Protein AF-B1CBQ9-F1 (afdb_monomer_lite)

Structure (mmCIF, N/CA/C/O backbone):
data_AF-B1CBQ9-F1
#
_entry.id   AF-B1CBQ9-F1
#
loop_
_atom_site.group_PDB
_atom_site.id
_atom_site.type_symbol
_atom_site.label_atom_id
_atom_site.label_alt_id
_atom_site.label_comp_id
_atom_site.label_asym_id
_atom_site.label_entity_id
_atom_site.label_seq_id
_atom_site.pdbx_PDB_ins_code
_atom_site.Cartn_x
_atom_site.Cartn_y
_atom_site.Cartn_z
_atom_site.occupancy
_atom_site.B_iso_or_equiv
_atom_site.auth_seq_id
_atom_site.auth_comp_id
_atom_site.auth_asym_id
_atom_site.auth_atom_id
_atom_site.pdbx_PDB_model_num
ATOM 1 N N . MET A 1 1 ? -55.023 -17.771 -47.260 1.00 45.84 1 MET A N 1
ATOM 2 C CA . MET A 1 1 ? -53.738 -17.033 -47.327 1.00 45.84 1 MET A CA 1
ATOM 3 C C . MET A 1 1 ? -53.271 -16.479 -45.969 1.00 45.84 1 MET A C 1
ATOM 5 O O . MET A 1 1 ? -52.066 -16.400 -45.765 1.00 45.84 1 MET A O 1
ATOM 9 N N . ASN A 1 2 ? -54.165 -16.210 -45.004 1.00 47.03 2 ASN A N 1
ATOM 10 C CA . ASN A 1 2 ? -53.816 -15.586 -43.709 1.00 47.03 2 ASN A CA 1
ATOM 11 C C . ASN A 1 2 ? -52.949 -16.421 -42.742 1.00 47.03 2 ASN A C 1
ATOM 13 O O . ASN A 1 2 ? -52.132 -15.851 -42.025 1.00 47.03 2 ASN A O 1
ATOM 17 N N . ASN A 1 3 ? -53.030 -17.757 -42.754 1.00 48.88 3 ASN A N 1
ATOM 18 C CA . ASN A 1 3 ? -52.255 -18.581 -41.805 1.00 48.88 3 ASN A CA 1
ATOM 19 C C . ASN A 1 3 ? -50.756 -18.710 -42.131 1.00 48.88 3 ASN A C 1
ATOM 21 O O . ASN A 1 3 ? -49.981 -19.111 -41.265 1.00 48.88 3 ASN A O 1
ATOM 25 N N . LYS A 1 4 ? -50.326 -18.380 -43.358 1.00 48.34 4 LYS A N 1
ATOM 26 C CA . LYS A 1 4 ? -48.898 -18.396 -43.726 1.00 48.34 4 LYS A CA 1
ATOM 27 C C . LYS A 1 4 ? -48.199 -17.096 -43.324 1.00 48.34 4 LYS A C 1
ATOM 29 O O . LYS A 1 4 ? -47.102 -17.152 -42.787 1.00 48.34 4 LYS A O 1
ATOM 34 N N . ILE A 1 5 ? -48.871 -15.956 -43.496 1.00 51.69 5 ILE A N 1
ATOM 35 C CA . ILE A 1 5 ? -48.326 -14.629 -43.167 1.00 51.69 5 ILE A CA 1
ATOM 36 C C . ILE A 1 5 ? -48.178 -14.462 -41.644 1.00 51.69 5 ILE A C 1
ATOM 38 O O . ILE A 1 5 ? -47.150 -13.975 -41.187 1.00 51.69 5 ILE A O 1
ATOM 42 N N . SER A 1 6 ? -49.132 -14.971 -40.852 1.00 54.38 6 SER A N 1
ATOM 43 C CA . SER A 1 6 ? -49.057 -14.969 -39.379 1.00 54.38 6 SER A CA 1
ATOM 44 C C . SER A 1 6 ? -47.854 -15.759 -38.839 1.00 54.38 6 SER A C 1
ATOM 46 O O . SER A 1 6 ? -47.143 -15.270 -37.963 1.00 54.38 6 SER A O 1
ATOM 48 N N . LYS A 1 7 ? -47.571 -16.949 -39.389 1.00 54.38 7 LYS A N 1
ATOM 49 C CA . LYS A 1 7 ? -46.437 -17.768 -38.934 1.00 54.38 7 LYS A CA 1
ATOM 50 C C . LYS A 1 7 ? -45.094 -17.148 -39.307 1.00 54.38 7 LYS A C 1
ATOM 52 O O . LYS A 1 7 ? -44.187 -17.150 -38.483 1.00 54.38 7 LYS A O 1
ATOM 57 N N . THR A 1 8 ? -44.971 -16.578 -40.505 1.00 57.34 8 THR A N 1
ATOM 58 C CA . THR A 1 8 ? -43.732 -15.908 -40.923 1.00 57.34 8 THR A CA 1
ATOM 59 C C . THR A 1 8 ? -43.479 -14.637 -40.107 1.00 57.34 8 THR A C 1
ATOM 61 O O . THR A 1 8 ? -42.350 -14.414 -39.682 1.00 57.34 8 THR A O 1
ATOM 64 N N . LEU A 1 9 ? -44.518 -13.852 -39.799 1.00 54.97 9 LEU A N 1
ATOM 65 C CA . LEU A 1 9 ? -44.387 -12.642 -38.982 1.00 54.97 9 LEU A CA 1
ATOM 66 C C . LEU A 1 9 ? -44.048 -12.963 -37.514 1.00 54.97 9 LEU A C 1
ATOM 68 O O . LEU A 1 9 ? -43.181 -12.314 -36.936 1.00 54.97 9 LEU A O 1
ATOM 72 N N . CYS A 1 10 ? -44.654 -14.005 -36.930 1.00 58.06 10 CYS A N 1
ATOM 73 C CA . CYS A 1 10 ? -44.295 -14.473 -35.586 1.00 58.06 10 CYS A CA 1
ATOM 74 C C . CYS A 1 10 ? -42.847 -14.972 -35.510 1.00 58.06 10 CYS A C 1
ATOM 76 O O . CYS A 1 10 ? -42.165 -14.677 -34.536 1.00 58.06 10 CYS A O 1
ATOM 78 N N . VAL A 1 11 ? -42.354 -15.683 -36.529 1.00 67.38 11 VAL A N 1
ATOM 79 C CA . VAL A 1 11 ? -40.957 -16.148 -36.558 1.00 67.38 11 VAL A CA 1
ATOM 80 C C . VAL A 1 11 ? -39.984 -14.966 -36.632 1.00 67.38 11 VAL A C 1
ATOM 82 O O . VAL A 1 11 ? -38.998 -14.961 -35.903 1.00 67.38 11 VAL A O 1
ATOM 85 N N . PHE A 1 12 ? -40.281 -13.929 -37.422 1.00 61.03 12 PHE A N 1
ATOM 86 C CA . PHE A 1 12 ? -39.444 -12.723 -37.469 1.00 61.03 12 PHE A CA 1
ATOM 87 C C . PHE A 1 12 ? -39.455 -11.940 -36.152 1.00 61.03 12 PHE A C 1
ATOM 89 O O . PHE A 1 12 ? -38.396 -11.540 -35.682 1.00 61.03 12 PHE A O 1
ATOM 96 N N . ILE A 1 13 ? -40.617 -11.780 -35.512 1.00 62.97 13 ILE A N 1
ATOM 97 C CA . ILE A 1 13 ? -40.721 -11.078 -34.223 1.00 62.97 13 ILE A CA 1
ATOM 98 C C . ILE A 1 13 ? -39.990 -11.851 -33.117 1.00 62.97 13 ILE A C 1
ATOM 100 O O . ILE A 1 13 ? -39.285 -11.243 -32.317 1.00 62.97 13 ILE A O 1
ATOM 104 N N . VAL A 1 14 ? -40.084 -13.184 -33.096 1.00 62.53 14 VAL A N 1
ATOM 105 C CA . VAL A 1 14 ? -39.359 -14.016 -32.123 1.00 62.53 14 VAL A CA 1
ATOM 106 C C . VAL A 1 14 ? -37.846 -13.960 -32.362 1.00 62.53 14 VAL A C 1
ATOM 108 O O . VAL A 1 14 ? -37.101 -13.822 -31.400 1.00 62.53 14 VAL A O 1
ATOM 111 N N . ILE A 1 15 ? -37.374 -13.974 -33.615 1.00 59.91 15 ILE A N 1
ATOM 112 C CA . ILE A 1 15 ? -35.941 -13.830 -33.935 1.00 59.91 15 ILE A CA 1
ATOM 113 C C . ILE A 1 15 ? -35.416 -12.434 -33.561 1.00 59.91 15 ILE A C 1
ATOM 115 O O . ILE A 1 15 ? -34.331 -12.327 -32.994 1.00 59.91 15 ILE A O 1
ATOM 119 N N . SER A 1 16 ? -36.180 -11.367 -33.817 1.00 56.91 16 SER A N 1
ATOM 120 C CA . SER A 1 16 ? -35.796 -9.999 -33.441 1.00 56.91 16 SER A CA 1
ATOM 121 C C . SER A 1 16 ? -35.788 -9.789 -31.928 1.00 56.91 16 SER A C 1
ATOM 123 O O . SER A 1 16 ? -34.878 -9.150 -31.412 1.00 56.91 16 SER A O 1
ATOM 125 N N . ILE A 1 17 ? -36.747 -10.371 -31.202 1.00 60.31 17 ILE A N 1
ATOM 126 C CA . ILE A 1 17 ? -36.755 -10.347 -29.736 1.00 60.31 17 ILE A CA 1
ATOM 127 C C . ILE A 1 17 ? -35.563 -11.147 -29.195 1.00 60.31 17 ILE A C 1
ATOM 129 O O . ILE A 1 17 ? -34.852 -10.638 -28.340 1.00 60.31 17 ILE A O 1
ATOM 133 N N . ILE A 1 18 ? -35.251 -12.326 -29.744 1.00 56.47 18 ILE A N 1
ATOM 134 C CA . ILE A 1 18 ? -34.056 -13.094 -29.351 1.00 56.47 18 ILE A CA 1
ATOM 135 C C . ILE A 1 18 ? -32.767 -12.284 -29.589 1.00 56.47 18 ILE A C 1
ATOM 137 O O . ILE A 1 18 ? -31.905 -12.280 -28.718 1.00 56.47 18 ILE A O 1
ATOM 141 N N . PHE A 1 19 ? -32.656 -11.521 -30.684 1.00 53.50 19 PHE A N 1
ATOM 142 C CA . PHE A 1 19 ? -31.511 -10.626 -30.929 1.00 53.50 19 PHE A CA 1
ATOM 143 C C . PHE A 1 19 ? -31.461 -9.387 -30.016 1.00 53.50 19 PHE A C 1
ATOM 145 O O . PHE A 1 19 ? -30.377 -8.855 -29.795 1.00 53.50 19 PHE A O 1
ATOM 152 N N . CYS A 1 20 ? -32.591 -8.937 -29.462 1.00 50.22 20 CYS A N 1
ATOM 153 C CA . CYS A 1 20 ? -32.648 -7.811 -28.523 1.00 50.22 20 CYS A CA 1
ATOM 154 C C . CYS A 1 20 ? -32.454 -8.210 -27.047 1.00 50.22 20 CYS A C 1
ATOM 156 O O . CYS A 1 20 ? -32.205 -7.326 -26.230 1.00 50.22 20 CYS A O 1
ATOM 158 N N . ILE A 1 21 ? -32.575 -9.499 -26.691 1.00 48.56 21 ILE A N 1
ATOM 159 C CA . ILE A 1 21 ? -32.359 -9.990 -25.312 1.00 48.56 21 ILE A CA 1
ATOM 160 C C . ILE A 1 21 ? -30.945 -10.553 -25.113 1.00 48.56 21 ILE A C 1
ATOM 162 O O . ILE A 1 21 ? -30.537 -10.769 -23.974 1.00 48.56 21 ILE A O 1
ATOM 166 N N . TYR A 1 22 ? -30.152 -10.754 -26.171 1.00 43.19 22 TYR A N 1
ATOM 167 C CA . TYR A 1 22 ? -28.710 -10.836 -25.961 1.00 43.19 22 TYR A CA 1
ATOM 168 C C . TYR A 1 22 ? -28.258 -9.444 -25.525 1.00 43.19 22 TYR A C 1
ATOM 170 O O . TYR A 1 22 ? -28.321 -8.524 -26.345 1.00 43.19 22 TYR A O 1
ATOM 178 N N . PRO A 1 23 ? -27.782 -9.238 -24.279 1.00 45.66 23 PRO A N 1
ATOM 179 C CA . PRO A 1 23 ? -26.886 -8.123 -24.086 1.00 45.66 23 PRO A CA 1
ATOM 180 C C . PRO A 1 23 ? -25.797 -8.347 -25.130 1.00 45.66 23 PRO A C 1
ATOM 182 O O . PRO A 1 23 ? -25.127 -9.381 -25.130 1.00 45.66 23 PRO A O 1
ATOM 185 N N . THR A 1 24 ? -25.626 -7.406 -26.053 1.00 41.38 24 THR A N 1
ATOM 186 C CA . THR A 1 24 ? -24.307 -7.201 -26.627 1.00 41.38 24 THR A CA 1
ATOM 187 C C . THR A 1 24 ? -23.446 -6.783 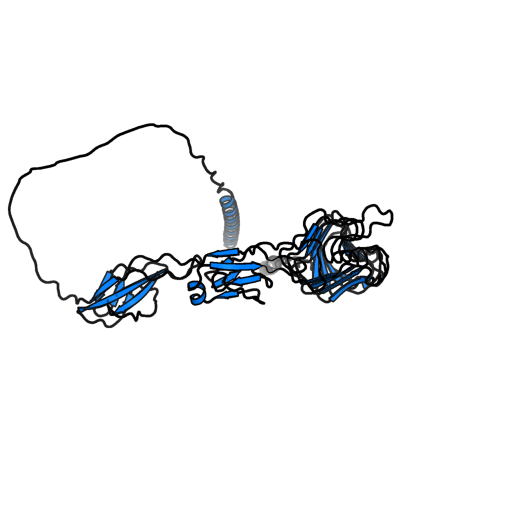-25.446 1.00 41.38 24 THR A C 1
ATOM 189 O O . THR A 1 24 ? -23.187 -5.602 -25.225 1.00 41.38 24 THR A O 1
ATOM 192 N N . THR A 1 25 ? -23.034 -7.755 -24.634 1.00 44.44 25 THR A N 1
ATOM 193 C CA . THR A 1 25 ? -21.738 -7.698 -24.009 1.00 44.44 25 THR A CA 1
ATOM 194 C C . THR A 1 25 ? -20.815 -7.581 -25.207 1.00 44.44 25 THR A C 1
ATOM 196 O O . THR A 1 25 ? -20.473 -8.555 -25.873 1.00 44.44 25 THR A O 1
ATOM 199 N N . ALA A 1 26 ? -20.491 -6.342 -25.579 1.00 40.84 26 ALA A N 1
ATOM 200 C CA . ALA A 1 26 ? -19.214 -6.100 -26.201 1.00 40.84 26 ALA A CA 1
ATOM 201 C C . ALA A 1 26 ? -18.246 -6.817 -25.266 1.00 40.84 26 ALA A C 1
ATOM 203 O O . ALA A 1 26 ? -18.103 -6.406 -24.113 1.00 40.84 26 ALA A O 1
ATOM 204 N N . LEU A 1 27 ? -17.756 -7.983 -25.696 1.00 40.19 27 LEU A N 1
ATOM 205 C CA . LEU A 1 27 ? -16.754 -8.740 -24.974 1.00 40.19 27 LEU A CA 1
ATOM 206 C C . LEU A 1 27 ? -15.676 -7.704 -24.694 1.00 40.19 27 LEU A C 1
ATOM 208 O O . LEU A 1 27 ? -15.107 -7.168 -25.649 1.00 40.19 27 LEU A O 1
ATOM 212 N N . ALA A 1 28 ? -15.535 -7.284 -23.433 1.00 46.88 28 ALA A N 1
ATOM 213 C CA . ALA A 1 28 ? -14.571 -6.258 -23.087 1.00 46.88 28 ALA A CA 1
ATOM 214 C C . ALA A 1 28 ? -13.244 -6.804 -23.594 1.00 46.88 28 ALA A C 1
ATOM 216 O O . ALA A 1 28 ? -12.820 -7.862 -23.136 1.00 46.88 28 ALA A O 1
ATOM 217 N N . LYS A 1 29 ? -12.695 -6.183 -24.647 1.00 56.84 29 LYS A N 1
ATOM 218 C CA . LYS A 1 29 ? -11.547 -6.728 -25.371 1.00 56.84 29 LYS A CA 1
ATOM 219 C C . LYS A 1 29 ? -10.459 -6.940 -24.330 1.00 56.84 29 LYS A C 1
ATOM 221 O O . LYS A 1 29 ? -9.992 -5.953 -23.778 1.00 56.84 29 LYS A O 1
ATOM 226 N N . GLU A 1 30 ? -10.132 -8.184 -23.998 1.00 86.50 30 GLU A N 1
ATOM 227 C CA . GLU A 1 30 ? -9.116 -8.470 -22.985 1.00 86.50 30 GLU A CA 1
ATOM 228 C C . GLU A 1 30 ? -7.797 -7.767 -23.352 1.00 86.50 30 GLU A C 1
ATOM 230 O O . GLU A 1 30 ? -7.638 -7.231 -24.459 1.00 86.50 30 GLU A O 1
ATOM 235 N N . GLN A 1 31 ? -6.849 -7.718 -22.416 1.00 94.19 31 GLN A N 1
ATOM 236 C CA . GLN A 1 31 ? -5.526 -7.172 -22.713 1.00 94.19 31 GLN A CA 1
ATOM 237 C C . GLN A 1 31 ? -4.968 -7.783 -24.002 1.00 94.19 31 GLN A C 1
ATOM 239 O O . GLN A 1 31 ? -5.024 -8.997 -24.204 1.00 94.19 31 GLN A O 1
ATOM 244 N N . THR A 1 32 ? -4.410 -6.946 -24.876 1.00 96.56 32 THR A N 1
ATOM 245 C CA . THR A 1 32 ? -3.765 -7.451 -26.091 1.00 96.56 32 THR A CA 1
ATOM 246 C C . THR A 1 32 ? -2.497 -8.200 -25.693 1.00 96.56 32 THR A C 1
ATOM 248 O O . THR A 1 32 ? -1.650 -7.663 -24.978 1.00 96.56 32 THR A O 1
ATOM 251 N N . LEU A 1 33 ? -2.374 -9.449 -26.143 1.00 97.00 33 LEU A N 1
ATOM 252 C CA . LEU A 1 33 ? -1.228 -10.302 -25.838 1.00 97.00 33 LEU A CA 1
ATOM 253 C C . LEU A 1 33 ? -0.070 -9.994 -26.790 1.00 97.00 33 LEU A C 1
ATOM 255 O O . LEU A 1 33 ? -0.217 -10.124 -28.005 1.00 97.00 33 LEU A O 1
ATOM 259 N N . LEU A 1 34 ? 1.084 -9.634 -26.234 1.00 98.19 34 LEU A N 1
ATOM 260 C CA . LEU A 1 34 ? 2.322 -9.375 -26.966 1.00 98.19 34 LEU A CA 1
ATOM 261 C C . LEU A 1 34 ? 3.454 -10.240 -26.396 1.00 98.19 34 LEU A C 1
ATOM 263 O O . LEU A 1 34 ? 3.507 -10.517 -25.199 1.00 98.19 34 LEU A O 1
ATOM 267 N N . ASP A 1 35 ? 4.369 -10.673 -27.258 1.00 97.94 35 ASP A N 1
ATOM 268 C CA . ASP A 1 35 ? 5.448 -11.602 -26.899 1.00 97.94 35 ASP A CA 1
ATOM 269 C C . ASP A 1 35 ? 6.797 -11.034 -27.332 1.00 97.94 35 ASP A C 1
ATOM 271 O O . ASP A 1 35 ? 7.094 -11.005 -28.526 1.00 97.94 35 ASP A O 1
ATOM 275 N N . ILE A 1 36 ? 7.618 -10.589 -26.379 1.00 97.00 36 ILE A N 1
ATOM 276 C CA . ILE A 1 36 ? 8.881 -9.889 -26.647 1.00 97.00 36 ILE A CA 1
ATOM 277 C C . ILE A 1 36 ? 9.876 -10.736 -27.454 1.00 97.00 36 ILE A C 1
ATOM 279 O O . ILE A 1 36 ? 10.784 -10.183 -28.075 1.00 97.00 36 ILE A O 1
ATOM 283 N N . SER A 1 37 ? 9.718 -12.065 -27.499 1.00 96.06 37 SER A N 1
ATOM 284 C CA . SER A 1 37 ? 10.571 -12.941 -28.315 1.00 96.06 37 SER A CA 1
ATOM 285 C C . SER A 1 37 ? 10.384 -12.718 -29.821 1.00 96.06 37 SER A C 1
ATOM 287 O O . SER A 1 37 ? 11.293 -12.992 -30.602 1.00 96.06 37 SER A O 1
ATOM 289 N N . LYS A 1 38 ? 9.239 -12.157 -30.233 1.00 96.75 38 LYS A N 1
ATOM 290 C CA . LYS A 1 38 ? 8.896 -11.898 -31.641 1.00 96.75 38 LYS A CA 1
ATOM 291 C C . LYS A 1 38 ? 9.427 -10.572 -32.182 1.00 96.75 38 LYS A C 1
ATOM 293 O O . LYS A 1 38 ? 9.237 -10.300 -33.357 1.00 96.75 38 LYS A O 1
ATOM 298 N N . GLY A 1 39 ? 10.061 -9.754 -31.344 1.00 95.19 39 GLY A N 1
ATOM 299 C CA . GLY A 1 39 ? 10.655 -8.475 -31.735 1.00 95.19 39 GLY A CA 1
ATOM 300 C C . GLY A 1 39 ? 10.337 -7.352 -30.757 1.00 95.19 39 GLY A C 1
ATOM 301 O O . GLY A 1 39 ? 9.479 -7.499 -29.882 1.00 95.19 39 GLY A O 1
ATOM 302 N N . SER A 1 40 ? 11.039 -6.226 -30.912 1.00 96.00 40 SER A N 1
ATOM 303 C CA . SER A 1 40 ? 10.826 -5.023 -30.098 1.00 96.00 40 SER A CA 1
ATOM 304 C C . SER A 1 40 ? 9.390 -4.530 -30.197 1.00 96.00 40 SER A C 1
ATOM 306 O O . SER A 1 40 ? 8.802 -4.534 -31.279 1.00 96.00 40 SER A O 1
ATOM 308 N N . ILE A 1 41 ? 8.848 -4.094 -29.065 1.00 98.06 41 ILE A N 1
ATOM 309 C CA . ILE A 1 41 ? 7.474 -3.627 -28.924 1.00 98.06 41 ILE A CA 1
ATOM 310 C C . ILE A 1 41 ? 7.499 -2.115 -28.706 1.00 98.06 41 ILE A C 1
ATOM 312 O O . ILE A 1 41 ? 8.121 -1.645 -27.755 1.00 98.06 41 ILE A O 1
ATOM 316 N N . ASN A 1 42 ? 6.781 -1.364 -29.543 1.00 97.50 42 ASN A N 1
ATOM 317 C CA . ASN A 1 42 ? 6.552 0.065 -29.324 1.00 97.50 42 ASN A CA 1
ATOM 318 C C . ASN A 1 42 ? 5.060 0.328 -29.142 1.00 97.50 42 ASN A C 1
ATOM 320 O O . ASN A 1 42 ? 4.260 -0.068 -29.990 1.00 97.50 42 ASN A O 1
ATOM 324 N N . ILE A 1 43 ? 4.699 1.014 -28.060 1.00 98.06 43 ILE A N 1
ATOM 325 C CA . ILE A 1 43 ? 3.325 1.396 -27.732 1.00 98.06 43 ILE A CA 1
ATOM 326 C C . ILE A 1 43 ? 3.234 2.919 -27.762 1.00 98.06 43 ILE A C 1
ATOM 328 O O . ILE A 1 43 ? 3.861 3.597 -26.950 1.00 98.06 43 ILE A O 1
ATOM 332 N N . THR A 1 44 ? 2.434 3.448 -28.686 1.00 96.94 44 THR A N 1
ATOM 333 C CA . THR A 1 44 ? 2.177 4.887 -28.832 1.00 96.94 44 THR A CA 1
ATOM 334 C C . THR A 1 44 ? 0.677 5.172 -28.864 1.00 96.94 44 THR A C 1
ATOM 336 O O . THR A 1 44 ? -0.138 4.253 -28.967 1.00 96.94 44 THR A O 1
ATOM 339 N N . ASP A 1 45 ? 0.291 6.448 -28.810 1.00 94.19 45 ASP A N 1
ATOM 340 C CA . ASP A 1 45 ? -1.121 6.850 -28.889 1.00 94.19 45 ASP A CA 1
ATOM 341 C C . ASP A 1 45 ? -1.806 6.415 -30.197 1.00 94.19 45 ASP A C 1
ATOM 343 O O . ASP A 1 45 ? -3.023 6.204 -30.218 1.00 94.19 45 ASP A O 1
ATOM 347 N N . THR A 1 46 ? -1.037 6.302 -31.283 1.00 93.56 46 THR A N 1
ATOM 348 C CA . THR A 1 46 ? -1.550 6.078 -32.639 1.00 93.56 46 THR A CA 1
ATOM 349 C C . THR A 1 46 ? -1.268 4.686 -33.171 1.00 93.56 46 THR A C 1
ATOM 351 O O . THR A 1 46 ? -1.997 4.235 -34.042 1.00 93.56 46 THR A O 1
ATOM 354 N N . GLN A 1 47 ? -0.220 4.004 -32.708 1.00 95.38 47 GLN A N 1
ATOM 355 C CA . GLN A 1 47 ? 0.140 2.677 -33.205 1.00 95.38 47 GLN A CA 1
ATOM 356 C C . GLN A 1 47 ? 0.841 1.835 -32.145 1.00 95.38 47 GLN A C 1
ATOM 358 O O . GLN A 1 47 ? 1.613 2.333 -31.319 1.00 95.38 47 GLN A O 1
ATOM 363 N N . ILE A 1 48 ? 0.605 0.531 -32.233 1.00 97.56 48 ILE A N 1
ATOM 364 C CA . ILE A 1 48 ? 1.308 -0.496 -31.480 1.00 97.56 48 ILE A CA 1
ATOM 365 C C . ILE A 1 48 ? 2.014 -1.371 -32.486 1.00 97.56 48 ILE A C 1
ATOM 367 O O . ILE A 1 48 ? 1.377 -1.938 -33.373 1.00 97.56 48 ILE A O 1
ATOM 371 N N . THR A 1 49 ? 3.330 -1.463 -32.352 1.00 97.75 49 THR A N 1
ATOM 372 C CA . THR A 1 49 ? 4.167 -2.229 -33.269 1.00 97.75 49 THR A CA 1
ATOM 373 C C . THR A 1 49 ? 4.918 -3.321 -32.537 1.00 97.75 49 THR A C 1
ATOM 375 O O . THR A 1 49 ? 5.297 -3.154 -31.379 1.00 97.75 49 THR A O 1
ATOM 378 N N . GLN A 1 50 ? 5.144 -4.427 -33.236 1.00 97.31 50 GLN A N 1
ATOM 379 C CA . GLN A 1 50 ? 6.042 -5.495 -32.834 1.00 97.31 50 GLN A CA 1
ATOM 380 C C . GLN A 1 50 ? 6.923 -5.850 -34.030 1.00 97.31 50 GLN A C 1
ATOM 382 O O . GLN A 1 50 ? 6.404 -6.142 -35.101 1.00 97.31 50 GLN A O 1
ATOM 387 N N . ASP A 1 51 ? 8.242 -5.768 -33.861 1.00 94.75 51 ASP A N 1
ATOM 388 C CA . ASP A 1 51 ? 9.209 -5.916 -34.962 1.00 94.75 51 ASP A CA 1
ATOM 389 C C . ASP A 1 51 ? 8.911 -4.991 -36.159 1.00 94.75 51 ASP A C 1
ATOM 391 O O . ASP A 1 51 ? 8.974 -5.377 -37.323 1.00 94.75 51 ASP A O 1
ATOM 395 N N . ASN A 1 52 ? 8.513 -3.747 -35.871 1.00 93.50 52 ASN A N 1
ATOM 396 C CA . ASN A 1 52 ? 8.060 -2.753 -36.858 1.00 93.50 52 ASN A CA 1
ATOM 397 C C . ASN A 1 52 ? 6.772 -3.121 -37.624 1.00 93.50 52 ASN A C 1
ATOM 399 O O . ASN A 1 52 ? 6.367 -2.387 -38.526 1.00 93.50 52 ASN A O 1
ATOM 403 N N . ILE A 1 53 ? 6.090 -4.208 -37.258 1.00 96.25 53 ILE A N 1
ATOM 404 C CA . ILE A 1 53 ? 4.784 -4.581 -37.805 1.00 96.25 53 ILE A CA 1
ATOM 405 C C . ILE A 1 53 ? 3.696 -3.980 -36.921 1.00 96.25 53 ILE A C 1
ATOM 407 O O . ILE A 1 53 ? 3.692 -4.190 -35.710 1.00 96.25 53 ILE A O 1
ATOM 411 N N . VAL A 1 54 ? 2.759 -3.243 -37.520 1.00 97.50 54 VAL A N 1
ATOM 412 C CA . VAL A 1 54 ? 1.601 -2.686 -36.808 1.00 97.50 54 VAL A CA 1
ATOM 413 C C . VAL A 1 54 ? 0.677 -3.822 -36.368 1.00 97.50 54 VAL A C 1
ATOM 415 O O . VAL A 1 54 ? 0.132 -4.546 -37.199 1.00 97.50 54 VAL A O 1
ATOM 418 N N . ILE A 1 55 ? 0.500 -3.958 -35.056 1.00 96.69 55 ILE A N 1
ATOM 419 C CA . ILE A 1 55 ? -0.421 -4.900 -34.416 1.00 96.69 55 ILE A CA 1
ATOM 420 C C . ILE A 1 55 ? -1.779 -4.235 -34.183 1.00 96.69 55 ILE A C 1
ATOM 422 O O . ILE A 1 55 ? -2.813 -4.849 -34.433 1.00 96.69 55 ILE A O 1
ATOM 426 N N . GLU A 1 56 ? -1.783 -2.971 -33.745 1.00 95.88 56 GLU A N 1
ATOM 427 C CA . GLU A 1 56 ? -2.994 -2.162 -33.555 1.00 95.88 56 GLU A CA 1
ATOM 428 C C . GLU A 1 56 ? -2.749 -0.701 -33.966 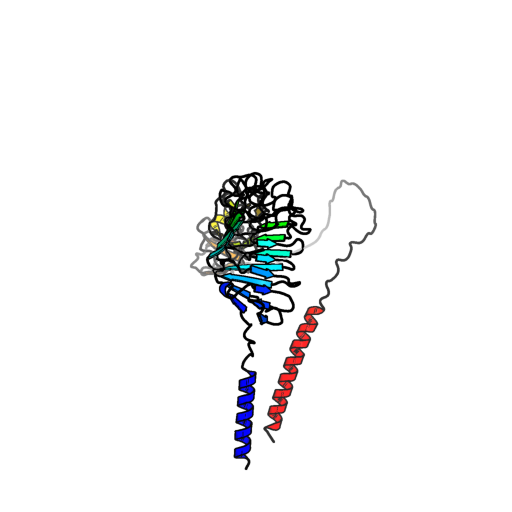1.00 95.88 56 GLU A C 1
ATOM 430 O O . GLU A 1 56 ? -1.638 -0.187 -33.849 1.00 95.88 56 GLU A O 1
ATOM 435 N N . ASP A 1 57 ? -3.799 -0.026 -34.436 1.00 94.69 57 ASP A N 1
ATOM 436 C CA . ASP A 1 57 ? -3.805 1.360 -34.937 1.00 94.69 57 ASP A CA 1
ATOM 437 C C . ASP A 1 57 ? -4.335 2.381 -33.910 1.00 94.69 57 ASP A C 1
ATOM 439 O O . ASP A 1 57 ? -4.665 3.521 -34.245 1.00 94.69 57 ASP A O 1
ATOM 443 N N . LYS A 1 58 ? -4.472 1.948 -32.653 1.00 93.19 58 LYS A N 1
ATOM 444 C CA . LYS A 1 58 ? -4.840 2.758 -31.488 1.00 93.19 58 LYS A CA 1
ATOM 445 C C . LYS A 1 58 ? -4.609 1.966 -30.209 1.00 93.19 58 LYS A C 1
ATOM 447 O O . LYS A 1 58 ? -4.598 0.738 -30.231 1.00 93.19 58 LYS A O 1
ATOM 452 N N . LEU A 1 59 ? -4.523 2.666 -29.080 1.00 94.56 59 LEU A N 1
ATOM 453 C CA . LEU A 1 59 ? -4.402 2.029 -27.770 1.00 94.56 59 LEU A CA 1
ATOM 454 C C . LEU A 1 59 ? -5.593 1.111 -27.441 1.00 94.56 59 LEU A C 1
ATOM 456 O O . LEU A 1 59 ? -6.753 1.526 -27.534 1.00 94.56 59 LEU A O 1
ATOM 460 N N . ASN A 1 60 ? -5.303 -0.102 -26.963 1.00 93.88 60 ASN A N 1
ATOM 461 C CA . ASN A 1 60 ? -6.284 -0.946 -26.294 1.00 93.88 60 ASN A CA 1
ATOM 462 C C . ASN A 1 60 ? -6.640 -0.320 -24.927 1.00 93.88 60 ASN A C 1
ATOM 464 O O . ASN A 1 60 ? -5.757 -0.207 -24.073 1.00 93.88 60 ASN A O 1
ATOM 468 N N . PRO A 1 61 ? -7.910 0.059 -24.677 1.00 92.38 61 PRO A N 1
ATOM 469 C CA . PRO A 1 61 ? -8.321 0.653 -23.402 1.00 92.38 61 PRO A CA 1
ATOM 470 C C . PRO A 1 61 ? -8.114 -0.278 -22.198 1.00 92.38 61 PRO A C 1
ATOM 472 O O . PRO A 1 61 ? -7.948 0.201 -21.080 1.00 92.38 61 PRO A O 1
ATOM 475 N N . ASN A 1 62 ? -8.088 -1.596 -22.416 1.00 93.00 62 ASN A N 1
ATOM 476 C CA . ASN A 1 62 ? -7.828 -2.581 -21.367 1.00 93.00 62 ASN A CA 1
ATOM 477 C C . ASN A 1 62 ? -6.329 -2.874 -21.185 1.00 93.00 62 ASN A C 1
ATOM 479 O O . ASN A 1 62 ? -5.943 -3.512 -20.206 1.00 93.00 62 ASN A O 1
ATOM 483 N N . GLY A 1 63 ? -5.476 -2.356 -22.073 1.00 96.12 63 GLY A N 1
ATOM 484 C CA . GLY A 1 63 ? -4.026 -2.466 -21.981 1.00 96.12 63 GLY A CA 1
ATOM 485 C C . GLY A 1 63 ? -3.437 -3.698 -22.666 1.00 96.12 63 GLY A C 1
ATOM 486 O O . GLY A 1 63 ? -4.042 -4.285 -23.566 1.00 96.12 63 GLY A O 1
ATOM 487 N N . TYR A 1 64 ? -2.238 -4.083 -22.228 1.00 98.19 64 TYR A N 1
ATOM 488 C CA . TYR A 1 64 ? -1.419 -5.114 -22.872 1.00 98.19 64 TYR A CA 1
ATOM 489 C C . TYR A 1 64 ? -0.865 -6.099 -21.852 1.00 98.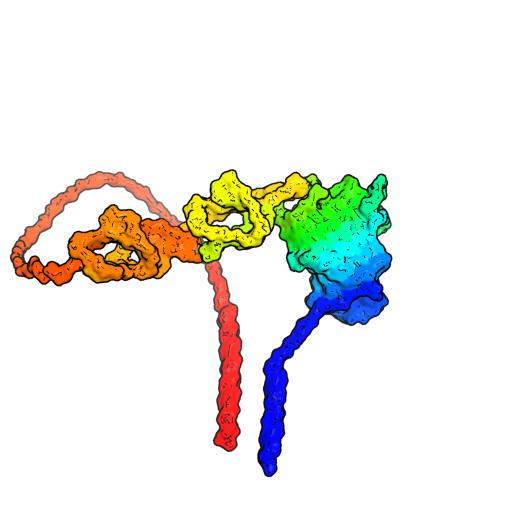19 64 TYR A C 1
ATOM 491 O O . TYR A 1 64 ? -0.444 -5.699 -20.772 1.00 98.19 64 TYR A O 1
ATOM 499 N N . GLN A 1 65 ? -0.801 -7.376 -22.208 1.00 98.19 65 GLN A N 1
ATOM 500 C CA . GLN A 1 65 ? -0.051 -8.370 -21.448 1.00 98.19 65 GLN A CA 1
ATOM 501 C C . GLN A 1 65 ? 1.183 -8.747 -22.256 1.00 98.19 65 GLN A C 1
ATOM 503 O O . GLN A 1 65 ? 1.062 -9.191 -23.397 1.00 98.19 65 GLN A O 1
ATOM 508 N N . ILE A 1 66 ? 2.358 -8.572 -21.663 1.00 98.62 66 ILE A N 1
ATOM 509 C CA . ILE A 1 66 ? 3.644 -8.763 -22.325 1.00 98.62 66 ILE A CA 1
ATOM 510 C C . ILE A 1 66 ? 4.372 -9.924 -21.653 1.00 98.62 66 ILE A C 1
ATOM 512 O O . ILE A 1 66 ? 4.536 -9.946 -20.432 1.00 98.62 66 ILE A O 1
ATOM 516 N N . THR A 1 67 ? 4.785 -10.891 -22.466 1.00 98.38 67 THR A N 1
ATOM 517 C CA . THR A 1 67 ? 5.466 -12.118 -22.036 1.00 98.38 67 THR A CA 1
ATOM 518 C C . THR A 1 67 ? 6.683 -12.411 -22.913 1.00 98.38 67 THR A C 1
ATOM 520 O O . THR A 1 67 ? 6.995 -11.635 -23.819 1.00 98.38 67 THR A O 1
ATOM 523 N N . GLY A 1 68 ? 7.346 -13.535 -22.658 1.00 97.56 68 GLY A N 1
ATOM 524 C CA . GLY A 1 68 ? 8.447 -14.053 -23.457 1.00 97.56 68 GLY A CA 1
ATOM 525 C C . GLY A 1 68 ? 9.819 -13.593 -22.976 1.00 97.56 68 GLY A C 1
ATOM 526 O O . GLY A 1 68 ? 9.957 -12.784 -22.058 1.00 97.56 68 GLY A O 1
ATOM 527 N N . GLU A 1 69 ? 10.848 -14.117 -23.634 1.00 96.06 69 GLU A N 1
ATOM 528 C CA . GLU A 1 69 ? 12.249 -13.850 -23.323 1.00 96.06 69 GLU A CA 1
ATOM 529 C C . GLU A 1 69 ? 12.978 -13.297 -24.551 1.00 96.06 69 GLU A C 1
ATOM 531 O O . GLU A 1 69 ? 12.830 -13.813 -25.661 1.00 96.06 69 GLU A O 1
ATOM 536 N N . SER A 1 70 ? 13.777 -12.245 -24.361 1.00 92.88 70 SER A N 1
ATOM 537 C CA . SER A 1 70 ? 14.645 -11.706 -25.406 1.00 92.88 70 SER A CA 1
ATOM 538 C C . SER A 1 70 ? 15.974 -11.168 -24.872 1.00 92.88 70 SER A C 1
ATOM 540 O O . SER A 1 70 ? 16.079 -10.612 -23.777 1.00 92.88 70 SER A O 1
ATOM 542 N N . ASN A 1 71 ? 16.996 -11.294 -25.722 1.00 89.12 71 ASN A N 1
ATOM 543 C CA . ASN A 1 71 ? 18.353 -10.781 -25.526 1.00 89.12 71 ASN A CA 1
ATOM 544 C C . ASN A 1 71 ? 18.695 -9.625 -26.483 1.00 89.12 71 ASN A C 1
ATOM 546 O O . ASN A 1 71 ? 19.863 -9.314 -26.702 1.00 89.12 71 ASN A O 1
ATOM 550 N N . SER A 1 72 ? 17.707 -9.020 -27.131 1.00 87.88 72 SER A N 1
ATOM 551 C CA . SER A 1 72 ? 17.974 -7.912 -28.062 1.00 87.88 72 SER A CA 1
ATOM 552 C C . SER A 1 72 ? 16.805 -6.958 -28.251 1.00 87.88 72 SER A C 1
ATOM 554 O O . SER A 1 72 ? 17.022 -5.826 -28.675 1.00 87.88 72 SER A O 1
ATOM 556 N N . ASN A 1 73 ? 15.593 -7.398 -27.920 1.00 93.00 73 ASN A N 1
ATOM 557 C CA . ASN A 1 73 ? 14.384 -6.618 -28.113 1.00 93.00 73 ASN A CA 1
ATOM 558 C C . ASN A 1 73 ? 14.103 -5.726 -26.906 1.00 93.00 73 ASN A C 1
ATOM 560 O O . ASN A 1 73 ? 14.411 -6.088 -25.770 1.00 93.00 73 ASN A O 1
ATOM 564 N N . SER A 1 74 ? 13.450 -4.599 -27.169 1.00 93.25 74 SER A N 1
ATOM 565 C CA . SER A 1 74 ? 13.080 -3.610 -26.157 1.00 93.25 74 SER A CA 1
ATOM 566 C C . SER A 1 74 ? 11.574 -3.373 -26.130 1.00 93.25 74 SER A C 1
ATOM 568 O O . SER A 1 74 ? 10.874 -3.616 -27.115 1.00 93.25 74 SER A O 1
ATOM 570 N N . LEU A 1 75 ? 11.087 -2.871 -25.000 1.00 96.38 75 LEU A N 1
ATOM 571 C CA . LEU A 1 75 ? 9.735 -2.357 -24.824 1.00 96.38 75 LEU A CA 1
ATOM 572 C C . LEU A 1 75 ? 9.794 -0.839 -24.641 1.00 96.38 75 LEU A C 1
ATOM 574 O O . LEU A 1 75 ? 10.316 -0.349 -23.642 1.00 96.38 75 LEU A O 1
ATOM 578 N N . ILE A 1 76 ? 9.226 -0.098 -25.586 1.00 95.44 76 ILE A N 1
ATOM 579 C CA . ILE A 1 76 ? 9.185 1.364 -25.553 1.00 95.44 76 ILE A CA 1
ATOM 580 C C . ILE A 1 76 ? 7.732 1.814 -25.469 1.00 95.44 76 ILE A C 1
ATOM 582 O O . ILE A 1 76 ? 6.888 1.394 -26.262 1.00 95.44 76 ILE A O 1
ATOM 586 N N . ILE A 1 77 ? 7.436 2.669 -24.495 1.00 97.12 77 ILE A N 1
ATOM 587 C CA . ILE A 1 77 ? 6.102 3.211 -24.252 1.00 97.12 77 ILE A CA 1
ATOM 588 C C . ILE A 1 77 ? 6.187 4.731 -24.312 1.00 97.12 77 ILE A C 1
ATOM 590 O O . ILE A 1 77 ? 6.895 5.364 -23.528 1.00 97.12 77 ILE A O 1
ATOM 594 N N . GLU A 1 78 ? 5.459 5.312 -25.257 1.00 95.62 78 GLU A N 1
ATOM 595 C CA . GLU A 1 78 ? 5.419 6.748 -25.508 1.00 95.62 78 GLU A CA 1
ATOM 596 C C . GLU A 1 78 ? 3.971 7.170 -25.770 1.00 95.62 78 GLU A C 1
ATOM 598 O O . GLU A 1 78 ? 3.515 7.286 -26.910 1.00 95.62 78 GLU A O 1
ATOM 603 N N . THR A 1 79 ? 3.219 7.343 -24.685 1.00 94.06 79 THR A N 1
ATOM 604 C CA . THR A 1 79 ? 1.790 7.661 -24.722 1.00 94.06 79 THR A CA 1
ATOM 605 C C . THR A 1 79 ? 1.511 8.944 -23.951 1.00 94.06 79 THR A C 1
ATOM 607 O O . THR A 1 79 ? 2.125 9.226 -22.926 1.00 94.06 79 THR A O 1
ATOM 610 N N . SER A 1 80 ? 0.546 9.740 -24.409 1.00 92.88 80 SER A N 1
ATOM 611 C CA . SER A 1 80 ? 0.017 10.857 -23.609 1.00 92.88 80 SER A CA 1
ATOM 612 C C . SER A 1 80 ? -1.053 10.403 -22.611 1.00 92.88 80 SER A C 1
ATOM 614 O O . SER A 1 80 ? -1.424 11.157 -21.712 1.00 92.88 80 SER A O 1
ATOM 616 N N . LYS A 1 81 ? -1.550 9.171 -22.770 1.00 93.06 81 LYS A N 1
ATOM 617 C CA . LYS A 1 81 ? -2.602 8.559 -21.954 1.00 93.06 81 LYS A CA 1
ATOM 618 C C . LYS A 1 81 ? -2.045 7.501 -21.014 1.00 93.06 81 LYS A C 1
ATOM 620 O O . LYS A 1 81 ? -1.009 6.897 -21.293 1.00 93.06 81 LYS A O 1
ATOM 625 N N . ASP A 1 82 ? -2.798 7.235 -19.956 1.00 95.00 82 ASP A N 1
ATOM 626 C CA . ASP A 1 82 ? -2.538 6.126 -19.048 1.00 95.00 82 ASP A CA 1
ATOM 627 C C . ASP A 1 82 ? -2.668 4.787 -19.787 1.00 95.00 82 ASP A C 1
ATOM 629 O O . ASP A 1 82 ? -3.645 4.553 -20.506 1.00 95.00 82 ASP A O 1
ATOM 633 N N . VAL A 1 83 ? -1.698 3.896 -19.592 1.00 96.94 83 VAL A N 1
ATOM 634 C CA . VAL A 1 83 ? -1.708 2.550 -20.173 1.00 96.94 83 VAL A CA 1
ATOM 635 C C . VAL A 1 83 ? -1.487 1.493 -19.097 1.00 96.94 83 VAL A C 1
ATOM 637 O O . VAL A 1 83 ? -0.589 1.603 -18.262 1.00 96.94 83 VAL A O 1
ATOM 640 N N . ASN A 1 84 ? -2.321 0.452 -19.123 1.00 97.75 84 ASN A N 1
ATOM 641 C CA . ASN A 1 84 ? -2.177 -0.712 -18.256 1.00 97.75 84 ASN A CA 1
ATOM 642 C C . ASN A 1 84 ? -1.326 -1.770 -18.957 1.00 97.75 84 ASN A C 1
ATOM 644 O O . ASN A 1 84 ? -1.610 -2.147 -20.096 1.00 97.75 84 ASN A O 1
ATOM 648 N N . ILE A 1 85 ? -0.306 -2.273 -18.273 1.00 98.44 85 ILE A N 1
ATOM 649 C CA . ILE A 1 85 ? 0.560 -3.333 -18.776 1.00 98.44 85 ILE A CA 1
ATOM 650 C C . ILE A 1 85 ? 0.672 -4.431 -17.726 1.00 98.44 85 ILE A C 1
ATOM 652 O O . ILE A 1 85 ? 0.939 -4.169 -16.560 1.00 98.44 85 ILE A O 1
ATOM 656 N N . THR A 1 86 ? 0.496 -5.676 -18.140 1.00 98.50 86 THR A N 1
ATOM 657 C CA . THR A 1 86 ? 0.819 -6.839 -17.319 1.00 98.50 86 THR A CA 1
ATOM 658 C C . THR A 1 86 ? 2.143 -7.413 -17.793 1.00 98.50 86 THR A C 1
ATOM 660 O O . THR A 1 86 ? 2.250 -7.826 -18.947 1.00 98.50 86 THR A O 1
ATOM 663 N N . PHE A 1 87 ? 3.144 -7.468 -16.919 1.00 98.62 87 PHE A N 1
ATOM 664 C CA . PHE A 1 87 ? 4.329 -8.290 -17.158 1.00 98.62 87 PHE A CA 1
ATOM 665 C C . PHE A 1 87 ? 4.034 -9.702 -16.672 1.00 98.62 87 PHE A C 1
ATOM 667 O O . PHE A 1 87 ? 3.675 -9.887 -15.508 1.00 98.62 87 PHE A O 1
ATOM 674 N N . LYS A 1 88 ? 4.138 -10.678 -17.576 1.00 98.25 88 LYS A N 1
ATOM 675 C CA . LYS A 1 88 ? 3.880 -12.084 -17.277 1.00 98.25 88 LYS A CA 1
ATOM 676 C C . LYS A 1 88 ? 5.042 -12.937 -17.753 1.00 98.25 88 LYS A C 1
ATOM 678 O O . LYS A 1 88 ? 5.168 -13.173 -18.954 1.00 98.25 88 LYS A O 1
ATOM 683 N N . ASP A 1 89 ? 5.864 -13.390 -16.813 1.00 98.06 89 ASP A N 1
ATOM 684 C CA . ASP A 1 89 ? 7.077 -14.169 -17.094 1.00 98.06 89 ASP A CA 1
ATOM 685 C C . ASP A 1 89 ? 7.981 -13.483 -18.142 1.00 98.06 89 ASP A C 1
ATOM 687 O O . ASP A 1 89 ? 8.560 -14.121 -19.022 1.00 98.06 89 ASP A O 1
ATOM 691 N N . LEU A 1 90 ? 8.037 -12.147 -18.090 1.00 98.00 90 LEU A N 1
ATOM 692 C CA . LEU A 1 90 ? 8.747 -11.312 -19.051 1.00 98.00 90 LEU A CA 1
ATOM 693 C C . LEU A 1 90 ? 10.238 -11.263 -18.725 1.00 98.00 90 LEU A C 1
ATOM 695 O O . LEU A 1 90 ? 10.621 -10.874 -17.620 1.00 98.00 90 LEU A O 1
ATOM 699 N N . LYS A 1 91 ? 11.085 -11.558 -19.715 1.00 96.25 91 LYS A N 1
ATOM 700 C CA . LYS A 1 91 ? 12.542 -11.493 -19.574 1.00 96.25 91 LYS A CA 1
ATOM 701 C C . LYS A 1 91 ? 13.209 -10.679 -20.677 1.00 96.25 91 LYS A C 1
ATOM 703 O O . LYS A 1 91 ? 13.108 -11.013 -21.855 1.00 96.25 91 LYS A O 1
ATOM 708 N N . ILE A 1 92 ? 13.933 -9.626 -20.298 1.00 93.31 92 ILE A N 1
ATOM 709 C CA . ILE A 1 92 ? 14.698 -8.774 -21.225 1.00 93.31 92 ILE A CA 1
ATOM 710 C C . ILE A 1 92 ? 16.126 -8.594 -20.701 1.00 93.31 92 ILE A C 1
ATOM 712 O O . ILE A 1 92 ? 16.444 -7.680 -19.926 1.00 93.31 92 ILE A O 1
ATOM 716 N N . LEU A 1 93 ? 17.026 -9.481 -21.129 1.00 86.12 93 LEU A N 1
ATOM 717 C CA . LEU A 1 93 ? 18.359 -9.602 -20.527 1.00 86.12 93 LEU A CA 1
ATOM 718 C C . LEU A 1 93 ? 19.441 -8.779 -21.250 1.00 86.12 93 LEU A C 1
ATOM 720 O O . LEU A 1 93 ? 20.476 -8.437 -20.676 1.00 86.12 93 LEU A O 1
ATOM 724 N N . HIS A 1 94 ? 19.172 -8.287 -22.462 1.00 75.19 94 HIS A N 1
ATOM 725 C CA . HIS A 1 94 ? 20.112 -7.466 -23.247 1.00 75.19 94 HIS A CA 1
ATOM 726 C C . HIS A 1 94 ? 19.356 -6.505 -24.197 1.00 75.19 94 HIS A C 1
ATOM 728 O O . HIS A 1 94 ? 18.212 -6.785 -24.533 1.00 75.19 94 HIS A O 1
ATOM 734 N N . GLY A 1 95 ? 19.960 -5.362 -24.570 1.00 59.69 95 GLY A N 1
ATOM 735 C CA . GLY A 1 95 ? 19.361 -4.333 -25.449 1.00 59.69 95 GLY A CA 1
ATOM 736 C C . GLY A 1 95 ? 19.712 -2.884 -25.053 1.00 59.69 95 GLY A C 1
ATOM 737 O O . GLY A 1 95 ? 20.078 -2.632 -23.903 1.00 59.69 95 GLY A O 1
ATOM 738 N N . SER A 1 96 ? 19.623 -1.936 -25.996 1.00 59.75 96 SER A N 1
ATOM 739 C CA . SER A 1 96 ? 19.565 -0.489 -25.702 1.00 59.75 96 SER A CA 1
ATOM 740 C C . SER A 1 96 ? 18.179 -0.152 -25.143 1.00 59.75 96 SER A C 1
ATOM 742 O O . SER A 1 96 ? 17.206 -0.599 -25.735 1.00 59.75 96 SER A O 1
ATOM 744 N N . ASP A 1 97 ? 18.094 0.582 -24.026 1.00 63.94 97 ASP A N 1
ATOM 745 C CA . ASP A 1 97 ? 16.859 0.889 -23.270 1.00 63.94 97 ASP A CA 1
ATOM 746 C C . ASP A 1 97 ? 15.856 -0.286 -23.223 1.00 63.94 97 ASP A C 1
ATOM 748 O O . ASP A 1 97 ? 14.959 -0.389 -24.054 1.00 63.94 97 ASP A O 1
ATOM 752 N N . LYS A 1 98 ? 16.014 -1.212 -22.265 1.00 85.56 98 LYS A N 1
ATOM 753 C CA . LYS A 1 98 ? 15.250 -2.482 -22.243 1.00 85.56 98 LYS A CA 1
ATOM 754 C C . LYS A 1 98 ? 13.751 -2.256 -22.093 1.00 85.56 98 LYS A C 1
ATOM 756 O O . LYS A 1 98 ? 12.960 -2.800 -22.856 1.00 85.56 98 LYS A O 1
ATOM 761 N N . VAL A 1 99 ? 13.386 -1.466 -21.089 1.00 94.19 99 VAL A N 1
ATOM 762 C CA . VAL A 1 99 ? 12.043 -0.929 -20.913 1.00 94.19 99 VAL A CA 1
ATOM 763 C C . VAL A 1 99 ? 12.178 0.572 -20.737 1.00 94.19 99 VAL A C 1
ATOM 765 O O . VAL A 1 99 ? 12.885 1.020 -19.835 1.00 94.19 99 VAL A O 1
ATOM 768 N N . ALA A 1 100 ? 11.511 1.346 -21.585 1.00 94.12 100 ALA A N 1
ATOM 769 C CA . ALA A 1 100 ? 11.517 2.800 -21.517 1.00 94.12 100 ALA A CA 1
ATOM 770 C C . ALA A 1 100 ? 10.091 3.342 -21.465 1.00 94.12 100 ALA A C 1
ATOM 772 O O . ALA A 1 100 ? 9.284 3.067 -22.352 1.00 94.12 100 ALA A O 1
ATOM 773 N N . ILE A 1 101 ? 9.802 4.132 -20.431 1.00 96.25 101 ILE A N 1
ATOM 774 C CA . ILE A 1 101 ? 8.577 4.924 -20.320 1.00 96.25 101 ILE A CA 1
ATOM 775 C C . ILE A 1 101 ? 8.943 6.369 -20.657 1.00 96.25 101 ILE A C 1
ATOM 777 O O . ILE A 1 101 ? 9.449 7.106 -19.808 1.00 96.25 101 ILE A O 1
ATOM 781 N N . ASN A 1 102 ? 8.736 6.764 -21.911 1.00 94.31 102 ASN A N 1
ATOM 782 C CA . ASN A 1 102 ? 9.170 8.061 -22.435 1.00 94.31 102 ASN A CA 1
ATOM 783 C C . ASN A 1 102 ? 8.185 9.194 -22.121 1.00 94.31 102 ASN A C 1
ATOM 785 O O . ASN A 1 102 ? 8.578 10.357 -22.015 1.00 94.31 102 ASN A O 1
ATOM 789 N N . SER A 1 103 ? 6.906 8.871 -21.948 1.00 93.94 103 SER A N 1
ATOM 790 C CA . SER A 1 103 ? 5.854 9.838 -21.641 1.00 93.94 103 SER A CA 1
ATOM 791 C C . SER A 1 103 ? 4.645 9.156 -20.999 1.00 93.94 103 SER A C 1
ATOM 793 O O . SER A 1 103 ? 4.539 7.929 -20.988 1.00 93.94 103 SER A O 1
ATOM 795 N N . GLY A 1 104 ? 3.760 9.970 -20.418 1.00 94.88 104 GLY A N 1
ATOM 796 C CA . GLY A 1 104 ? 2.509 9.502 -19.829 1.00 94.88 104 GLY A CA 1
ATOM 797 C C . GLY A 1 104 ? 2.700 8.670 -18.567 1.00 94.88 104 GLY A C 1
ATOM 798 O O . GLY A 1 104 ? 3.754 8.685 -17.924 1.00 94.88 104 GLY A O 1
ATOM 799 N N . LYS A 1 105 ? 1.639 7.960 -18.188 1.00 97.81 105 LYS A N 1
ATOM 800 C CA . LYS A 1 105 ? 1.620 7.079 -17.025 1.00 97.81 105 LYS A CA 1
ATOM 801 C C . LYS A 1 105 ? 1.461 5.632 -17.473 1.00 97.81 105 LYS A C 1
ATOM 803 O O . LYS A 1 105 ? 0.514 5.289 -18.172 1.00 97.81 105 LYS A O 1
ATOM 808 N N . THR A 1 106 ? 2.359 4.768 -17.021 1.00 98.44 106 THR A N 1
ATOM 809 C CA . THR A 1 106 ? 2.262 3.320 -17.234 1.00 98.44 106 THR A CA 1
ATOM 810 C C . THR A 1 106 ? 2.002 2.626 -15.908 1.00 98.44 106 THR A C 1
ATOM 812 O O . THR A 1 106 ? 2.798 2.751 -14.978 1.00 98.44 106 THR A O 1
ATOM 815 N N . ILE A 1 107 ? 0.899 1.883 -15.829 1.00 98.56 107 ILE A N 1
ATOM 816 C CA . ILE A 1 107 ? 0.523 1.077 -14.665 1.00 98.56 107 ILE A CA 1
ATOM 817 C C . ILE A 1 107 ? 0.892 -0.377 -14.959 1.00 98.56 107 ILE A C 1
ATOM 819 O O . ILE A 1 107 ? 0.325 -0.993 -15.859 1.00 98.56 107 ILE A O 1
ATOM 823 N N . ILE A 1 108 ? 1.838 -0.926 -14.204 1.00 98.69 108 ILE A N 1
ATOM 824 C CA . ILE A 1 108 ? 2.374 -2.273 -14.374 1.00 98.69 108 ILE A CA 1
ATOM 825 C C . ILE A 1 108 ? 1.791 -3.206 -13.316 1.00 98.69 108 ILE A C 1
ATOM 827 O O . ILE A 1 108 ? 1.936 -2.967 -12.120 1.00 98.69 108 ILE A O 1
ATOM 831 N N . SER A 1 109 ? 1.173 -4.299 -13.751 1.00 98.12 109 SER A N 1
ATOM 832 C CA . SER A 1 109 ? 0.830 -5.438 -12.894 1.00 98.12 109 SER A CA 1
ATOM 833 C C . SER A 1 109 ? 1.834 -6.565 -13.119 1.00 98.12 109 SER A C 1
ATOM 835 O O . SER A 1 109 ? 2.048 -6.984 -14.255 1.00 98.12 109 SER A O 1
ATOM 837 N N . LEU A 1 110 ? 2.456 -7.060 -12.050 1.00 98.31 110 LEU A N 1
ATOM 838 C CA . LEU A 1 110 ? 3.408 -8.170 -12.131 1.00 98.31 110 LEU A CA 1
ATOM 839 C C . LEU A 1 110 ? 2.695 -9.506 -11.928 1.00 98.31 110 LEU A C 1
ATOM 841 O O . LEU A 1 110 ? 1.978 -9.690 -10.942 1.00 98.31 110 LEU A O 1
ATOM 845 N N . GLN A 1 111 ? 2.933 -10.447 -12.835 1.00 97.62 111 GLN A N 1
ATOM 846 C CA . GLN A 1 111 ? 2.525 -11.845 -12.738 1.00 97.62 111 GLN A CA 1
ATOM 847 C C . GLN A 1 111 ? 3.718 -12.749 -13.055 1.00 97.62 111 GLN A C 1
ATOM 849 O O . GLN A 1 111 ? 4.525 -12.433 -13.931 1.00 97.62 111 GLN A O 1
ATOM 854 N N . GLY A 1 112 ? 3.822 -13.873 -12.346 1.00 96.62 112 GLY A N 1
ATOM 855 C CA . GLY A 1 112 ? 4.934 -14.808 -12.525 1.00 96.62 112 GLY A CA 1
ATOM 856 C C . GLY A 1 112 ? 6.298 -14.190 -12.198 1.00 96.62 112 GLY A C 1
ATOM 857 O O . GLY A 1 112 ? 6.385 -13.270 -11.379 1.00 96.62 112 GLY A O 1
ATOM 858 N N . ASP A 1 113 ? 7.349 -14.690 -12.846 1.00 97.00 113 ASP A N 1
ATOM 859 C CA . ASP A 1 113 ? 8.737 -14.294 -12.583 1.00 97.00 113 ASP A CA 1
ATOM 860 C C . ASP A 1 113 ? 9.305 -13.447 -13.722 1.00 97.00 113 ASP A C 1
ATOM 862 O O . ASP A 1 113 ? 9.641 -13.948 -14.796 1.00 97.00 113 ASP A O 1
ATOM 866 N N . ASN A 1 114 ? 9.450 -12.146 -13.474 1.00 98.06 114 ASN A N 1
ATOM 867 C CA . ASN A 1 114 ? 9.919 -11.190 -14.471 1.00 98.06 114 ASN A CA 1
ATOM 868 C C . ASN A 1 114 ? 11.377 -10.794 -14.204 1.00 98.06 114 ASN A C 1
ATOM 870 O O . ASN A 1 114 ? 11.770 -10.567 -13.057 1.00 98.06 114 ASN A O 1
ATOM 874 N N . GLU A 1 115 ? 12.184 -10.666 -15.258 1.00 95.69 115 GLU A N 1
ATOM 875 C CA . GLU A 1 115 ? 13.592 -10.266 -15.163 1.00 95.69 115 GLU A CA 1
ATOM 876 C C . GLU A 1 115 ? 13.963 -9.252 -16.252 1.00 95.69 115 GLU A C 1
ATOM 878 O O . GLU A 1 115 ? 13.956 -9.546 -17.443 1.00 95.69 115 GLU A O 1
ATOM 883 N N . ILE A 1 116 ? 14.334 -8.036 -15.857 1.00 94.12 116 ILE A N 1
ATOM 884 C CA . ILE A 1 116 ? 14.735 -6.971 -16.781 1.00 94.12 116 ILE A CA 1
ATOM 885 C C . ILE A 1 116 ? 16.106 -6.478 -16.359 1.00 94.12 116 ILE A C 1
ATOM 887 O O . ILE A 1 116 ? 16.257 -5.779 -15.364 1.00 94.12 116 ILE A O 1
ATOM 891 N N . GLY A 1 117 ? 17.151 -6.790 -17.106 1.00 86.44 117 GLY A N 1
ATOM 892 C CA . GLY A 1 117 ? 18.455 -6.316 -16.667 1.00 86.44 117 GLY A CA 1
ATOM 893 C C . GLY A 1 117 ? 19.617 -6.821 -17.466 1.00 86.44 117 GLY A C 1
ATOM 894 O O . GLY A 1 117 ? 19.485 -7.768 -18.218 1.00 86.44 117 GLY A O 1
ATOM 895 N N . TYR A 1 118 ? 20.746 -6.138 -17.355 1.00 73.75 118 TYR A N 1
ATOM 896 C CA . TYR A 1 118 ? 22.008 -6.547 -17.956 1.00 73.75 118 TYR A CA 1
ATOM 897 C C . TYR A 1 118 ? 23.054 -6.631 -16.849 1.00 73.75 118 TYR A C 1
ATOM 899 O O . TYR A 1 118 ? 23.270 -5.676 -16.100 1.00 73.75 118 TYR A O 1
ATOM 907 N N . ARG A 1 119 ? 23.718 -7.784 -16.750 1.00 66.75 119 ARG A N 1
ATOM 908 C CA . ARG A 1 119 ? 24.712 -8.079 -15.704 1.00 66.75 119 ARG A CA 1
ATOM 909 C C . ARG A 1 119 ? 26.130 -7.608 -16.075 1.00 66.75 119 ARG A C 1
ATOM 911 O O . ARG A 1 119 ? 27.113 -8.186 -15.623 1.00 66.75 119 ARG A O 1
ATOM 918 N N . GLY A 1 120 ? 26.241 -6.558 -16.889 1.00 64.19 120 GLY A N 1
ATOM 919 C CA . GLY A 1 120 ? 27.500 -5.887 -17.233 1.00 64.19 120 GLY A CA 1
ATOM 920 C C . GLY A 1 120 ? 27.381 -4.365 -17.138 1.00 64.19 120 GLY A C 1
ATOM 921 O O . GLY A 1 120 ? 26.294 -3.845 -16.887 1.00 64.19 120 GLY A O 1
ATOM 922 N N . ASP A 1 121 ? 28.492 -3.651 -17.323 1.00 65.19 121 ASP A N 1
ATOM 923 C CA . ASP A 1 121 ? 28.532 -2.190 -17.187 1.00 65.19 121 ASP A CA 1
ATOM 924 C C . ASP A 1 121 ? 27.563 -1.521 -18.178 1.00 65.19 121 ASP A C 1
ATOM 926 O O . ASP A 1 121 ? 27.715 -1.625 -19.395 1.00 65.19 121 ASP A O 1
ATOM 930 N N . SER A 1 122 ? 26.547 -0.842 -17.641 1.00 71.50 122 SER A N 1
ATOM 931 C CA . SER A 1 122 ? 25.526 -0.124 -18.401 1.00 71.50 122 SER A CA 1
ATOM 932 C C . SER A 1 122 ? 25.373 1.289 -17.862 1.00 71.50 122 SER A C 1
ATOM 934 O O . SER A 1 122 ? 25.230 1.517 -16.661 1.00 71.50 122 SER A O 1
ATOM 936 N N . GLN A 1 123 ? 25.350 2.244 -18.783 1.00 79.06 123 GLN A N 1
ATOM 937 C CA . GLN A 1 123 ? 25.044 3.651 -18.515 1.00 79.06 123 GLN A CA 1
ATOM 938 C C . GLN A 1 123 ? 23.560 3.966 -18.747 1.00 79.06 123 GLN A C 1
ATOM 940 O O . GLN A 1 123 ? 23.142 5.125 -18.720 1.00 79.06 123 GLN A O 1
ATOM 945 N N . ILE A 1 124 ? 22.772 2.926 -19.006 1.00 82.56 124 ILE A N 1
ATOM 946 C CA . ILE A 1 124 ? 21.354 2.976 -19.317 1.00 82.56 124 ILE A CA 1
ATOM 947 C C . ILE A 1 124 ? 20.583 2.223 -18.233 1.00 82.56 124 ILE A C 1
ATOM 949 O O . ILE A 1 124 ? 20.971 1.107 -17.874 1.00 82.56 124 ILE A O 1
ATOM 953 N N . ALA A 1 125 ? 19.509 2.832 -17.720 1.00 89.00 125 ALA A N 1
ATOM 954 C CA . ALA A 1 125 ? 18.636 2.177 -16.767 1.00 89.00 125 ALA A CA 1
ATOM 955 C C . ALA A 1 125 ? 17.950 0.979 -17.418 1.00 89.00 125 ALA A C 1
ATOM 957 O O . ALA A 1 125 ? 17.604 1.011 -18.598 1.00 89.00 125 ALA A O 1
ATOM 958 N N . SER A 1 126 ? 17.763 -0.091 -16.650 1.00 91.00 126 SER A N 1
ATOM 959 C CA . SER A 1 126 ? 17.081 -1.273 -17.183 1.00 91.00 126 SER A CA 1
ATOM 960 C C . SER A 1 126 ? 15.584 -1.038 -17.328 1.00 91.00 126 SER A C 1
ATOM 962 O O . SER A 1 126 ? 14.981 -1.510 -18.285 1.00 91.00 126 SER A O 1
ATOM 964 N N . ILE A 1 127 ? 15.016 -0.233 -16.435 1.00 94.62 127 ILE A N 1
ATOM 965 C CA . ILE A 1 127 ? 13.719 0.399 -16.632 1.00 94.62 127 ILE A CA 1
ATOM 966 C C . ILE A 1 127 ? 13.935 1.908 -16.548 1.00 94.62 127 ILE A C 1
ATOM 968 O O . ILE A 1 127 ? 14.165 2.442 -15.461 1.00 94.62 127 ILE A O 1
ATOM 972 N N . TYR A 1 128 ? 13.897 2.583 -17.693 1.00 93.69 128 TYR A N 1
ATOM 973 C CA . TYR A 1 128 ? 13.997 4.034 -17.769 1.00 93.69 128 TYR A CA 1
ATOM 974 C C . TYR A 1 128 ? 12.625 4.691 -17.623 1.00 93.69 128 TYR A C 1
ATOM 976 O O . TYR A 1 128 ? 11.643 4.248 -18.219 1.00 93.69 128 TYR A O 1
ATOM 984 N N . VAL A 1 129 ? 12.572 5.774 -16.850 1.00 95.06 129 VAL A N 1
ATOM 985 C CA . VAL A 1 129 ? 11.367 6.588 -16.657 1.00 95.06 129 VAL A CA 1
ATOM 986 C C . VAL A 1 129 ? 11.716 8.023 -16.998 1.00 95.06 129 VAL A C 1
ATOM 988 O O . VAL A 1 129 ? 12.384 8.671 -16.205 1.00 95.06 129 VAL A O 1
ATOM 991 N N . ALA A 1 130 ? 11.280 8.542 -18.141 1.00 93.38 130 ALA A N 1
ATOM 992 C CA . ALA A 1 130 ? 11.614 9.899 -18.569 1.00 93.38 130 ALA A CA 1
ATOM 993 C C . ALA A 1 130 ? 11.097 10.987 -17.600 1.00 93.38 130 ALA A C 1
ATOM 995 O O . ALA A 1 130 ? 10.143 10.739 -16.861 1.00 93.38 130 ALA A O 1
ATOM 996 N N . PRO A 1 131 ? 11.658 12.219 -17.602 1.00 91.25 131 PRO A N 1
ATOM 997 C CA . PRO A 1 131 ? 11.334 13.269 -16.620 1.00 91.25 131 PRO A CA 1
ATOM 998 C C . PRO A 1 131 ? 9.842 13.619 -16.498 1.00 91.25 131 PRO A C 1
ATOM 1000 O O . PRO A 1 131 ? 9.369 13.999 -15.426 1.00 91.25 131 PRO A O 1
ATOM 1003 N N . ASN A 1 132 ? 9.095 13.470 -17.595 1.00 90.38 132 ASN A N 1
ATOM 1004 C CA . ASN A 1 132 ? 7.660 13.752 -17.668 1.00 90.38 132 ASN A CA 1
ATOM 1005 C C . ASN A 1 132 ? 6.789 12.487 -17.635 1.00 90.38 132 ASN A C 1
ATOM 1007 O O . ASN A 1 132 ? 5.578 12.579 -17.820 1.00 90.38 132 ASN A O 1
ATOM 1011 N N . ALA A 1 133 ? 7.393 11.323 -17.411 1.00 95.88 133 ALA A N 1
ATOM 1012 C CA . ALA A 1 133 ? 6.705 10.049 -17.329 1.00 95.88 133 ALA A CA 1
ATOM 1013 C C . ALA A 1 133 ? 6.466 9.622 -15.875 1.00 95.88 133 ALA A C 1
ATOM 1015 O O . ALA A 1 133 ? 7.122 10.082 -14.934 1.00 95.88 133 ALA A O 1
ATOM 1016 N N . THR A 1 134 ? 5.510 8.716 -15.696 1.00 97.94 134 THR A N 1
ATOM 1017 C CA . THR A 1 134 ? 5.251 8.026 -14.434 1.00 97.94 134 THR A CA 1
ATOM 1018 C C . THR A 1 134 ? 5.185 6.527 -14.672 1.00 97.94 134 THR A C 1
ATOM 1020 O O . THR A 1 134 ? 4.442 6.065 -15.536 1.00 97.94 134 THR A O 1
ATOM 1023 N N . ILE A 1 135 ? 5.923 5.767 -13.872 1.00 98.38 135 ILE A N 1
ATOM 1024 C CA . ILE A 1 135 ? 5.731 4.323 -13.741 1.00 98.38 135 ILE A CA 1
ATOM 1025 C C . ILE A 1 135 ? 5.035 4.040 -12.412 1.00 98.38 135 ILE A C 1
ATOM 1027 O O . ILE A 1 135 ? 5.417 4.590 -11.378 1.00 98.38 135 ILE A O 1
ATOM 1031 N N . GLU A 1 136 ? 4.011 3.196 -12.436 1.00 98.50 136 GLU A N 1
ATOM 1032 C CA . GLU A 1 136 ? 3.293 2.746 -11.248 1.00 98.50 136 GLU A CA 1
ATOM 1033 C C . GLU A 1 136 ? 3.228 1.220 -11.220 1.00 98.50 136 GLU A C 1
ATOM 1035 O O . GLU A 1 136 ? 2.606 0.620 -12.087 1.00 98.50 136 GLU A O 1
ATOM 1040 N N . PHE A 1 137 ? 3.820 0.582 -10.213 1.00 98.31 137 PHE A N 1
ATOM 1041 C CA . PHE A 1 137 ? 3.613 -0.844 -9.959 1.00 98.31 137 PHE A CA 1
ATOM 1042 C C . PHE A 1 137 ? 2.352 -1.030 -9.121 1.00 98.31 137 PHE A C 1
ATOM 1044 O O . PHE A 1 137 ? 2.264 -0.530 -8.002 1.00 98.31 137 PHE A O 1
ATOM 1051 N N . SER A 1 138 ? 1.363 -1.724 -9.677 1.00 96.25 138 SER A N 1
ATOM 1052 C CA . SER A 1 138 ? 0.030 -1.870 -9.098 1.00 96.25 138 SER A CA 1
ATOM 1053 C C . SER A 1 138 ? 0.039 -2.720 -7.827 1.00 96.25 138 SER A C 1
ATOM 1055 O O . SER A 1 138 ? 0.763 -3.712 -7.743 1.00 96.25 138 SER A O 1
ATOM 1057 N N . GLU A 1 139 ? -0.857 -2.403 -6.889 1.00 91.31 139 GLU A N 1
ATOM 1058 C CA . GLU A 1 139 ? -1.203 -3.249 -5.734 1.00 91.31 139 GLU A CA 1
ATOM 1059 C C . GLU A 1 139 ? -1.697 -4.649 -6.141 1.00 91.31 139 GLU A C 1
ATOM 1061 O O . GLU A 1 139 ? -1.559 -5.603 -5.384 1.00 91.31 139 GLU A O 1
ATOM 1066 N N . LYS A 1 140 ? -2.210 -4.797 -7.372 1.00 89.88 140 LYS A N 1
ATOM 1067 C CA . LYS A 1 140 ? -2.661 -6.078 -7.942 1.00 89.88 140 LYS A CA 1
ATOM 1068 C C . LYS A 1 140 ? -1.507 -6.995 -8.361 1.00 89.88 140 LYS A C 1
ATOM 1070 O O . LYS A 1 140 ? -1.747 -8.100 -8.846 1.00 89.88 140 LYS A O 1
ATOM 1075 N N . SER A 1 141 ? -0.266 -6.529 -8.242 1.00 94.06 141 SER A N 1
ATOM 1076 C CA . SER A 1 141 ? 0.924 -7.307 -8.575 1.00 94.06 141 SER A CA 1
ATOM 1077 C C . SER A 1 141 ? 1.070 -8.493 -7.625 1.00 94.06 141 SER A C 1
ATOM 1079 O O . SER A 1 141 ? 1.228 -8.321 -6.420 1.00 94.06 141 SER A O 1
ATOM 1081 N N . THR A 1 142 ? 1.056 -9.695 -8.192 1.00 90.12 142 THR A N 1
ATOM 1082 C CA . THR A 1 142 ? 1.201 -10.970 -7.468 1.00 90.12 142 THR A CA 1
ATOM 1083 C C . THR A 1 142 ? 2.529 -11.665 -7.767 1.00 90.12 142 THR A C 1
ATOM 1085 O O . THR A 1 142 ? 2.897 -12.607 -7.073 1.00 90.12 142 THR A O 1
ATOM 1088 N N . GLY A 1 143 ? 3.238 -11.213 -8.805 1.00 90.44 143 GLY A N 1
ATOM 1089 C CA . GLY A 1 143 ? 4.513 -11.761 -9.252 1.00 90.44 143 GLY A CA 1
ATOM 1090 C C . GLY A 1 143 ? 5.746 -11.003 -8.758 1.00 90.44 143 GLY A C 1
ATOM 1091 O O . GLY A 1 143 ? 5.666 -9.976 -8.074 1.00 90.44 143 GLY A O 1
ATOM 1092 N N . ASN A 1 144 ? 6.899 -11.518 -9.178 1.00 95.12 144 ASN A N 1
ATOM 1093 C CA . ASN A 1 144 ? 8.218 -10.978 -8.887 1.00 95.12 144 ASN A CA 1
ATOM 1094 C C . ASN A 1 144 ? 8.743 -10.162 -10.077 1.00 95.12 144 ASN A C 1
ATOM 1096 O O . ASN A 1 144 ? 8.487 -10.488 -11.241 1.00 95.12 144 ASN A O 1
ATOM 1100 N N . LEU A 1 145 ? 9.522 -9.124 -9.786 1.00 98.00 145 LEU A N 1
ATOM 1101 C CA . LEU A 1 145 ? 10.297 -8.370 -10.760 1.00 98.00 145 LEU A CA 1
ATOM 1102 C C . LEU A 1 145 ? 11.734 -8.214 -10.271 1.00 98.00 145 LEU A C 1
ATOM 1104 O O . LEU A 1 145 ? 12.003 -7.547 -9.275 1.00 98.00 145 LEU A O 1
ATOM 1108 N N . ASN A 1 146 ? 12.661 -8.780 -11.032 1.00 94.50 146 ASN A N 1
ATOM 1109 C CA . ASN A 1 146 ? 14.090 -8.652 -10.818 1.00 94.50 146 ASN A CA 1
ATOM 1110 C C . ASN A 1 146 ? 14.685 -7.685 -11.842 1.00 94.50 146 ASN A C 1
ATOM 1112 O O . ASN A 1 146 ? 14.671 -7.955 -13.042 1.00 94.50 146 ASN A O 1
ATOM 1116 N N . VAL A 1 147 ? 15.224 -6.560 -11.375 1.00 93.88 147 VAL A N 1
ATOM 1117 C CA . VAL A 1 147 ? 15.821 -5.524 -12.218 1.00 93.88 147 VAL A CA 1
ATOM 1118 C C . VAL A 1 147 ? 17.300 -5.359 -11.908 1.00 93.88 147 VAL A C 1
ATOM 1120 O O . VAL A 1 147 ? 17.680 -5.115 -10.762 1.00 93.88 147 VAL A O 1
ATOM 1123 N N . TYR A 1 148 ? 18.145 -5.455 -12.934 1.00 87.44 148 TYR A N 1
ATOM 1124 C CA . TYR A 1 148 ? 19.601 -5.405 -12.768 1.00 87.44 148 TYR A CA 1
ATOM 1125 C C . TYR A 1 148 ? 20.255 -4.430 -13.738 1.00 87.44 148 TYR A C 1
ATOM 1127 O O . TYR A 1 148 ? 20.215 -4.626 -14.949 1.00 87.44 148 TYR A O 1
ATOM 1135 N N . CYS A 1 149 ? 20.955 -3.436 -13.207 1.00 81.44 149 CYS A N 1
ATOM 1136 C CA . CYS A 1 149 ? 21.829 -2.562 -13.974 1.00 81.44 149 CYS A CA 1
ATOM 1137 C C . CYS A 1 149 ? 23.255 -2.670 -13.424 1.00 81.44 149 CYS A C 1
ATOM 1139 O O . CYS A 1 149 ? 23.524 -2.195 -12.327 1.00 81.44 149 CYS A O 1
ATOM 1141 N N . ALA A 1 150 ? 24.176 -3.288 -14.170 1.00 67.50 150 ALA A N 1
ATOM 1142 C CA . ALA A 1 150 ? 25.613 -3.277 -13.866 1.00 67.50 150 ALA A CA 1
ATOM 1143 C C . ALA A 1 150 ? 26.010 -3.789 -12.465 1.00 67.50 150 ALA A C 1
ATOM 1145 O O . ALA A 1 150 ? 26.682 -3.108 -11.696 1.00 67.50 150 ALA A O 1
ATOM 1146 N N . THR A 1 151 ? 25.655 -5.031 -12.133 1.00 56.25 151 THR A N 1
ATOM 1147 C CA . THR A 1 151 ? 25.950 -5.633 -10.815 1.00 56.25 151 THR A CA 1
ATOM 1148 C C . THR A 1 151 ? 27.424 -5.989 -10.577 1.00 56.25 151 THR A C 1
ATOM 1150 O O . THR A 1 151 ? 27.782 -6.350 -9.460 1.00 56.25 151 THR A O 1
ATOM 1153 N N . ASN A 1 152 ? 28.281 -5.921 -11.605 1.00 51.50 152 ASN A N 1
ATOM 1154 C CA . ASN A 1 152 ? 29.639 -6.484 -11.572 1.00 51.50 152 ASN A CA 1
ATOM 1155 C C . ASN A 1 152 ? 30.765 -5.445 -11.467 1.00 51.50 152 ASN A C 1
ATOM 1157 O O . ASN A 1 152 ? 31.940 -5.814 -11.528 1.00 51.50 152 ASN A O 1
ATOM 1161 N N . SER A 1 153 ? 30.464 -4.159 -11.286 1.00 49.34 153 SER A N 1
ATOM 1162 C CA . SER A 1 153 ? 31.513 -3.139 -11.226 1.00 49.34 153 SER A CA 1
ATOM 1163 C C . SER A 1 153 ? 32.201 -3.140 -9.851 1.00 49.34 153 SER A C 1
ATOM 1165 O O . SER A 1 153 ? 31.928 -2.317 -8.978 1.00 49.34 153 SER A O 1
ATOM 1167 N N . VAL A 1 154 ? 33.194 -4.018 -9.687 1.00 41.06 154 VAL A N 1
ATOM 1168 C CA . VAL A 1 154 ? 34.259 -3.943 -8.662 1.00 41.06 154 VAL A CA 1
ATOM 1169 C C . VAL A 1 154 ? 35.216 -2.756 -8.952 1.00 41.06 154 VAL A C 1
ATOM 1171 O O . VAL A 1 154 ? 36.373 -2.738 -8.545 1.00 41.06 154 VAL A O 1
ATOM 1174 N N . GLY A 1 155 ? 34.759 -1.724 -9.669 1.00 48.47 155 GLY A N 1
ATOM 1175 C CA . GLY A 1 155 ? 35.581 -0.638 -10.199 1.00 48.47 155 GLY A CA 1
ATOM 1176 C C . GLY A 1 155 ? 34.810 0.671 -10.371 1.00 48.47 155 GLY A C 1
ATOM 1177 O O . GLY A 1 155 ? 33.588 0.708 -10.280 1.00 48.47 155 GLY A O 1
ATOM 1178 N N . ASN A 1 156 ? 35.551 1.756 -10.619 1.00 51.88 156 ASN A N 1
ATOM 1179 C CA . ASN A 1 156 ? 35.084 3.145 -10.784 1.00 51.88 156 ASN A CA 1
ATOM 1180 C C . ASN A 1 156 ? 34.185 3.396 -12.028 1.00 51.88 156 ASN A C 1
ATOM 1182 O O . ASN A 1 156 ? 34.131 4.524 -12.515 1.00 51.88 156 ASN A O 1
ATOM 1186 N N . GLY A 1 157 ? 33.527 2.376 -12.587 1.00 56.62 157 GLY A N 1
ATOM 1187 C CA . GLY A 1 157 ? 32.626 2.530 -13.732 1.00 56.62 157 GLY A CA 1
ATOM 1188 C C . GLY A 1 157 ? 31.315 3.181 -13.299 1.00 56.62 157 GLY A C 1
ATOM 1189 O O . GLY A 1 157 ? 30.691 2.729 -12.350 1.00 56.62 157 GLY A O 1
ATOM 1190 N N . ASN A 1 158 ? 30.891 4.259 -13.952 1.00 64.88 158 ASN A N 1
ATOM 1191 C CA . ASN A 1 158 ? 29.634 4.911 -13.597 1.00 64.88 158 ASN A CA 1
ATOM 1192 C C . ASN A 1 158 ? 28.438 4.154 -14.207 1.00 64.88 158 ASN A C 1
ATOM 1194 O O . ASN A 1 158 ? 28.346 4.047 -15.432 1.00 64.88 158 ASN A O 1
ATOM 1198 N N . ALA A 1 159 ? 27.522 3.668 -13.366 1.00 74.81 159 ALA A N 1
ATOM 1199 C CA . ALA A 1 159 ? 26.321 2.946 -13.796 1.00 74.81 159 ALA A CA 1
ATOM 1200 C C . ALA A 1 159 ? 25.087 3.863 -13.905 1.00 74.81 159 ALA A C 1
ATOM 1202 O O . ALA A 1 159 ? 25.113 5.004 -13.447 1.00 74.81 159 ALA A O 1
ATOM 1203 N N . ALA A 1 160 ? 23.983 3.365 -14.460 1.00 87.00 160 ALA A N 1
ATOM 1204 C CA . ALA A 1 160 ? 22.640 3.944 -14.308 1.00 87.00 160 ALA A CA 1
ATOM 1205 C C . ALA A 1 160 ? 21.845 3.255 -13.185 1.00 87.00 160 ALA A C 1
ATOM 1207 O O . ALA A 1 160 ? 22.296 2.242 -12.647 1.00 87.00 160 ALA A O 1
ATOM 1208 N N . ALA A 1 161 ? 20.667 3.782 -12.836 1.00 90.44 161 ALA A N 1
ATOM 1209 C CA . ALA A 1 161 ? 19.775 3.106 -11.895 1.00 90.44 161 ALA A CA 1
ATOM 1210 C C . ALA A 1 161 ? 19.237 1.783 -12.465 1.00 90.44 161 ALA A C 1
ATOM 1212 O O . ALA A 1 161 ? 19.206 1.594 -13.682 1.00 90.44 161 ALA A O 1
ATOM 1213 N N . ALA A 1 162 ? 18.791 0.853 -11.615 1.00 92.12 162 ALA A N 1
ATOM 1214 C CA . ALA A 1 162 ? 18.085 -0.329 -12.119 1.00 92.12 162 ALA A CA 1
ATOM 1215 C C . ALA A 1 162 ? 16.705 0.085 -12.649 1.00 92.12 162 ALA A C 1
ATOM 1217 O O . ALA A 1 162 ? 16.378 -0.189 -13.806 1.00 92.12 162 ALA A O 1
ATOM 1218 N N . ILE A 1 163 ? 15.965 0.830 -11.824 1.00 94.88 163 ILE A N 1
ATOM 1219 C CA . ILE A 1 163 ? 14.701 1.486 -12.162 1.00 94.88 163 ILE A CA 1
ATOM 1220 C C . ILE A 1 163 ? 14.871 2.989 -11.946 1.00 94.88 163 ILE A C 1
ATOM 1222 O O . ILE A 1 163 ? 15.189 3.412 -10.837 1.00 94.88 163 ILE A O 1
ATOM 1226 N N . GLY A 1 164 ? 14.631 3.798 -12.973 1.00 93.81 164 GLY A N 1
ATOM 1227 C CA . GLY A 1 164 ? 14.666 5.254 -12.875 1.00 93.81 164 GLY A CA 1
ATOM 1228 C C . GLY A 1 164 ? 15.579 5.883 -13.912 1.00 93.81 164 GLY A C 1
ATOM 1229 O O . GLY A 1 164 ? 15.339 5.737 -15.105 1.00 93.81 164 GLY A O 1
ATOM 1230 N N . ALA A 1 165 ? 16.575 6.645 -13.468 1.00 90.56 165 ALA A N 1
ATOM 1231 C CA . ALA A 1 165 ? 17.339 7.535 -14.332 1.00 90.56 165 ALA A CA 1
ATOM 1232 C C . ALA A 1 165 ? 18.573 6.859 -14.945 1.00 90.56 165 ALA A C 1
ATOM 1234 O O . ALA A 1 165 ? 19.190 5.958 -14.362 1.00 90.56 165 ALA A O 1
ATOM 1235 N N . HIS A 1 166 ? 18.966 7.340 -16.122 1.00 87.62 166 HIS A N 1
ATOM 1236 C CA . HIS A 1 166 ? 20.219 6.951 -16.760 1.00 87.62 166 HIS A CA 1
ATOM 1237 C C . HIS A 1 166 ? 21.432 7.527 -16.005 1.00 87.62 166 HIS A C 1
ATOM 1239 O O . HIS A 1 166 ? 21.325 8.133 -14.944 1.00 87.62 166 HIS A O 1
ATOM 1245 N N . HIS A 1 167 ? 22.624 7.343 -16.561 1.00 81.62 167 HIS A N 1
ATOM 1246 C CA . HIS A 1 167 ? 23.855 7.964 -16.087 1.00 81.62 167 HIS A CA 1
ATOM 1247 C C . HIS A 1 167 ? 24.185 9.253 -16.857 1.00 81.62 167 HIS A C 1
ATOM 1249 O O . HIS A 1 167 ? 24.167 9.226 -18.084 1.00 81.62 167 HIS A O 1
ATOM 1255 N N . LYS A 1 168 ? 24.594 10.336 -16.170 1.00 73.81 168 LYS A N 1
ATOM 1256 C CA . LYS A 1 168 ? 24.869 11.661 -16.768 1.00 73.81 168 LYS A CA 1
ATOM 1257 C C . LYS A 1 168 ? 26.059 11.739 -17.736 1.00 73.81 168 LYS A C 1
ATOM 1259 O O . LYS A 1 168 ? 26.011 12.551 -18.664 1.00 73.81 168 LYS A O 1
ATOM 1264 N N . TYR A 1 169 ? 27.144 10.975 -17.561 1.00 65.56 169 TYR A N 1
ATOM 1265 C CA . TYR A 1 169 ? 28.313 11.159 -18.438 1.00 65.56 169 TYR A CA 1
ATOM 1266 C C . TYR A 1 169 ? 28.113 10.468 -19.789 1.00 65.56 169 TYR A C 1
ATOM 1268 O O . TYR A 1 169 ? 28.550 9.336 -19.939 1.00 65.56 169 TYR A O 1
ATOM 1276 N N . LEU A 1 170 ? 27.500 11.153 -20.762 1.00 53.03 170 LEU A N 1
ATOM 1277 C CA . LEU A 1 170 ? 27.603 10.838 -22.202 1.00 53.03 170 LEU A CA 1
ATOM 1278 C C . LEU A 1 170 ? 27.143 11.978 -23.142 1.00 53.03 170 LEU A C 1
ATOM 1280 O O . LEU A 1 170 ? 26.797 11.721 -24.289 1.00 53.03 170 LEU A O 1
ATOM 1284 N N . GLY A 1 171 ? 27.087 13.242 -22.702 1.00 52.72 171 GLY A N 1
ATOM 1285 C CA . GLY A 1 171 ? 26.675 14.343 -23.597 1.00 52.72 171 GLY A CA 1
ATOM 1286 C C . GLY A 1 171 ? 25.254 14.199 -24.176 1.00 52.72 171 GLY A C 1
ATOM 1287 O O . GLY A 1 171 ? 24.938 14.819 -25.187 1.00 52.72 171 GLY A O 1
ATOM 1288 N N . ARG A 1 172 ? 24.402 13.371 -23.551 1.00 55.28 172 ARG A N 1
ATOM 1289 C CA . ARG A 1 172 ? 22.979 13.219 -23.883 1.00 55.28 172 ARG A CA 1
ATOM 1290 C C . ARG A 1 172 ? 22.154 14.135 -22.976 1.00 55.28 172 ARG A C 1
ATOM 1292 O O . ARG A 1 172 ? 22.410 14.212 -21.779 1.00 55.28 172 ARG A O 1
ATOM 1299 N N . ASN A 1 173 ? 21.183 14.838 -23.556 1.00 52.94 173 ASN A N 1
ATOM 1300 C CA . ASN A 1 173 ? 20.528 15.992 -22.926 1.00 52.94 173 ASN A CA 1
ATOM 1301 C C . ASN A 1 173 ? 19.349 15.659 -21.989 1.00 52.94 173 ASN A C 1
ATOM 1303 O O . ASN A 1 173 ? 18.830 16.570 -21.355 1.00 52.94 173 ASN A O 1
ATOM 1307 N N . LEU A 1 174 ? 18.917 14.398 -21.872 1.00 59.28 174 LEU A N 1
ATOM 1308 C CA . LEU A 1 174 ? 17.755 14.006 -21.059 1.00 59.28 174 LEU A CA 1
ATOM 1309 C C . LEU A 1 174 ? 18.019 12.663 -20.375 1.00 59.28 174 LEU A C 1
ATOM 1311 O O . LEU A 1 174 ? 17.792 11.606 -20.950 1.00 59.28 174 LEU A O 1
ATOM 1315 N N . LEU A 1 175 ? 18.583 12.712 -19.169 1.00 73.62 175 LEU A N 1
ATOM 1316 C CA . LEU A 1 175 ? 19.007 11.519 -18.423 1.00 73.62 175 LEU A CA 1
ATOM 1317 C C . LEU A 1 175 ? 18.430 11.479 -17.003 1.00 73.62 175 LEU A C 1
ATOM 1319 O O . LEU A 1 175 ? 18.693 10.526 -16.278 1.00 73.62 175 LEU A O 1
ATOM 1323 N N . ASP A 1 176 ? 17.639 12.488 -16.636 1.00 89.12 176 ASP A N 1
ATOM 1324 C CA . ASP A 1 176 ? 16.859 12.533 -15.401 1.00 89.12 176 ASP A CA 1
ATOM 1325 C C . ASP A 1 176 ? 15.647 11.597 -15.499 1.00 89.12 176 ASP A C 1
ATOM 1327 O O . ASP A 1 176 ? 15.266 11.169 -16.597 1.00 89.12 176 ASP A O 1
ATOM 1331 N N . ALA A 1 177 ? 15.040 11.300 -14.350 1.00 92.31 177 ALA A N 1
ATOM 1332 C CA . ALA A 1 177 ? 13.852 10.477 -14.255 1.00 92.31 177 ALA A CA 1
ATOM 1333 C C . ALA A 1 177 ? 12.624 11.191 -13.704 1.00 92.31 177 ALA A C 1
ATOM 1335 O O . ALA A 1 177 ? 12.712 12.114 -12.893 1.00 92.31 177 ALA A O 1
ATOM 1336 N N . GLY A 1 178 ? 11.466 10.716 -14.154 1.00 94.94 178 GLY A N 1
ATOM 1337 C CA . GLY A 1 178 ? 10.157 11.176 -13.717 1.00 94.94 178 GLY A CA 1
ATOM 1338 C C . GLY A 1 178 ? 9.745 10.590 -12.372 1.00 94.94 178 GLY A C 1
ATOM 1339 O O . GLY A 1 178 ? 10.518 10.553 -11.412 1.00 94.94 178 GLY A O 1
ATOM 1340 N N . THR A 1 179 ? 8.481 10.188 -12.275 1.00 96.62 179 THR A N 1
ATOM 1341 C CA . THR A 1 179 ? 7.890 9.687 -11.030 1.00 96.62 179 THR A CA 1
ATOM 1342 C C . THR A 1 179 ? 7.850 8.162 -11.003 1.00 96.62 179 THR A C 1
ATOM 1344 O O . THR A 1 179 ? 7.406 7.524 -11.955 1.00 96.62 179 THR A O 1
ATOM 1347 N N . ILE A 1 180 ? 8.298 7.582 -9.890 1.00 97.94 180 ILE A N 1
ATOM 1348 C CA . ILE A 1 180 ? 8.260 6.140 -9.633 1.00 97.94 180 ILE A CA 1
ATOM 1349 C C . ILE A 1 180 ? 7.291 5.893 -8.479 1.00 97.94 180 ILE A C 1
ATOM 1351 O O . ILE A 1 180 ? 7.472 6.456 -7.401 1.00 97.94 180 ILE A O 1
ATOM 1355 N N . ILE A 1 181 ? 6.268 5.070 -8.703 1.00 97.19 181 ILE A N 1
ATOM 1356 C CA . ILE A 1 181 ? 5.258 4.702 -7.705 1.00 97.19 181 ILE A CA 1
ATOM 1357 C C . ILE A 1 181 ? 5.244 3.183 -7.554 1.00 97.19 181 ILE A C 1
ATOM 1359 O O . ILE A 1 181 ? 5.183 2.458 -8.546 1.00 97.19 181 ILE A O 1
ATOM 1363 N N . ILE A 1 182 ? 5.284 2.691 -6.320 1.00 96.62 182 ILE A N 1
ATOM 1364 C CA . ILE A 1 182 ? 5.198 1.264 -6.012 1.00 96.62 182 ILE A CA 1
ATOM 1365 C C . ILE A 1 182 ? 4.066 1.048 -5.015 1.00 96.62 182 ILE A C 1
ATOM 1367 O O . ILE A 1 182 ? 4.195 1.394 -3.847 1.00 96.62 182 ILE A O 1
ATOM 1371 N N . ASN A 1 183 ? 2.955 0.486 -5.483 1.00 93.56 183 ASN A N 1
ATOM 1372 C CA . ASN A 1 183 ? 1.799 0.139 -4.657 1.00 93.56 183 ASN A CA 1
ATOM 1373 C C . ASN A 1 183 ? 1.788 -1.355 -4.279 1.00 93.56 183 ASN A C 1
ATOM 1375 O O . ASN A 1 183 ? 1.146 -1.727 -3.304 1.00 93.56 183 ASN A O 1
ATOM 1379 N N . GLY A 1 184 ? 2.505 -2.217 -5.010 1.00 90.06 184 GLY A N 1
ATOM 1380 C CA . GLY A 1 184 ? 2.577 -3.653 -4.721 1.00 90.06 184 GLY A CA 1
ATOM 1381 C C . GLY A 1 184 ? 3.616 -4.416 -5.544 1.00 90.06 184 GLY A C 1
ATOM 1382 O O . GLY A 1 184 ? 4.369 -3.833 -6.324 1.00 90.06 184 GLY A O 1
ATOM 1383 N N . GLY A 1 185 ? 3.625 -5.742 -5.370 1.00 91.25 185 GLY A N 1
ATOM 1384 C CA . GLY A 1 185 ? 4.560 -6.671 -6.013 1.00 91.25 185 GLY A CA 1
ATOM 1385 C C . GLY A 1 185 ? 5.832 -6.934 -5.205 1.00 91.25 185 GLY A C 1
ATOM 1386 O O . GLY A 1 185 ? 6.079 -6.301 -4.179 1.00 91.25 185 GLY A O 1
ATOM 1387 N N . HIS A 1 186 ? 6.639 -7.886 -5.673 1.00 91.75 186 HIS A N 1
ATOM 1388 C CA . HIS A 1 186 ? 7.965 -8.168 -5.124 1.00 91.75 186 HIS A CA 1
ATOM 1389 C C . HIS A 1 186 ? 9.031 -7.656 -6.095 1.00 91.75 186 HIS A C 1
ATOM 1391 O O . HIS A 1 186 ? 9.240 -8.232 -7.160 1.00 91.75 186 HIS A O 1
ATOM 1397 N N . ILE A 1 187 ? 9.691 -6.554 -5.745 1.00 96.38 187 ILE A N 1
ATOM 1398 C CA . ILE A 1 187 ? 10.619 -5.840 -6.621 1.00 96.38 187 ILE A CA 1
ATOM 1399 C C . ILE A 1 187 ? 12.029 -5.918 -6.048 1.00 96.38 187 ILE A C 1
ATOM 1401 O O . ILE A 1 187 ? 12.329 -5.325 -5.016 1.00 96.38 187 ILE A O 1
ATOM 1405 N N . THR A 1 188 ? 12.917 -6.595 -6.767 1.00 93.38 188 THR A N 1
ATOM 1406 C CA . THR A 1 188 ? 14.361 -6.551 -6.532 1.00 93.38 188 THR A CA 1
ATOM 1407 C C . THR A 1 188 ? 14.997 -5.627 -7.561 1.00 93.38 188 THR A C 1
ATOM 1409 O O . THR A 1 188 ? 14.838 -5.841 -8.757 1.00 93.38 188 THR A O 1
ATOM 1412 N N . ALA A 1 189 ? 15.740 -4.613 -7.129 1.00 93.19 189 ALA A N 1
ATOM 1413 C CA . ALA A 1 189 ? 16.344 -3.614 -8.004 1.00 93.19 189 ALA A CA 1
ATOM 1414 C C . ALA A 1 189 ? 17.809 -3.382 -7.620 1.00 93.19 189 ALA A C 1
ATOM 1416 O O . ALA A 1 189 ? 18.100 -2.812 -6.572 1.00 93.19 189 ALA A O 1
ATOM 1417 N N . ARG A 1 190 ? 18.753 -3.816 -8.459 1.00 89.25 190 ARG A N 1
ATOM 1418 C CA . ARG A 1 190 ? 20.192 -3.736 -8.158 1.00 89.25 190 ARG A CA 1
ATOM 1419 C C . ARG A 1 190 ? 20.932 -2.902 -9.184 1.00 89.25 190 ARG A C 1
ATOM 1421 O O . ARG A 1 190 ? 20.877 -3.202 -10.376 1.00 89.25 190 ARG A O 1
ATOM 1428 N N . ALA A 1 191 ? 21.646 -1.891 -8.709 1.00 87.38 191 ALA A N 1
ATOM 1429 C CA . ALA A 1 191 ? 22.427 -0.989 -9.540 1.00 87.38 191 ALA A CA 1
ATOM 1430 C C . ALA A 1 191 ? 23.934 -1.081 -9.262 1.00 87.38 191 ALA A C 1
ATOM 1432 O O . ALA A 1 191 ? 24.375 -1.520 -8.198 1.00 87.38 191 ALA A O 1
ATOM 1433 N N . GLY A 1 192 ? 24.723 -0.651 -10.245 1.00 81.69 192 GLY A N 1
ATOM 1434 C CA . GLY A 1 192 ? 26.177 -0.564 -10.175 1.00 81.69 192 GLY A CA 1
ATOM 1435 C C . GLY A 1 192 ? 26.687 0.711 -9.506 1.00 81.69 192 GLY A C 1
ATOM 1436 O O . GLY A 1 192 ? 25.926 1.537 -8.999 1.00 81.69 192 GLY A O 1
ATOM 1437 N N . TYR A 1 193 ? 28.012 0.874 -9.499 1.00 83.88 193 TYR A N 1
ATOM 1438 C CA . TYR A 1 193 ? 28.717 1.950 -8.794 1.00 83.88 193 TYR A CA 1
ATOM 1439 C C . TYR A 1 193 ? 28.131 3.348 -9.071 1.00 83.88 193 TYR A C 1
ATOM 1441 O O . TYR A 1 193 ? 27.983 3.782 -10.217 1.00 83.88 193 TYR A O 1
ATOM 1449 N N . GLY A 1 194 ? 27.853 4.074 -7.983 1.00 83.19 194 GLY A N 1
ATOM 1450 C CA . GLY A 1 194 ? 27.346 5.440 -8.004 1.00 83.19 194 GLY A CA 1
ATOM 1451 C C . GLY A 1 194 ? 25.882 5.595 -8.416 1.00 83.19 194 GLY A C 1
ATOM 1452 O O . GLY A 1 194 ? 25.487 6.724 -8.690 1.00 83.19 194 GLY A O 1
ATOM 1453 N N . SER A 1 195 ? 25.076 4.534 -8.445 1.00 87.50 195 SER A N 1
ATOM 1454 C CA . SER A 1 195 ? 23.673 4.601 -8.869 1.00 87.50 195 SER A CA 1
ATOM 1455 C C . SER A 1 195 ? 22.721 3.880 -7.932 1.00 87.50 195 SER A C 1
ATOM 1457 O O . SER A 1 195 ? 23.075 2.869 -7.326 1.00 87.50 195 SER A O 1
ATOM 1459 N N . ALA A 1 196 ? 21.507 4.419 -7.813 1.00 90.62 196 ALA A N 1
ATOM 1460 C CA . ALA A 1 196 ? 20.482 3.838 -6.963 1.00 90.62 196 ALA A CA 1
ATOM 1461 C C . ALA A 1 196 ? 19.856 2.590 -7.589 1.00 90.62 196 ALA A C 1
ATOM 1463 O O . ALA A 1 196 ? 19.692 2.522 -8.805 1.00 90.62 196 ALA A O 1
ATOM 1464 N N . GLY A 1 197 ? 19.463 1.617 -6.764 1.00 92.00 197 GLY A N 1
ATOM 1465 C CA . GLY A 1 197 ? 18.641 0.500 -7.235 1.00 92.00 197 GLY A CA 1
ATOM 1466 C C . GLY A 1 197 ? 17.339 1.033 -7.835 1.00 92.00 197 GLY A C 1
ATOM 1467 O O . GLY A 1 197 ? 17.033 0.778 -9.000 1.00 92.00 197 GLY A O 1
ATOM 1468 N N . ILE A 1 198 ? 16.639 1.871 -7.064 1.00 94.44 198 ILE A N 1
ATOM 1469 C CA . ILE A 1 198 ? 15.443 2.604 -7.488 1.00 94.44 198 ILE A CA 1
ATOM 1470 C C . ILE A 1 198 ? 15.704 4.102 -7.343 1.00 94.44 198 ILE A C 1
ATOM 1472 O O . ILE A 1 198 ? 15.878 4.609 -6.236 1.00 94.44 198 ILE A O 1
ATOM 1476 N N . GLY A 1 199 ? 15.702 4.820 -8.460 1.00 93.12 199 GLY A N 1
ATOM 1477 C CA . GLY A 1 199 ? 15.832 6.267 -8.494 1.00 93.12 199 GLY A CA 1
ATOM 1478 C C . GLY A 1 199 ? 16.928 6.748 -9.438 1.00 93.12 199 GLY A C 1
ATOM 1479 O O . GLY A 1 199 ? 16.862 6.513 -10.640 1.00 93.12 199 GLY A O 1
ATOM 1480 N N . GLY A 1 200 ? 17.873 7.531 -8.924 1.00 89.81 200 GLY A N 1
ATOM 1481 C CA . GLY A 1 200 ? 18.808 8.303 -9.739 1.00 89.81 200 GLY A CA 1
ATOM 1482 C C . GLY A 1 200 ? 20.053 7.514 -10.125 1.00 89.81 200 GLY A C 1
ATOM 1483 O O . GLY A 1 200 ? 20.680 6.871 -9.280 1.00 89.81 200 GLY A O 1
ATOM 1484 N N . GLY A 1 201 ? 20.462 7.621 -11.387 1.00 87.94 201 GLY A N 1
ATOM 1485 C CA . GLY A 1 201 ? 21.813 7.266 -11.802 1.00 87.94 201 GLY A CA 1
ATOM 1486 C C . GLY A 1 201 ? 22.815 8.375 -11.461 1.00 87.94 201 GLY A C 1
ATOM 1487 O O . GLY A 1 201 ? 22.435 9.493 -11.097 1.00 87.94 201 GLY A O 1
ATOM 1488 N N . ASN A 1 202 ? 24.112 8.093 -11.581 1.00 85.75 202 ASN A N 1
ATOM 1489 C CA . ASN A 1 202 ? 25.160 9.057 -11.230 1.00 85.75 202 ASN A CA 1
ATOM 1490 C C . ASN A 1 202 ? 24.992 10.399 -11.986 1.00 85.75 202 ASN A C 1
ATOM 1492 O O . ASN A 1 202 ? 24.907 10.435 -13.219 1.00 85.75 202 ASN A O 1
ATOM 1496 N N . GLY A 1 203 ? 24.934 11.498 -11.226 1.00 84.38 203 GLY A N 1
ATOM 1497 C CA . GLY A 1 203 ? 24.832 12.868 -11.728 1.00 84.38 203 GLY A CA 1
ATOM 1498 C C . GLY A 1 203 ? 23.428 13.336 -12.125 1.00 84.38 203 GLY A C 1
ATOM 1499 O O . GLY A 1 203 ? 23.297 14.460 -12.612 1.00 84.38 203 GLY A O 1
ATOM 1500 N N . THR A 1 204 ? 22.402 12.495 -11.985 1.00 87.19 204 THR A N 1
ATOM 1501 C CA . THR A 1 204 ? 21.047 12.754 -12.515 1.00 87.19 204 THR A CA 1
ATOM 1502 C C . THR A 1 204 ? 20.051 13.160 -11.439 1.00 87.19 204 THR A C 1
ATOM 1504 O O . THR A 1 204 ? 20.368 13.167 -10.249 1.00 87.19 204 THR A O 1
ATOM 1507 N N . LYS A 1 205 ? 18.834 13.504 -11.842 1.00 88.50 205 LYS A N 1
ATOM 1508 C CA . LYS A 1 205 ? 17.734 13.835 -10.940 1.00 88.50 205 LYS A CA 1
ATOM 1509 C C . LYS A 1 205 ? 16.607 12.831 -11.068 1.00 88.50 205 LYS A C 1
ATOM 1511 O O . LYS A 1 205 ? 16.412 12.241 -12.125 1.00 88.50 205 LYS A O 1
ATOM 1516 N N . VAL A 1 206 ? 15.837 12.682 -10.000 1.00 91.50 206 VAL A N 1
ATOM 1517 C CA . VAL A 1 206 ? 14.557 11.968 -10.025 1.00 91.50 206 VAL A CA 1
ATOM 1518 C C . VAL A 1 206 ? 13.497 12.905 -9.497 1.00 91.50 206 VAL A C 1
ATOM 1520 O O . VAL A 1 206 ? 13.682 13.492 -8.435 1.00 91.50 206 VAL A O 1
ATOM 1523 N N . LYS A 1 207 ? 12.378 13.035 -10.204 1.00 92.31 207 LYS A N 1
ATOM 1524 C CA . LYS A 1 207 ? 11.310 13.942 -9.792 1.00 92.31 207 LYS A CA 1
ATOM 1525 C C . LYS A 1 207 ? 10.716 13.536 -8.447 1.00 92.31 207 LYS A C 1
ATOM 1527 O O . LYS A 1 207 ? 10.625 14.365 -7.549 1.00 92.31 207 LYS A O 1
ATOM 1532 N N . LYS A 1 208 ? 10.283 12.276 -8.316 1.00 93.75 208 LYS A N 1
ATOM 1533 C CA . LYS A 1 208 ? 9.583 11.779 -7.122 1.00 93.75 208 LYS A CA 1
ATOM 1534 C C . LYS A 1 208 ? 9.625 10.256 -7.028 1.00 93.75 208 LYS A C 1
ATOM 1536 O O . LYS A 1 208 ? 9.509 9.577 -8.048 1.00 93.75 208 LYS A O 1
ATOM 1541 N N . ILE A 1 209 ? 9.715 9.733 -5.807 1.00 94.44 209 ILE A N 1
ATOM 1542 C CA . ILE A 1 209 ? 9.581 8.301 -5.510 1.00 94.44 209 ILE A CA 1
ATOM 1543 C C . ILE A 1 209 ? 8.501 8.132 -4.436 1.00 94.44 209 ILE A C 1
ATOM 1545 O O . ILE A 1 209 ? 8.551 8.801 -3.406 1.00 94.44 209 ILE A O 1
ATOM 1549 N N . ILE A 1 210 ? 7.521 7.263 -4.688 1.00 93.00 210 ILE A N 1
ATOM 1550 C CA . ILE A 1 210 ? 6.433 6.935 -3.761 1.00 93.00 210 ILE A CA 1
ATOM 1551 C C . ILE A 1 210 ? 6.377 5.418 -3.580 1.00 93.00 210 ILE A C 1
ATOM 1553 O O . ILE A 1 210 ? 6.281 4.687 -4.564 1.00 93.00 210 ILE A O 1
ATOM 1557 N N . ILE A 1 211 ? 6.399 4.943 -2.339 1.00 91.25 211 ILE A N 1
ATOM 1558 C CA . ILE A 1 211 ? 6.235 3.528 -1.995 1.00 91.25 211 ILE A CA 1
ATOM 1559 C C . ILE A 1 211 ? 5.067 3.413 -1.013 1.00 91.25 211 ILE A C 1
ATOM 1561 O O . ILE A 1 211 ? 5.137 3.892 0.119 1.00 91.25 211 ILE A O 1
ATOM 1565 N N . ASN A 1 212 ? 3.979 2.809 -1.484 1.00 88.12 212 ASN A N 1
ATOM 1566 C CA . ASN A 1 212 ? 2.742 2.572 -0.743 1.00 88.12 212 ASN A CA 1
ATOM 1567 C C . ASN A 1 212 ? 2.490 1.085 -0.455 1.00 88.12 212 ASN A C 1
ATOM 1569 O O . ASN A 1 212 ? 1.448 0.745 0.099 1.00 88.12 212 ASN A O 1
ATOM 1573 N N . GLY A 1 213 ? 3.407 0.194 -0.832 1.00 85.31 213 GLY A N 1
ATOM 1574 C CA . GLY A 1 213 ? 3.276 -1.238 -0.592 1.00 85.31 213 GLY A CA 1
ATOM 1575 C C . GLY A 1 213 ? 4.319 -2.064 -1.341 1.00 85.31 213 GLY A C 1
ATOM 1576 O O . GLY A 1 213 ? 5.251 -1.525 -1.938 1.00 85.31 213 GLY A O 1
ATOM 1577 N N . GLY A 1 214 ? 4.141 -3.385 -1.311 1.00 86.69 214 GLY A N 1
ATOM 1578 C CA . GLY A 1 214 ? 5.047 -4.354 -1.930 1.00 86.69 214 GLY A CA 1
ATOM 1579 C C . GLY A 1 214 ? 6.230 -4.766 -1.047 1.00 86.69 214 GLY A C 1
ATOM 1580 O O . GLY A 1 214 ? 6.469 -4.203 0.023 1.00 86.69 214 GLY A O 1
ATOM 1581 N N . TYR A 1 215 ? 6.966 -5.778 -1.507 1.00 84.69 215 TYR A N 1
ATOM 1582 C CA . TYR A 1 215 ? 8.265 -6.164 -0.960 1.00 84.69 215 TYR A CA 1
ATOM 1583 C C . TYR A 1 215 ? 9.367 -5.592 -1.849 1.00 84.69 215 TYR A C 1
ATOM 1585 O O . TYR A 1 215 ? 9.389 -5.864 -3.049 1.00 84.69 215 TYR A O 1
ATOM 1593 N N . ILE A 1 216 ? 10.296 -4.835 -1.272 1.00 90.88 216 ILE A N 1
ATOM 1594 C CA . ILE A 1 216 ? 11.331 -4.095 -1.992 1.00 90.88 216 ILE A CA 1
ATOM 1595 C C . ILE A 1 216 ? 12.719 -4.564 -1.543 1.00 90.88 216 ILE A C 1
ATOM 1597 O O . ILE A 1 216 ? 13.078 -4.450 -0.373 1.00 90.88 216 ILE A O 1
ATOM 1601 N N . ASP A 1 217 ? 13.533 -5.046 -2.481 1.00 89.25 217 ASP A N 1
ATOM 1602 C CA . ASP A 1 217 ? 14.972 -5.302 -2.328 1.00 89.25 217 ASP A CA 1
ATOM 1603 C C . ASP A 1 217 ? 15.758 -4.393 -3.281 1.00 89.25 217 ASP A C 1
ATOM 1605 O O . ASP A 1 217 ? 16.175 -4.803 -4.366 1.00 89.25 217 ASP A O 1
ATOM 1609 N N . ALA A 1 218 ? 15.927 -3.127 -2.906 1.00 90.50 218 ALA A N 1
ATOM 1610 C CA . ALA A 1 218 ? 16.645 -2.136 -3.689 1.00 90.50 218 ALA A CA 1
ATOM 1611 C C . ALA A 1 218 ? 18.069 -1.932 -3.155 1.00 90.50 218 ALA A C 1
ATOM 1613 O O . ALA A 1 218 ? 18.290 -1.457 -2.041 1.00 90.50 218 ALA A O 1
ATOM 1614 N N . GLN A 1 219 ? 19.057 -2.244 -3.988 1.00 88.31 219 GLN A N 1
ATOM 1615 C CA . GLN A 1 219 ? 20.474 -2.128 -3.658 1.00 88.31 219 GLN A CA 1
ATOM 1616 C C . GLN A 1 219 ? 21.157 -1.210 -4.665 1.00 88.31 219 GLN A C 1
ATOM 1618 O O . GLN A 1 219 ? 21.222 -1.501 -5.861 1.00 88.31 219 GLN A O 1
ATOM 1623 N N . GLY A 1 220 ? 21.663 -0.084 -4.172 1.00 85.75 220 GLY A N 1
ATOM 1624 C CA . GLY A 1 220 ? 22.517 0.798 -4.949 1.00 85.75 220 GLY A CA 1
ATOM 1625 C C . GLY A 1 220 ? 23.936 0.258 -5.006 1.00 85.75 220 GLY A C 1
ATOM 1626 O O . GLY A 1 220 ? 24.345 -0.570 -4.189 1.00 85.75 220 GLY A O 1
ATOM 1627 N N . GLY A 1 221 ? 24.724 0.776 -5.940 1.00 81.31 221 GLY A N 1
ATOM 1628 C CA . GLY A 1 221 ? 26.152 0.500 -5.945 1.00 81.31 221 GLY A CA 1
ATOM 1629 C C . GLY A 1 221 ? 26.900 1.241 -4.838 1.00 81.31 221 GLY A C 1
ATOM 1630 O O . GLY A 1 221 ? 26.353 2.012 -4.045 1.00 81.31 221 GLY A O 1
ATOM 1631 N N . LYS A 1 222 ? 28.222 1.067 -4.819 1.00 81.25 222 LYS A N 1
ATOM 1632 C CA . LYS A 1 222 ? 29.114 1.834 -3.939 1.00 81.25 222 LYS A CA 1
ATOM 1633 C C . LYS A 1 222 ? 28.906 3.346 -4.147 1.00 81.25 222 LYS A C 1
ATOM 1635 O O . LYS A 1 222 ? 28.928 3.805 -5.285 1.00 81.25 222 LYS A O 1
ATOM 1640 N N . ARG A 1 223 ? 28.805 4.114 -3.047 1.00 77.75 223 ARG A N 1
ATOM 1641 C CA . ARG A 1 223 ? 28.556 5.581 -3.008 1.00 77.75 223 ARG A CA 1
ATOM 1642 C C . ARG A 1 223 ? 27.157 6.027 -3.469 1.00 77.75 223 ARG A C 1
ATOM 1644 O O . ARG A 1 223 ? 26.999 7.163 -3.907 1.00 77.75 223 ARG A O 1
ATOM 1651 N N . SER A 1 224 ? 26.158 5.163 -3.356 1.00 82.75 224 SER A N 1
ATOM 1652 C CA . SER A 1 224 ? 24.763 5.465 -3.699 1.00 82.75 224 SER A CA 1
ATOM 1653 C C . SER A 1 224 ? 23.799 4.761 -2.750 1.00 82.75 224 SER A C 1
ATOM 1655 O O . SER A 1 224 ? 24.204 3.878 -1.998 1.00 82.75 224 SER A O 1
ATOM 1657 N N . GLN A 1 225 ? 22.537 5.180 -2.776 1.00 84.75 225 GLN A N 1
ATOM 1658 C CA . GLN A 1 225 ? 21.468 4.624 -1.944 1.00 84.75 225 GLN A CA 1
ATOM 1659 C C . GLN A 1 225 ? 20.793 3.438 -2.635 1.00 84.75 225 GLN A C 1
ATOM 1661 O O . GLN A 1 225 ? 20.802 3.351 -3.856 1.00 84.75 225 GLN A O 1
ATOM 1666 N N . GLY A 1 226 ? 20.155 2.549 -1.877 1.00 88.06 226 GLY A N 1
ATOM 1667 C CA . GLY A 1 226 ? 19.210 1.576 -2.430 1.00 88.06 226 GLY A CA 1
ATOM 1668 C C . GLY A 1 226 ? 18.059 2.260 -3.163 1.00 88.06 226 GLY A C 1
ATOM 1669 O O . GLY A 1 226 ? 17.816 1.990 -4.341 1.00 88.06 226 GLY A O 1
ATOM 1670 N N . ILE A 1 227 ? 17.415 3.200 -2.471 1.00 91.19 227 ILE A N 1
ATOM 1671 C CA . ILE A 1 227 ? 16.272 3.976 -2.951 1.00 91.19 227 ILE A CA 1
ATOM 1672 C C . ILE A 1 227 ? 16.623 5.456 -2.837 1.00 91.19 227 ILE A C 1
ATOM 1674 O O . ILE A 1 227 ? 17.081 5.906 -1.791 1.00 91.19 227 ILE A O 1
ATOM 1678 N N . GLY A 1 228 ? 16.407 6.222 -3.903 1.00 88.62 228 GLY A N 1
ATOM 1679 C CA . GLY A 1 228 ? 16.679 7.654 -3.914 1.00 88.62 228 GLY A CA 1
ATOM 1680 C C . GLY A 1 228 ? 17.741 8.022 -4.932 1.00 88.62 228 GLY A C 1
ATOM 1681 O O . GLY A 1 228 ? 17.547 7.849 -6.131 1.00 88.62 228 GLY A O 1
ATOM 1682 N N . SER A 1 229 ? 18.848 8.598 -4.479 1.00 83.31 229 SER A N 1
ATOM 1683 C CA . SER A 1 229 ? 19.825 9.217 -5.380 1.00 83.31 229 SER A CA 1
ATOM 1684 C C . SER A 1 229 ? 21.090 8.388 -5.569 1.00 83.31 229 SER A C 1
ATOM 1686 O O . SER A 1 229 ? 21.617 7.778 -4.632 1.00 83.31 229 SER A O 1
ATOM 1688 N N . GLY A 1 230 ? 21.610 8.433 -6.795 1.00 82.06 230 GLY A N 1
ATOM 1689 C CA . GLY A 1 230 ? 22.973 8.024 -7.108 1.00 82.06 230 GLY A CA 1
ATOM 1690 C C . GLY A 1 230 ? 24.020 8.985 -6.525 1.00 82.06 230 GLY A C 1
ATOM 1691 O O . GLY A 1 230 ? 23.716 9.955 -5.829 1.00 82.06 230 GLY A O 1
ATOM 1692 N N . LYS A 1 231 ? 25.287 8.742 -6.850 1.00 81.25 231 LYS A N 1
ATOM 1693 C CA . LYS A 1 231 ? 26.389 9.672 -6.604 1.00 81.25 231 LYS A CA 1
ATOM 1694 C C . LYS A 1 231 ? 26.139 10.969 -7.381 1.00 81.25 231 LYS A C 1
ATOM 1696 O O . LYS A 1 231 ? 25.741 10.915 -8.541 1.00 81.25 231 LYS A O 1
ATOM 1701 N N . ASP A 1 232 ? 26.389 12.119 -6.756 1.00 80.31 232 ASP A N 1
ATOM 1702 C CA . ASP A 1 232 ? 26.228 13.448 -7.372 1.00 80.31 232 ASP A CA 1
ATOM 1703 C C . ASP A 1 232 ? 24.809 13.683 -7.957 1.00 80.31 232 ASP A C 1
ATOM 1705 O O . ASP A 1 232 ? 24.621 14.475 -8.878 1.00 80.31 232 ASP A O 1
ATOM 1709 N N . SER A 1 233 ? 23.809 12.972 -7.422 1.00 79.06 233 SER A N 1
ATOM 1710 C CA . SER A 1 233 ? 22.397 12.977 -7.822 1.00 79.06 233 SER A CA 1
ATOM 1711 C C . SER A 1 233 ? 21.523 13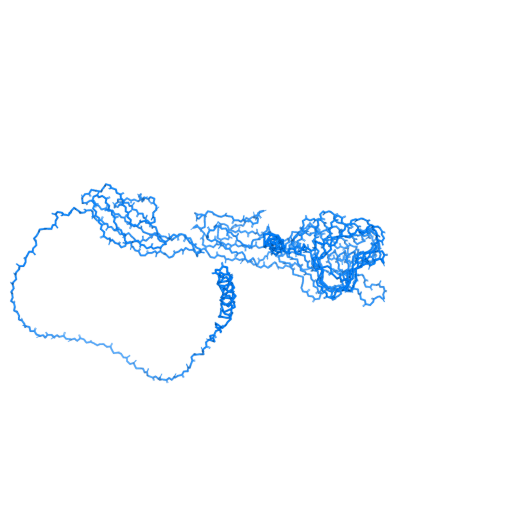.447 -6.652 1.00 79.06 233 SER A C 1
ATOM 1713 O O . SER A 1 233 ? 21.956 13.419 -5.497 1.00 79.06 233 SER A O 1
ATOM 1715 N N . TYR A 1 234 ? 20.295 13.881 -6.934 1.00 78.44 234 TYR A N 1
ATOM 1716 C CA . TYR A 1 234 ? 19.299 14.207 -5.911 1.00 78.44 234 TYR A CA 1
ATOM 1717 C C . TYR A 1 234 ? 17.876 13.858 -6.379 1.00 78.44 234 TYR A C 1
ATOM 1719 O O . TYR A 1 234 ? 17.602 13.810 -7.580 1.00 78.44 234 TYR A O 1
ATOM 1727 N N . VAL A 1 235 ? 16.971 13.592 -5.435 1.00 79.44 235 VAL A N 1
ATOM 1728 C CA . VAL A 1 235 ? 15.524 13.538 -5.702 1.00 79.44 235 VAL A CA 1
ATOM 1729 C C . VAL A 1 235 ? 14.976 14.958 -5.525 1.00 79.44 235 VAL A C 1
ATOM 1731 O O . VAL A 1 235 ? 15.299 15.609 -4.535 1.00 79.44 235 VAL A O 1
ATOM 1734 N N . GLU A 1 236 ? 14.241 15.478 -6.511 1.00 82.62 236 GLU A N 1
ATOM 1735 C CA . GLU A 1 236 ? 13.757 16.869 -6.503 1.00 82.62 236 GLU A CA 1
ATOM 1736 C C . GLU A 1 236 ? 12.648 17.099 -5.472 1.00 82.62 236 GLU A C 1
ATOM 1738 O O . GLU A 1 236 ? 12.558 18.181 -4.896 1.00 82.62 236 GLU A O 1
ATOM 1743 N N . GLN A 1 237 ? 11.811 16.086 -5.254 1.00 82.38 237 GLN A N 1
ATOM 1744 C CA . GLN A 1 237 ? 10.774 16.056 -4.225 1.00 82.38 237 GLN A CA 1
ATOM 1745 C C . GLN A 1 237 ? 11.083 14.979 -3.183 1.00 82.38 237 GLN A C 1
ATOM 1747 O O . GLN A 1 237 ? 11.978 14.153 -3.368 1.00 82.38 237 GLN A O 1
ATOM 1752 N N . ASP A 1 238 ? 10.300 14.956 -2.108 1.00 76.06 238 ASP A N 1
ATOM 1753 C CA . ASP A 1 238 ? 10.454 13.960 -1.054 1.00 76.06 238 ASP A CA 1
ATOM 1754 C C . ASP A 1 238 ? 10.255 12.533 -1.580 1.00 76.06 238 ASP A C 1
ATOM 1756 O O . ASP A 1 238 ? 9.392 12.252 -2.424 1.00 76.06 238 ASP A O 1
ATOM 1760 N N . ILE A 1 239 ? 11.051 11.617 -1.031 1.00 82.75 239 ILE A N 1
ATOM 1761 C CA . ILE A 1 239 ? 10.767 10.187 -1.100 1.00 82.75 239 ILE A CA 1
ATOM 1762 C C . ILE A 1 239 ? 9.671 9.924 -0.070 1.00 82.75 239 ILE A C 1
ATOM 1764 O O . ILE A 1 239 ? 9.877 10.115 1.127 1.00 82.75 239 ILE A O 1
ATOM 1768 N N . ILE A 1 240 ? 8.503 9.495 -0.538 1.00 82.38 240 ILE A N 1
ATOM 1769 C CA . ILE A 1 240 ? 7.356 9.218 0.324 1.00 82.38 240 ILE A CA 1
ATOM 1770 C C . ILE A 1 240 ? 7.247 7.709 0.483 1.00 82.38 240 ILE A C 1
ATOM 1772 O O . ILE A 1 240 ? 6.984 7.003 -0.488 1.00 82.38 240 ILE A O 1
ATOM 1776 N N . ILE A 1 241 ? 7.423 7.218 1.705 1.00 82.25 241 ILE A N 1
ATOM 1777 C CA . ILE A 1 241 ? 7.159 5.822 2.051 1.00 82.25 241 ILE A CA 1
ATOM 1778 C C . ILE A 1 241 ? 6.003 5.827 3.041 1.00 82.25 241 ILE A C 1
ATOM 1780 O O . ILE A 1 241 ? 6.129 6.326 4.157 1.00 82.25 241 ILE A O 1
ATOM 1784 N N . THR A 1 242 ? 4.853 5.323 2.610 1.00 72.88 242 THR A N 1
ATOM 1785 C CA . THR A 1 242 ? 3.685 5.154 3.483 1.00 72.88 242 THR A CA 1
ATOM 1786 C C . THR A 1 242 ? 3.595 3.720 3.996 1.00 72.88 242 THR A C 1
ATOM 1788 O O . THR A 1 242 ? 3.104 3.492 5.101 1.00 72.88 242 THR A O 1
ATOM 1791 N N . ASN A 1 243 ? 4.108 2.755 3.226 1.00 67.69 243 ASN A N 1
ATOM 1792 C CA . ASN A 1 243 ? 4.053 1.326 3.517 1.00 67.69 243 ASN A CA 1
ATOM 1793 C C . ASN A 1 243 ? 5.084 0.564 2.647 1.00 67.69 243 ASN A C 1
ATOM 1795 O O . ASN A 1 243 ? 5.674 1.146 1.738 1.00 67.69 243 ASN A O 1
ATOM 1799 N N . GLY A 1 244 ? 5.306 -0.722 2.922 1.00 69.25 244 GLY A N 1
ATOM 1800 C CA . GLY A 1 244 ? 6.238 -1.596 2.202 1.00 69.25 244 GLY A CA 1
ATOM 1801 C C . GLY A 1 244 ? 7.101 -2.446 3.138 1.00 69.25 244 GLY A C 1
ATOM 1802 O O . GLY A 1 244 ? 7.361 -2.068 4.280 1.00 69.25 244 GLY A O 1
ATOM 1803 N N . ILE A 1 245 ? 7.544 -3.606 2.652 1.00 70.81 245 ILE A N 1
ATOM 1804 C CA . ILE A 1 245 ? 8.483 -4.495 3.353 1.00 70.81 245 ILE A CA 1
ATOM 1805 C C . ILE A 1 245 ? 9.847 -4.373 2.675 1.00 70.81 245 ILE A C 1
ATOM 1807 O O . ILE A 1 245 ? 9.944 -4.571 1.468 1.00 70.81 245 ILE A O 1
ATOM 1811 N N . PHE A 1 246 ? 10.905 -4.076 3.430 1.00 78.44 246 PHE A N 1
ATOM 1812 C CA . PHE A 1 246 ? 12.247 -3.858 2.883 1.00 78.44 246 PHE A CA 1
ATOM 1813 C C . PHE A 1 246 ? 13.190 -5.021 3.233 1.00 78.44 246 PHE A C 1
ATOM 1815 O O . PHE A 1 246 ? 13.264 -5.466 4.377 1.00 78.44 246 PHE A O 1
ATOM 1822 N N . SER A 1 247 ? 13.923 -5.526 2.238 1.00 73.81 247 SER A N 1
ATOM 1823 C CA . SER A 1 247 ? 15.030 -6.476 2.427 1.00 73.81 247 SER A CA 1
ATOM 1824 C C . SER A 1 247 ? 16.202 -5.860 3.203 1.00 73.81 247 SER A C 1
ATOM 1826 O O . SER A 1 247 ? 16.336 -4.635 3.307 1.00 73.81 247 SER A O 1
ATOM 1828 N N . GLU A 1 248 ? 17.130 -6.713 3.656 1.00 59.56 248 GLU A N 1
ATOM 1829 C CA . GLU A 1 248 ? 18.229 -6.264 4.503 1.00 59.56 248 GLU A CA 1
ATOM 1830 C C . GLU A 1 248 ? 19.244 -5.299 3.870 1.00 59.56 248 GLU A C 1
ATOM 1832 O O . GLU A 1 248 ? 19.958 -4.596 4.590 1.00 59.56 248 GLU A O 1
ATOM 1837 N N . GLY A 1 249 ? 19.304 -5.253 2.538 1.00 59.78 249 GLY A N 1
ATOM 1838 C CA . GLY A 1 249 ? 20.258 -4.436 1.786 1.00 59.78 249 GLY A CA 1
ATOM 1839 C C . GLY A 1 249 ? 19.773 -3.024 1.446 1.00 59.78 249 GLY A C 1
ATOM 1840 O O . GLY A 1 249 ? 20.538 -2.255 0.859 1.00 59.78 249 GLY A O 1
ATOM 1841 N N . ASN A 1 250 ? 18.527 -2.674 1.782 1.00 72.75 250 ASN A N 1
ATOM 1842 C CA . ASN A 1 250 ? 17.967 -1.368 1.443 1.00 72.75 250 ASN A CA 1
ATOM 1843 C C . ASN A 1 250 ? 18.596 -0.236 2.257 1.00 72.75 250 ASN A C 1
ATOM 1845 O O . ASN A 1 250 ? 18.800 -0.339 3.465 1.00 72.75 250 ASN A O 1
ATOM 1849 N N . THR A 1 251 ? 18.846 0.887 1.587 1.00 72.25 251 THR A N 1
ATOM 1850 C CA . THR A 1 251 ? 19.330 2.125 2.211 1.00 72.25 251 THR A CA 1
ATOM 1851 C C . THR A 1 251 ? 18.703 3.347 1.541 1.00 72.25 251 THR A C 1
ATOM 1853 O O . THR A 1 251 ? 18.474 3.344 0.330 1.00 72.25 251 THR A O 1
ATOM 1856 N N . VAL A 1 252 ? 18.465 4.399 2.324 1.00 75.44 252 VAL A N 1
ATOM 1857 C CA . VAL A 1 252 ? 18.103 5.762 1.880 1.00 75.44 252 VAL A CA 1
ATOM 1858 C C . VAL A 1 252 ? 19.047 6.766 2.548 1.00 75.44 252 VAL A C 1
ATOM 1860 O O . VAL A 1 252 ? 19.750 6.412 3.495 1.00 75.44 252 VAL A O 1
ATOM 1863 N N . LYS A 1 253 ? 19.102 8.007 2.050 1.00 64.31 253 LYS A N 1
ATOM 1864 C CA . LYS A 1 253 ? 19.991 9.059 2.580 1.00 64.31 253 LYS A CA 1
ATOM 1865 C C . LYS A 1 253 ? 19.686 9.413 4.034 1.00 64.31 253 LYS A C 1
ATOM 1867 O O . LYS A 1 253 ? 20.590 9.421 4.860 1.00 64.31 253 LYS A O 1
ATOM 1872 N N . ASP A 1 254 ? 18.419 9.698 4.291 1.00 66.19 254 ASP A N 1
ATOM 1873 C CA . ASP A 1 254 ? 17.860 10.061 5.583 1.00 66.19 254 ASP A CA 1
ATOM 1874 C C . ASP A 1 254 ? 16.670 9.134 5.803 1.00 66.19 254 ASP A C 1
ATOM 1876 O O . ASP A 1 254 ? 15.908 8.886 4.861 1.00 66.19 254 ASP A O 1
ATOM 1880 N N . LYS A 1 255 ? 16.526 8.579 7.010 1.00 71.44 255 LYS A N 1
ATOM 1881 C CA . LYS A 1 255 ? 15.385 7.709 7.292 1.00 71.44 255 LYS A CA 1
ATOM 1882 C C . LYS A 1 255 ? 14.095 8.488 7.093 1.00 71.44 255 LYS A C 1
ATOM 1884 O O . LYS A 1 255 ? 13.972 9.633 7.522 1.00 71.44 255 LYS A O 1
ATOM 1889 N N . ILE A 1 256 ? 13.130 7.844 6.458 1.00 78.06 256 ILE A N 1
ATOM 1890 C CA . ILE A 1 256 ? 11.847 8.465 6.147 1.00 78.06 256 ILE A CA 1
ATOM 1891 C C . ILE A 1 256 ? 10.871 8.138 7.270 1.00 78.06 256 ILE A C 1
ATOM 1893 O O . ILE A 1 256 ? 10.615 6.970 7.556 1.00 78.06 256 ILE A O 1
ATOM 1897 N N . LYS A 1 257 ? 10.316 9.160 7.920 1.00 80.44 257 LYS A N 1
ATOM 1898 C CA . LYS A 1 257 ? 9.277 8.947 8.927 1.00 80.44 257 LYS A CA 1
ATOM 1899 C C . LYS A 1 257 ? 8.006 8.432 8.254 1.00 80.44 257 LYS A C 1
ATOM 1901 O O . LYS A 1 257 ? 7.486 9.082 7.346 1.00 80.44 257 LYS A O 1
ATOM 1906 N N . LEU A 1 258 ? 7.517 7.273 8.691 1.00 80.75 258 LEU A N 1
ATOM 1907 C CA . LEU A 1 258 ? 6.303 6.689 8.130 1.00 80.75 258 LEU A CA 1
ATOM 1908 C C . LEU A 1 258 ? 5.072 7.542 8.441 1.00 80.75 258 LEU A C 1
ATOM 1910 O O . LEU A 1 258 ? 4.970 8.201 9.478 1.00 80.75 258 LEU A O 1
ATOM 1914 N N . SER A 1 259 ? 4.105 7.492 7.527 1.00 81.38 259 SER A N 1
ATOM 1915 C CA . SER A 1 259 ? 2.811 8.144 7.724 1.00 81.38 259 SER A CA 1
ATOM 1916 C C . SER A 1 259 ? 2.032 7.486 8.861 1.00 81.38 259 SER A C 1
ATOM 1918 O O . SER A 1 259 ? 2.087 6.267 9.043 1.00 81.38 259 SER A O 1
ATOM 1920 N N . VAL A 1 260 ? 1.288 8.309 9.604 1.00 85.38 260 VAL A N 1
ATOM 1921 C CA . VAL A 1 260 ? 0.405 7.853 10.684 1.00 85.38 260 VAL A CA 1
ATOM 1922 C C . VAL A 1 260 ? -0.650 6.895 10.116 1.00 85.38 260 VAL A C 1
ATOM 1924 O O . VAL A 1 260 ? -1.238 7.212 9.078 1.00 85.38 260 VAL A O 1
ATOM 1927 N N . PRO A 1 261 ? -0.909 5.749 10.773 1.00 88.19 261 PRO A N 1
ATOM 1928 C CA . PRO A 1 261 ? -1.986 4.845 10.398 1.00 88.19 261 PRO A CA 1
ATOM 1929 C C . PRO A 1 261 ? -3.342 5.550 10.286 1.00 88.19 261 PRO A C 1
ATOM 1931 O O . PRO A 1 261 ? -3.644 6.488 11.025 1.00 88.19 261 PRO A O 1
ATOM 1934 N N . THR A 1 262 ? -4.176 5.059 9.373 1.00 87.25 262 THR A N 1
ATOM 1935 C CA . THR A 1 262 ? -5.553 5.528 9.139 1.00 87.25 262 THR A CA 1
ATOM 1936 C C . THR A 1 262 ? -6.577 4.421 9.402 1.00 87.25 262 THR A C 1
ATOM 1938 O O . THR A 1 262 ? -7.676 4.422 8.839 1.00 87.25 262 THR A O 1
ATOM 1941 N N . ALA A 1 263 ? -6.225 3.468 10.271 1.00 88.56 263 ALA A N 1
ATOM 1942 C CA . ALA A 1 263 ? -7.090 2.352 10.622 1.00 88.56 263 ALA A CA 1
ATOM 1943 C C . ALA A 1 263 ? -8.401 2.861 11.233 1.00 88.56 263 ALA A C 1
ATOM 1945 O O . ALA A 1 263 ? -8.442 3.910 11.879 1.00 88.56 263 ALA A O 1
ATOM 1946 N N . THR A 1 264 ? -9.484 2.114 11.055 1.00 89.75 264 THR A N 1
ATOM 1947 C CA . THR A 1 264 ? -10.781 2.415 11.678 1.00 89.75 264 THR A CA 1
ATOM 1948 C C . THR A 1 264 ? -11.327 1.162 12.349 1.00 89.75 264 THR A C 1
ATOM 1950 O O . THR A 1 264 ? -11.111 0.061 11.852 1.00 89.75 264 THR A O 1
ATOM 1953 N N . LEU A 1 265 ? -12.025 1.312 13.476 1.00 92.00 265 LEU A N 1
ATOM 1954 C CA . LEU A 1 265 ? -12.694 0.206 14.161 1.00 92.00 265 LEU A CA 1
ATOM 1955 C C . LEU A 1 265 ? -14.145 0.085 13.672 1.00 92.00 265 LEU A C 1
ATOM 1957 O O . LEU A 1 265 ? -14.920 1.027 13.812 1.00 92.00 265 LEU A O 1
ATOM 1961 N N . SER A 1 266 ? -14.512 -1.078 13.132 1.00 92.19 266 SER A N 1
ATOM 1962 C CA . SER A 1 266 ? -15.908 -1.452 12.872 1.00 92.19 266 SER A CA 1
ATOM 1963 C C . SER A 1 266 ? -16.497 -2.087 14.130 1.00 92.19 266 SER A C 1
ATOM 1965 O O . SER A 1 266 ? -16.053 -3.159 14.539 1.00 92.19 266 SER A O 1
ATOM 1967 N N . TYR A 1 267 ? -17.507 -1.460 14.741 1.00 92.00 267 TYR A N 1
ATOM 1968 C CA . TYR A 1 267 ? -18.223 -2.041 15.888 1.00 92.00 267 TYR A CA 1
ATOM 1969 C C . TYR A 1 267 ? -19.196 -3.158 15.485 1.00 92.00 267 TYR A C 1
ATOM 1971 O O . TYR A 1 267 ? -19.504 -4.030 16.299 1.00 92.00 267 TYR A O 1
ATOM 1979 N N . ASN A 1 268 ? -19.645 -3.178 14.226 1.00 90.06 268 ASN A N 1
ATOM 1980 C CA . ASN A 1 268 ? -20.498 -4.249 13.709 1.00 90.06 268 ASN A CA 1
ATOM 1981 C C . ASN A 1 268 ? -19.728 -5.573 13.632 1.00 90.06 268 ASN A C 1
ATOM 1983 O O . ASN A 1 268 ? -20.209 -6.595 14.127 1.00 90.06 268 ASN A O 1
ATOM 1987 N N . ASP A 1 269 ? -18.513 -5.517 13.079 1.00 90.00 269 ASP A N 1
ATOM 1988 C CA . ASP A 1 269 ? -17.663 -6.689 12.833 1.00 90.00 269 ASP A CA 1
ATOM 1989 C C . ASP A 1 269 ? -16.637 -6.936 13.943 1.00 90.00 269 ASP A C 1
ATOM 1991 O O . ASP A 1 269 ? -15.947 -7.952 13.926 1.00 90.00 269 ASP A O 1
ATOM 1995 N N . LEU A 1 270 ? -16.515 -5.994 14.886 1.00 92.25 270 LEU A N 1
ATOM 1996 C CA . LEU A 1 270 ? -15.462 -5.957 15.901 1.00 92.25 270 LEU A CA 1
ATOM 1997 C C . LEU A 1 270 ? -14.074 -6.147 15.284 1.00 92.25 270 LEU A C 1
ATOM 1999 O O . LEU A 1 270 ? -13.269 -6.945 15.761 1.00 92.25 270 LEU A O 1
ATOM 2003 N N . SER A 1 271 ? -13.792 -5.425 14.202 1.00 90.50 271 SER A N 1
ATOM 2004 C CA . SER A 1 271 ? -12.529 -5.554 13.480 1.00 90.50 271 SER A CA 1
ATOM 2005 C C . SER A 1 271 ? -11.944 -4.211 13.087 1.00 90.50 271 SER A C 1
ATOM 2007 O O . SER A 1 271 ? -12.674 -3.262 12.793 1.00 90.50 271 SER A O 1
ATOM 2009 N N . LEU A 1 272 ? -10.616 -4.151 13.021 1.00 88.62 272 LEU A N 1
ATOM 2010 C CA . LEU A 1 272 ? -9.937 -3.050 12.355 1.00 88.62 272 LEU A CA 1
ATOM 2011 C C . LEU A 1 272 ? -10.047 -3.203 10.834 1.00 88.62 272 LEU A C 1
ATOM 2013 O O . LEU A 1 272 ? -9.826 -4.285 10.293 1.00 88.62 272 LEU A O 1
ATOM 2017 N N . ILE A 1 273 ? -10.351 -2.096 10.166 1.00 83.69 273 ILE A N 1
ATOM 2018 C CA . ILE A 1 273 ? -10.331 -1.936 8.709 1.00 83.69 273 ILE A CA 1
ATOM 2019 C C . ILE A 1 273 ? -9.299 -0.870 8.316 1.00 83.69 273 ILE A C 1
ATOM 2021 O O . ILE A 1 273 ? -8.841 -0.105 9.170 1.00 83.69 273 ILE A O 1
ATOM 2025 N N . ASN A 1 274 ? -8.954 -0.801 7.025 1.00 80.06 274 ASN A N 1
ATOM 2026 C CA . ASN A 1 274 ? -7.873 0.043 6.488 1.00 80.06 274 ASN A CA 1
ATOM 2027 C C . ASN A 1 274 ? -6.515 -0.250 7.139 1.00 80.06 274 ASN A C 1
ATOM 2029 O O . ASN A 1 274 ? -5.785 0.662 7.506 1.00 80.06 274 ASN A O 1
ATOM 2033 N N . THR A 1 275 ? -6.215 -1.529 7.328 1.00 77.88 275 THR A N 1
ATOM 2034 C CA . THR A 1 275 ? -5.018 -2.071 7.980 1.00 77.88 275 THR A CA 1
ATOM 2035 C C . THR A 1 275 ? -3.917 -2.406 6.973 1.00 77.88 275 THR A C 1
ATOM 2037 O O . THR A 1 275 ? -4.155 -2.525 5.773 1.00 77.88 275 THR A O 1
ATOM 2040 N N . SER A 1 276 ? -2.696 -2.593 7.475 1.00 74.19 276 SER A N 1
ATOM 2041 C CA . SER A 1 276 ? -1.553 -3.089 6.706 1.00 74.19 276 SER A CA 1
ATOM 2042 C C . SER A 1 276 ? -0.780 -4.139 7.503 1.00 74.19 276 SER A C 1
ATOM 2044 O O . SER A 1 276 ? -0.726 -4.080 8.733 1.00 74.19 276 SER A O 1
ATOM 2046 N N . SER A 1 277 ? -0.132 -5.073 6.805 1.00 70.69 277 SER A N 1
ATOM 2047 C CA . SER A 1 277 ? 0.656 -6.164 7.395 1.00 70.69 277 SER A CA 1
ATOM 2048 C C . SER A 1 277 ? 1.912 -5.708 8.150 1.00 70.69 277 SER A C 1
ATOM 2050 O O . SER A 1 277 ? 2.532 -6.505 8.844 1.00 70.69 277 SER A O 1
ATOM 2052 N N . ASN A 1 278 ? 2.330 -4.450 8.001 1.00 70.31 278 ASN A N 1
ATOM 2053 C CA . ASN A 1 278 ? 3.497 -3.881 8.681 1.00 70.31 278 ASN A CA 1
ATOM 2054 C C . ASN A 1 278 ? 3.129 -3.020 9.908 1.00 70.31 278 ASN A C 1
ATOM 2056 O O . ASN A 1 278 ? 4.010 -2.453 10.559 1.00 70.31 278 ASN A O 1
ATOM 2060 N N . TRP A 1 279 ? 1.841 -2.908 10.241 1.00 80.44 279 TRP A N 1
ATOM 2061 C CA . TRP A 1 279 ? 1.396 -2.157 11.411 1.00 80.44 279 TRP A CA 1
ATOM 2062 C C . TRP A 1 279 ? 1.433 -3.019 12.670 1.00 80.44 279 TRP A C 1
ATOM 2064 O O . TRP A 1 279 ? 1.121 -4.213 12.660 1.00 80.44 279 TRP A O 1
ATOM 2074 N N . LYS A 1 280 ? 1.778 -2.383 13.788 1.00 82.19 280 LYS A N 1
ATOM 2075 C CA . LYS A 1 280 ? 1.571 -2.932 15.124 1.00 82.19 280 LYS A CA 1
ATOM 2076 C C . LYS A 1 280 ? 0.468 -2.176 15.830 1.00 82.19 280 LYS A C 1
ATOM 2078 O O . LYS A 1 280 ? 0.273 -0.982 15.629 1.00 82.19 280 LYS A O 1
ATOM 2083 N N . TYR A 1 281 ? -0.219 -2.880 16.707 1.00 84.12 281 TYR A N 1
ATOM 2084 C CA . TYR A 1 281 ? -1.288 -2.331 17.522 1.00 84.12 281 TYR A CA 1
ATOM 2085 C C . TYR A 1 281 ? -1.078 -2.751 18.966 1.00 84.12 281 TYR A C 1
ATOM 2087 O O . TYR A 1 281 ? -0.476 -3.787 19.258 1.00 84.12 281 TYR A O 1
ATOM 2095 N N . SER A 1 282 ? -1.549 -1.908 19.869 1.00 84.62 282 SER A N 1
ATOM 2096 C CA . SER A 1 282 ? -1.511 -2.154 21.296 1.00 84.62 282 SER A CA 1
ATOM 2097 C C . SER A 1 282 ? -2.860 -2.643 21.787 1.00 84.62 282 SER A C 1
ATOM 2099 O O . SER A 1 282 ? -3.893 -2.061 21.468 1.00 84.62 282 SER A O 1
ATOM 2101 N N . LEU A 1 283 ? -2.817 -3.699 22.593 1.00 81.31 283 LEU A N 1
ATOM 2102 C CA . LEU A 1 283 ? -3.967 -4.320 23.250 1.00 81.31 283 LEU A CA 1
ATOM 2103 C C . LEU A 1 283 ? -4.026 -3.990 24.749 1.00 81.31 283 LEU A C 1
ATOM 2105 O O . LEU A 1 283 ? -4.607 -4.730 25.535 1.00 81.31 283 LEU A O 1
ATOM 2109 N N . ASP A 1 284 ? -3.351 -2.925 25.173 1.00 80.06 284 ASP A N 1
ATOM 2110 C CA . ASP A 1 284 ? -3.158 -2.596 26.587 1.00 80.06 284 ASP A CA 1
ATOM 2111 C C . ASP A 1 284 ? -2.927 -1.093 26.820 1.00 80.06 284 ASP A C 1
ATOM 2113 O O . ASP A 1 284 ? -2.121 -0.696 27.668 1.00 80.06 284 ASP A O 1
ATOM 2117 N N . ASP A 1 285 ? -3.650 -0.255 26.067 1.00 80.31 285 ASP A N 1
ATOM 2118 C CA . ASP A 1 285 ? -3.590 1.214 26.129 1.00 80.31 285 ASP A CA 1
ATOM 2119 C C . ASP A 1 285 ? -2.169 1.785 25.916 1.00 80.31 285 ASP A C 1
ATOM 2121 O O . ASP A 1 285 ? -1.752 2.750 26.559 1.00 80.31 285 ASP A O 1
ATOM 2125 N N . GLY A 1 286 ? -1.407 1.176 25.008 1.00 79.69 286 GLY A N 1
ATOM 2126 C CA . GLY A 1 286 ? -0.087 1.626 24.561 1.00 79.69 286 GLY A CA 1
ATOM 2127 C C . GLY A 1 286 ? 1.105 1.041 25.315 1.00 79.69 286 GLY A C 1
ATOM 2128 O O . GLY A 1 286 ? 2.227 1.491 25.082 1.00 79.69 286 GLY A O 1
ATOM 2129 N N . LYS A 1 287 ? 0.910 0.074 26.222 1.00 81.38 287 LYS A N 1
ATOM 2130 C CA . LYS A 1 287 ? 2.014 -0.493 27.022 1.00 81.38 287 LYS A CA 1
ATOM 2131 C C . LYS A 1 287 ? 2.838 -1.523 26.248 1.00 81.38 287 LYS A C 1
ATOM 2133 O O . LYS A 1 287 ? 4.046 -1.615 26.456 1.00 81.38 287 LYS A O 1
ATOM 2138 N N . SER A 1 288 ? 2.217 -2.274 25.350 1.00 81.44 288 SER A N 1
ATOM 2139 C CA . SER A 1 288 ? 2.856 -3.237 24.462 1.00 81.44 288 SER A CA 1
ATOM 2140 C C . SER A 1 288 ? 2.234 -3.186 23.073 1.00 81.44 288 SER A C 1
ATOM 2142 O O . SER A 1 288 ? 1.083 -2.795 22.897 1.00 81.44 288 SER A O 1
ATOM 2144 N N . PHE A 1 289 ? 3.025 -3.564 22.070 1.00 80.56 289 PHE A N 1
ATOM 2145 C CA . PHE A 1 289 ? 2.627 -3.559 20.667 1.00 80.56 289 PHE A CA 1
ATOM 2146 C C . PHE A 1 289 ? 2.876 -4.936 20.065 1.00 80.56 289 PHE A C 1
ATOM 2148 O O . PHE A 1 289 ? 3.999 -5.444 20.115 1.00 80.56 289 PHE A O 1
ATOM 2155 N N . ILE A 1 290 ? 1.840 -5.518 19.466 1.00 74.88 290 ILE A N 1
ATOM 2156 C CA . ILE A 1 290 ? 1.919 -6.808 18.783 1.00 74.88 290 ILE A CA 1
ATOM 2157 C C . ILE A 1 290 ? 1.802 -6.629 17.270 1.00 74.88 290 ILE A C 1
ATOM 2159 O O . ILE A 1 290 ? 1.118 -5.731 16.779 1.00 74.88 290 ILE A O 1
ATOM 2163 N N . THR A 1 291 ? 2.509 -7.477 16.527 1.00 63.59 291 THR A N 1
ATOM 2164 C CA . THR A 1 291 ? 2.487 -7.509 15.060 1.00 63.59 291 THR A CA 1
ATOM 2165 C C . THR A 1 291 ? 1.373 -8.439 14.591 1.00 63.59 291 THR A C 1
ATOM 2167 O O . THR A 1 291 ? 1.321 -9.588 15.027 1.00 63.59 291 THR A O 1
ATOM 2170 N N . SER A 1 292 ? 0.505 -7.977 13.688 1.00 60.31 292 SER A N 1
ATOM 2171 C CA . SER A 1 292 ? -0.362 -8.882 12.920 1.00 60.31 292 SER A CA 1
ATOM 2172 C C . SER A 1 292 ? 0.342 -9.249 11.620 1.00 60.31 292 SER A C 1
ATOM 2174 O O . SER A 1 292 ? 0.906 -8.389 10.957 1.00 60.31 292 SER A O 1
ATOM 2176 N N . ILE A 1 293 ? 0.275 -10.524 11.247 1.00 54.38 293 ILE A N 1
ATOM 2177 C CA . ILE A 1 293 ? 0.653 -11.012 9.910 1.00 54.38 293 ILE A CA 1
ATOM 2178 C C . ILE A 1 293 ? -0.562 -11.133 8.977 1.00 54.38 293 ILE A C 1
ATOM 2180 O O . ILE A 1 293 ? -0.439 -11.641 7.868 1.00 54.38 293 ILE A O 1
ATOM 2184 N N . THR A 1 294 ? -1.739 -10.704 9.440 1.00 61.47 294 THR A N 1
ATOM 2185 C CA . THR A 1 294 ? -3.014 -10.786 8.718 1.00 61.47 294 THR A CA 1
ATOM 2186 C C . THR A 1 294 ? -3.575 -9.396 8.443 1.00 61.47 294 THR A C 1
ATOM 2188 O O . THR A 1 294 ? -3.391 -8.465 9.232 1.00 61.47 294 THR A O 1
ATOM 2191 N N . ASP A 1 295 ? -4.253 -9.277 7.311 1.00 59.75 295 ASP A N 1
ATOM 2192 C CA . ASP A 1 295 ? -4.928 -8.090 6.792 1.00 59.75 295 ASP A CA 1
ATOM 2193 C C . ASP A 1 295 ? -6.210 -7.736 7.559 1.00 59.75 295 ASP A C 1
ATOM 2195 O O . ASP A 1 295 ? -6.632 -6.584 7.516 1.00 59.75 295 ASP A O 1
ATOM 2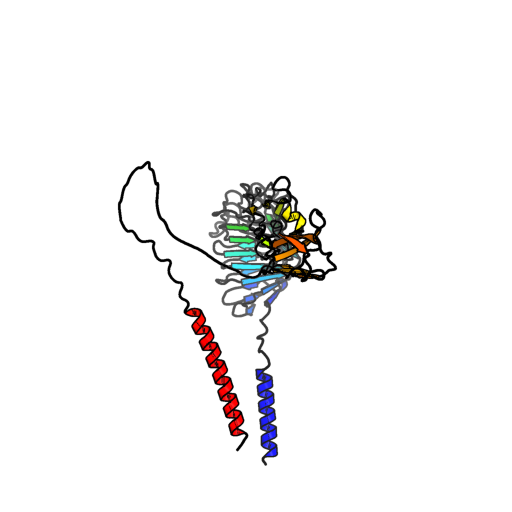199 N N . LYS A 1 296 ? -6.788 -8.664 8.330 1.00 72.12 296 LYS A N 1
ATOM 2200 C CA . LYS A 1 296 ? -7.944 -8.412 9.201 1.00 72.12 296 LYS A CA 1
ATOM 2201 C C . LYS A 1 296 ? -7.626 -8.745 10.657 1.00 72.12 296 LYS A C 1
ATOM 2203 O O . LYS A 1 296 ? -7.279 -9.876 10.976 1.00 72.12 296 LYS A O 1
ATOM 2208 N N . ILE A 1 297 ? -7.798 -7.770 11.550 1.00 78.38 297 ILE A N 1
ATOM 2209 C CA . ILE A 1 297 ? -7.638 -7.963 12.999 1.00 78.38 297 ILE A CA 1
ATOM 2210 C C . ILE A 1 297 ? -9.024 -7.937 13.633 1.00 78.38 297 ILE A C 1
ATOM 2212 O O . ILE A 1 297 ? -9.686 -6.899 13.617 1.00 78.38 297 ILE A O 1
ATOM 2216 N N . GLU A 1 298 ? -9.450 -9.073 14.175 1.00 86.75 298 GLU A N 1
ATOM 2217 C CA . GLU A 1 298 ? -10.729 -9.236 14.867 1.00 86.75 298 GLU A CA 1
ATOM 2218 C C . GLU A 1 298 ? -10.532 -9.220 16.386 1.00 86.75 298 GLU A C 1
ATOM 2220 O O . GLU A 1 298 ? -9.539 -9.725 16.914 1.00 86.75 298 GLU A O 1
ATOM 2225 N N . PHE A 1 299 ? -11.504 -8.656 17.096 1.00 88.44 299 PHE A N 1
ATOM 2226 C CA . PHE A 1 299 ? -11.517 -8.544 18.547 1.00 88.44 299 PHE A CA 1
ATOM 2227 C C . PHE A 1 299 ? -12.779 -9.188 19.117 1.00 88.44 299 PHE A C 1
ATOM 2229 O O . PHE A 1 299 ? -13.838 -9.195 18.492 1.00 88.44 299 PHE A O 1
ATOM 2236 N N . SER A 1 300 ? -12.699 -9.670 20.357 1.00 91.31 300 SER A N 1
ATOM 2237 C CA . SER A 1 300 ? -13.910 -9.908 21.139 1.00 91.31 300 SER A CA 1
ATOM 2238 C C . SER A 1 300 ? -14.383 -8.603 21.777 1.00 91.31 300 SER A C 1
ATOM 2240 O O . SER A 1 300 ? -13.583 -7.740 22.149 1.00 91.31 300 SER A O 1
ATOM 2242 N N . GLU A 1 301 ? -15.694 -8.466 21.963 1.00 91.56 301 GLU A N 1
ATOM 2243 C CA . GLU A 1 301 ? -16.267 -7.309 22.658 1.00 91.56 301 GLU A CA 1
ATOM 2244 C C . GLU A 1 301 ? -15.774 -7.220 24.109 1.00 91.56 301 GLU A C 1
ATOM 2246 O O . GLU A 1 301 ? -15.513 -6.130 24.610 1.00 91.56 301 GLU A O 1
ATOM 2251 N N . GLU A 1 302 ? -15.560 -8.362 24.772 1.00 90.81 302 GLU A N 1
ATOM 2252 C CA . GLU A 1 302 ? -14.963 -8.411 26.111 1.00 90.81 302 GLU A CA 1
ATOM 2253 C C . GLU A 1 302 ? -13.558 -7.793 26.136 1.00 90.81 302 GLU A C 1
ATOM 2255 O O . GLU A 1 302 ? -13.203 -7.103 27.090 1.00 90.81 302 GLU A O 1
ATOM 2260 N N . HIS A 1 303 ? -12.760 -8.022 25.089 1.00 87.69 303 HIS A N 1
ATOM 2261 C CA . HIS A 1 303 ? -11.433 -7.435 24.981 1.00 87.69 303 HIS A CA 1
ATOM 2262 C C . HIS A 1 303 ? -11.534 -5.919 24.829 1.00 87.69 303 HIS A C 1
ATOM 2264 O O . HIS A 1 303 ? -10.951 -5.189 25.627 1.00 87.69 303 HIS A O 1
ATOM 2270 N N . LEU A 1 304 ? -12.300 -5.437 23.847 1.00 90.62 304 LEU A N 1
ATOM 2271 C CA . LEU A 1 304 ? -12.410 -3.999 23.592 1.00 90.62 304 LEU A CA 1
ATOM 2272 C C . LEU A 1 304 ? -12.980 -3.243 24.798 1.00 90.62 304 LEU A C 1
ATOM 2274 O O . LEU A 1 304 ? -12.528 -2.142 25.088 1.00 90.62 304 LEU A O 1
ATOM 2278 N N . ASN A 1 305 ? -13.892 -3.853 25.559 1.00 89.81 305 ASN A N 1
ATOM 2279 C CA . ASN A 1 305 ? -14.448 -3.254 26.775 1.00 89.81 305 ASN A CA 1
ATOM 2280 C C . ASN A 1 305 ? -13.424 -3.019 27.898 1.00 89.81 305 ASN A C 1
ATOM 2282 O O . ASN A 1 305 ? -13.699 -2.223 28.799 1.00 89.81 305 ASN A O 1
ATOM 2286 N N . LYS A 1 306 ? -12.268 -3.696 27.862 1.00 89.25 306 LYS A N 1
ATOM 2287 C CA . LYS A 1 306 ? -11.157 -3.492 28.807 1.00 89.25 306 LYS A CA 1
ATOM 2288 C C . LYS A 1 306 ? -10.221 -2.359 28.381 1.00 89.25 306 LYS A C 1
ATOM 2290 O O . LYS A 1 306 ? -9.379 -1.960 29.179 1.00 89.25 306 LYS A O 1
ATOM 2295 N N . LEU A 1 307 ? -10.356 -1.863 27.152 1.00 88.44 307 LEU A N 1
ATOM 2296 C CA . LEU A 1 307 ? -9.500 -0.829 26.584 1.00 88.44 307 LEU A CA 1
ATOM 2297 C C . LEU A 1 307 ? -10.174 0.533 26.670 1.00 88.44 307 LEU A C 1
ATOM 2299 O O . LEU A 1 307 ? -11.376 0.673 26.441 1.00 88.44 307 LEU A O 1
ATOM 2303 N N . LYS A 1 308 ? -9.373 1.562 26.941 1.00 88.81 308 LYS A N 1
ATOM 2304 C CA . LYS A 1 308 ? -9.797 2.946 26.730 1.00 88.81 308 LYS A CA 1
ATOM 2305 C C . LYS A 1 308 ? -9.520 3.359 25.291 1.00 88.81 308 LYS A C 1
ATOM 2307 O O . LYS A 1 308 ? -10.356 3.995 24.652 1.00 88.81 308 LYS A O 1
ATOM 2312 N N . ASN A 1 309 ? -8.339 3.000 24.799 1.00 91.12 309 ASN A N 1
ATOM 2313 C CA . ASN A 1 309 ? -7.872 3.355 23.476 1.00 91.12 309 ASN A CA 1
ATOM 2314 C C . ASN A 1 309 ? -7.216 2.159 22.797 1.00 91.12 309 ASN A C 1
ATOM 2316 O O . ASN A 1 309 ? -6.463 1.401 23.404 1.00 91.12 309 ASN A O 1
ATOM 2320 N N . LEU A 1 310 ? -7.408 2.078 21.489 1.00 91.38 310 LEU A N 1
ATOM 2321 C CA . LEU A 1 310 ? -6.585 1.262 20.619 1.00 91.38 310 LEU A CA 1
ATOM 2322 C C . LEU A 1 310 ? -5.497 2.153 20.013 1.00 91.38 310 LEU A C 1
ATOM 2324 O O . LEU A 1 310 ? -5.797 3.163 19.373 1.00 91.38 310 LEU A O 1
ATOM 2328 N N . MET A 1 311 ? -4.234 1.805 20.246 1.00 91.69 311 MET A N 1
ATOM 2329 C CA . MET A 1 311 ? -3.084 2.554 19.731 1.00 91.69 311 MET A CA 1
ATOM 2330 C C . MET A 1 311 ? -2.416 1.768 18.611 1.00 91.69 311 MET A C 1
ATOM 2332 O O . MET A 1 311 ? -2.171 0.574 18.764 1.00 91.69 311 MET A O 1
ATOM 2336 N N . ILE A 1 312 ? -2.127 2.421 17.490 1.00 90.62 312 ILE A N 1
ATOM 2337 C CA . ILE A 1 312 ? -1.631 1.773 16.270 1.00 90.62 312 ILE A CA 1
ATOM 2338 C C . ILE A 1 312 ? -0.419 2.547 15.759 1.00 90.62 312 ILE A C 1
ATOM 2340 O O . ILE A 1 312 ? -0.452 3.773 15.672 1.00 90.62 312 ILE A O 1
ATOM 2344 N N . VAL A 1 313 ? 0.652 1.831 15.426 1.00 88.50 313 VAL A N 1
ATOM 2345 C CA . VAL A 1 313 ? 1.913 2.387 14.925 1.00 88.50 313 VAL A CA 1
ATOM 2346 C C . VAL A 1 313 ? 2.314 1.640 13.660 1.00 88.50 313 VAL A C 1
ATOM 2348 O O . VAL A 1 313 ? 2.291 0.408 13.614 1.00 88.50 313 VAL A O 1
ATOM 2351 N N . ASN A 1 314 ? 2.705 2.385 12.633 1.00 85.06 314 ASN A N 1
ATOM 2352 C CA . ASN A 1 314 ? 3.333 1.833 11.445 1.00 85.06 314 ASN A CA 1
ATOM 2353 C C . ASN A 1 314 ? 4.828 1.660 11.728 1.00 85.06 314 ASN A C 1
ATOM 2355 O O . ASN A 1 314 ? 5.522 2.649 11.969 1.00 85.06 314 ASN A O 1
ATOM 2359 N N . ILE A 1 315 ? 5.305 0.416 11.766 1.00 81.12 315 ILE A N 1
ATOM 2360 C CA . ILE A 1 315 ? 6.675 0.130 12.192 1.00 81.12 315 ILE A CA 1
ATOM 2361 C C . ILE A 1 315 ? 7.633 0.307 11.026 1.00 81.12 315 ILE A C 1
ATOM 2363 O O . ILE A 1 315 ? 7.463 -0.292 9.962 1.00 81.12 315 ILE A O 1
ATOM 2367 N N . GLY A 1 316 ? 8.661 1.114 11.261 1.00 73.69 316 GLY A N 1
ATOM 2368 C CA . GLY A 1 316 ? 9.720 1.364 10.306 1.00 73.69 316 GLY A CA 1
ATOM 2369 C C . GLY A 1 316 ? 10.724 0.218 10.225 1.00 73.69 316 GLY A C 1
ATOM 2370 O O . GLY A 1 316 ? 11.063 -0.433 11.213 1.00 73.69 316 GLY A O 1
ATOM 2371 N N . ASP A 1 317 ? 11.284 0.017 9.036 1.00 75.12 317 ASP A N 1
ATOM 2372 C CA . ASP A 1 317 ? 12.584 -0.628 8.881 1.00 75.12 317 ASP A CA 1
ATOM 2373 C C . ASP A 1 317 ? 13.673 0.336 9.358 1.00 75.12 317 ASP A C 1
ATOM 2375 O O . ASP A 1 317 ? 13.890 1.377 8.742 1.00 75.12 317 ASP A O 1
ATOM 2379 N N . ASN A 1 318 ? 14.397 -0.020 10.417 1.00 69.94 318 ASN A N 1
ATOM 2380 C CA . ASN A 1 318 ? 15.407 0.824 11.054 1.00 69.94 318 ASN A CA 1
ATOM 2381 C C . ASN A 1 318 ? 16.580 1.273 10.153 1.00 69.94 318 ASN A C 1
ATOM 2383 O O . ASN A 1 318 ? 17.442 2.001 10.645 1.00 69.94 318 ASN A O 1
ATOM 2387 N N . ARG A 1 319 ? 16.656 0.873 8.881 1.00 67.62 319 ARG A N 1
ATOM 2388 C CA . ARG A 1 319 ? 17.630 1.370 7.891 1.00 67.62 319 ARG A CA 1
ATOM 2389 C C . ARG A 1 319 ? 17.023 2.347 6.893 1.00 67.62 319 ARG A C 1
ATOM 2391 O O . ARG A 1 319 ? 17.750 3.171 6.344 1.00 67.62 319 ARG A O 1
ATOM 2398 N N . VAL A 1 320 ? 15.720 2.232 6.646 1.00 73.31 320 VAL A N 1
ATOM 2399 C CA . VAL A 1 320 ? 15.019 2.947 5.571 1.00 73.31 320 VAL A CA 1
ATOM 2400 C C . VAL A 1 320 ? 14.043 3.981 6.123 1.00 73.31 320 VAL A C 1
ATOM 2402 O O . VAL A 1 320 ? 13.900 5.077 5.587 1.00 73.31 320 VAL A O 1
ATOM 2405 N N . THR A 1 321 ? 13.389 3.652 7.227 1.00 77.56 321 THR A N 1
ATOM 2406 C CA . THR A 1 321 ? 12.259 4.399 7.766 1.00 77.56 321 THR A CA 1
ATOM 2407 C C . THR A 1 321 ? 12.309 4.494 9.288 1.00 77.56 321 THR A C 1
ATOM 2409 O O . THR A 1 321 ? 12.896 3.653 9.967 1.00 77.56 321 THR A O 1
ATOM 2412 N N . GLU A 1 322 ? 11.677 5.523 9.833 1.00 82.62 322 GLU A N 1
ATOM 2413 C CA . GLU A 1 322 ? 11.352 5.602 11.259 1.00 82.62 322 GLU A CA 1
ATOM 2414 C C . GLU A 1 322 ? 9.903 5.170 11.475 1.00 82.62 322 GLU A C 1
ATOM 2416 O O . GLU A 1 322 ? 9.079 5.287 10.562 1.00 82.62 322 GLU A O 1
ATOM 2421 N N . ASP A 1 323 ? 9.597 4.695 12.683 1.00 86.12 323 ASP A N 1
ATOM 2422 C CA . ASP A 1 323 ? 8.217 4.445 13.099 1.00 86.12 323 ASP A CA 1
ATOM 2423 C C . ASP A 1 323 ? 7.363 5.704 12.881 1.00 86.12 323 ASP A C 1
ATOM 2425 O O . ASP A 1 323 ? 7.832 6.842 13.019 1.00 86.12 323 ASP A O 1
ATOM 2429 N N . SER A 1 324 ? 6.093 5.510 12.535 1.00 86.88 324 SER A N 1
ATOM 2430 C CA . SER A 1 324 ? 5.151 6.624 12.449 1.00 86.88 324 SER A CA 1
ATOM 2431 C C . SER A 1 324 ? 4.855 7.219 13.825 1.00 86.88 324 SER A C 1
ATOM 2433 O O . SER A 1 324 ? 5.078 6.590 14.860 1.00 86.88 324 SER A O 1
ATOM 2435 N N . ASP A 1 325 ? 4.217 8.392 13.847 1.00 89.69 325 ASP A N 1
ATOM 2436 C CA . ASP A 1 325 ? 3.472 8.774 15.049 1.00 89.69 325 ASP A CA 1
ATOM 2437 C C . ASP A 1 325 ? 2.314 7.790 15.290 1.00 89.69 325 ASP A C 1
ATOM 2439 O O . ASP A 1 325 ? 1.812 7.139 14.364 1.00 89.69 325 ASP A O 1
ATOM 2443 N N . THR A 1 326 ? 1.899 7.669 16.548 1.00 91.06 326 THR A N 1
ATOM 2444 C CA . THR A 1 326 ? 0.847 6.739 16.961 1.00 91.06 326 THR A CA 1
ATOM 2445 C C . THR A 1 326 ? -0.540 7.261 16.600 1.00 91.06 326 THR A C 1
ATOM 2447 O O . THR A 1 326 ? -0.937 8.345 17.029 1.00 91.06 326 THR A O 1
ATOM 2450 N N . GLN A 1 327 ? -1.329 6.449 15.899 1.00 92.75 327 GLN A N 1
ATOM 2451 C CA . GLN A 1 327 ? -2.769 6.656 15.780 1.00 92.75 327 GLN A CA 1
ATOM 2452 C C . GLN A 1 327 ? -3.454 6.192 17.072 1.00 92.75 327 GLN A C 1
ATOM 2454 O O . GLN A 1 327 ? -3.186 5.095 17.557 1.00 92.75 327 GLN A O 1
ATOM 2459 N N . THR A 1 328 ? -4.360 7.005 17.619 1.00 93.62 328 THR A N 1
ATOM 2460 C CA . THR A 1 328 ? -5.177 6.641 18.788 1.00 93.62 328 THR A CA 1
ATOM 2461 C C . THR A 1 328 ? -6.647 6.596 18.392 1.00 93.62 328 THR A C 1
ATOM 2463 O O . THR A 1 328 ? -7.197 7.603 17.951 1.00 93.62 328 THR A O 1
ATOM 2466 N N . ILE A 1 329 ? -7.284 5.442 18.571 1.00 92.62 329 ILE A N 1
ATOM 2467 C CA . ILE A 1 329 ? -8.719 5.244 18.364 1.00 92.62 329 ILE A CA 1
ATOM 2468 C C . ILE A 1 329 ? -9.363 5.079 19.738 1.00 92.62 329 ILE A C 1
ATOM 2470 O O . ILE A 1 329 ? -9.066 4.123 20.454 1.00 92.62 329 ILE A O 1
ATOM 2474 N N . ALA A 1 330 ? -10.234 6.012 20.116 1.00 92.94 330 ALA A N 1
ATOM 2475 C CA . ALA A 1 330 ? -10.997 5.898 21.352 1.00 92.94 330 ALA A CA 1
ATOM 2476 C C . ALA A 1 330 ? -12.042 4.783 21.223 1.00 92.94 330 ALA A C 1
ATOM 2478 O O . ALA A 1 330 ? -12.777 4.731 20.234 1.00 92.94 330 ALA A O 1
ATOM 2479 N N . ILE A 1 331 ? -12.124 3.916 22.232 1.00 93.44 331 ILE A N 1
ATOM 2480 C CA . ILE A 1 331 ? -13.188 2.918 22.306 1.00 93.44 331 ILE A CA 1
ATOM 2481 C C . ILE A 1 331 ? -14.448 3.595 22.837 1.00 93.44 331 ILE A C 1
ATOM 2483 O O . ILE A 1 331 ? -14.463 4.167 23.928 1.00 93.44 331 ILE A O 1
ATOM 2487 N N . ILE A 1 332 ? -15.510 3.539 22.040 1.00 94.56 332 ILE A N 1
ATOM 2488 C CA . ILE A 1 332 ? -16.794 4.159 22.341 1.00 94.56 332 ILE A CA 1
ATOM 2489 C C . ILE A 1 332 ? -17.712 3.089 22.919 1.00 94.56 332 ILE A C 1
ATOM 2491 O O . ILE A 1 332 ? -17.954 2.049 22.304 1.00 94.56 332 ILE A O 1
ATOM 2495 N N . LYS A 1 333 ? -18.246 3.373 24.105 1.00 94.62 333 LYS A N 1
ATOM 2496 C CA . LYS A 1 333 ? -19.366 2.642 24.697 1.00 94.62 333 LYS A CA 1
ATOM 2497 C C . LYS A 1 333 ? -20.635 3.455 24.492 1.00 94.62 333 LYS A C 1
ATOM 2499 O O . LYS A 1 333 ? -20.605 4.682 24.608 1.00 94.62 333 LYS A O 1
ATOM 2504 N N . ASN A 1 334 ? -21.741 2.779 24.209 1.00 95.19 334 ASN A N 1
ATOM 2505 C CA . ASN A 1 334 ? -23.037 3.435 24.135 1.00 95.19 334 ASN A CA 1
ATOM 2506 C C . ASN A 1 334 ? -23.400 4.082 25.476 1.00 95.19 334 ASN A C 1
ATOM 2508 O O . ASN A 1 334 ? -22.961 3.638 26.540 1.00 95.19 334 ASN A O 1
ATOM 2512 N N . ALA A 1 335 ? -24.210 5.139 25.419 1.00 94.50 335 ALA A N 1
ATOM 2513 C CA . ALA A 1 335 ? -24.676 5.815 26.619 1.00 94.50 335 ALA A CA 1
ATOM 2514 C C . ALA A 1 335 ? -25.479 4.849 27.500 1.00 94.50 335 ALA A C 1
ATOM 2516 O O . ALA A 1 335 ? -26.326 4.095 27.005 1.00 94.50 335 ALA A O 1
ATOM 2517 N N . THR A 1 336 ? -25.200 4.889 28.803 1.00 96.69 336 THR A N 1
ATOM 2518 C CA . THR A 1 336 ? -25.981 4.166 29.803 1.00 96.69 336 THR A CA 1
ATOM 2519 C C . THR A 1 336 ? -27.411 4.707 29.791 1.00 96.69 336 THR A C 1
ATOM 2521 O O . THR A 1 336 ? -27.589 5.915 29.961 1.00 96.69 336 THR A O 1
ATOM 2524 N N . PRO A 1 337 ? -28.421 3.854 29.562 1.00 97.00 337 PRO A N 1
ATOM 2525 C CA . PRO A 1 337 ? -29.813 4.279 29.578 1.00 97.00 337 PRO A CA 1
ATOM 2526 C C . PRO A 1 337 ? -30.305 4.571 31.001 1.00 97.00 337 PRO A C 1
ATOM 2528 O O . PRO A 1 337 ? -29.726 4.112 31.992 1.00 97.00 337 PRO A O 1
ATOM 2531 N N . ASP A 1 338 ? -31.418 5.299 31.088 1.00 97.19 338 ASP A N 1
ATOM 2532 C CA . ASP A 1 338 ? -32.163 5.468 32.334 1.00 97.19 338 ASP A CA 1
ATOM 2533 C C . ASP A 1 338 ? -32.698 4.123 32.856 1.00 97.19 338 ASP A C 1
ATOM 2535 O O . ASP A 1 338 ? -32.755 3.122 32.135 1.00 97.19 338 ASP A O 1
ATOM 2539 N N . ALA A 1 339 ? -33.097 4.097 34.130 1.00 97.31 339 ALA A N 1
ATOM 2540 C CA . ALA A 1 339 ? -33.690 2.909 34.736 1.00 97.31 339 ALA A CA 1
ATOM 2541 C C . ALA A 1 339 ? -34.956 2.462 33.965 1.00 97.31 339 ALA A C 1
ATOM 2543 O O . ALA A 1 339 ? -35.725 3.318 33.512 1.00 97.31 339 ALA A O 1
ATOM 2544 N N . PRO A 1 340 ? -35.214 1.146 33.825 1.00 97.75 340 PRO A N 1
ATOM 2545 C CA . PRO A 1 340 ? -36.379 0.646 33.100 1.00 97.75 340 PRO A CA 1
ATOM 2546 C C . PRO A 1 340 ? -37.687 1.209 33.664 1.00 97.75 340 PRO A C 1
ATOM 2548 O O . PRO A 1 340 ? -37.924 1.131 34.871 1.00 97.75 340 PRO A O 1
ATOM 2551 N N . GLN A 1 341 ? -38.576 1.723 32.812 1.00 97.44 341 GLN A N 1
ATOM 2552 C CA . GLN A 1 341 ? -39.880 2.196 33.280 1.00 97.44 341 GLN A CA 1
ATOM 2553 C C . GLN A 1 341 ? -40.820 1.019 33.541 1.00 97.44 341 GLN A C 1
ATOM 2555 O O . GLN A 1 341 ? -41.094 0.216 32.651 1.00 97.44 341 GLN A O 1
ATOM 2560 N N . PHE A 1 342 ? -41.308 0.903 34.774 1.00 96.81 342 PHE A N 1
ATOM 2561 C CA . PHE A 1 342 ? -42.240 -0.146 35.179 1.00 96.81 342 PHE A CA 1
ATOM 2562 C C . PHE A 1 342 ? -43.624 0.029 34.536 1.00 96.81 342 PHE A C 1
ATOM 2564 O O . PHE A 1 342 ? -44.158 1.134 34.511 1.00 96.81 342 PHE A O 1
ATOM 2571 N N . ILE A 1 343 ? -44.226 -1.075 34.074 1.00 96.50 343 ILE A N 1
ATOM 2572 C CA . ILE A 1 343 ? -45.600 -1.102 33.547 1.00 96.50 343 ILE A CA 1
ATOM 2573 C C . ILE A 1 343 ? -46.523 -1.923 34.453 1.00 96.50 343 ILE A C 1
ATOM 2575 O O . ILE A 1 343 ? -47.569 -1.437 34.871 1.00 96.50 343 ILE A O 1
ATOM 2579 N N . SER A 1 344 ? -46.183 -3.190 34.714 1.00 94.38 344 SER A N 1
ATOM 2580 C CA . SER A 1 344 ? -47.021 -4.096 35.519 1.00 94.38 344 SER A CA 1
ATOM 2581 C C . SER A 1 344 ? -46.218 -5.292 36.030 1.00 94.38 344 SER A C 1
ATOM 2583 O O . SER A 1 344 ? -45.228 -5.680 35.410 1.00 94.38 344 SER A O 1
ATOM 2585 N N . ALA A 1 345 ? -46.646 -5.890 37.140 1.00 95.38 345 ALA A N 1
ATOM 2586 C CA . ALA A 1 345 ? -46.084 -7.126 37.676 1.00 95.38 345 ALA A CA 1
ATOM 2587 C C . ALA A 1 345 ? -47.190 -7.962 38.321 1.00 95.38 345 ALA A C 1
ATOM 2589 O O . ALA A 1 345 ? -47.973 -7.443 39.110 1.00 95.38 345 ALA A O 1
ATOM 2590 N N . ASN A 1 346 ? -47.227 -9.252 37.999 1.00 92.19 346 ASN A N 1
ATOM 2591 C CA . ASN A 1 346 ? -48.108 -10.244 38.608 1.00 92.19 346 ASN A CA 1
ATOM 2592 C C . ASN A 1 346 ? -47.358 -11.581 38.764 1.00 92.19 346 ASN A C 1
ATOM 2594 O O . ASN A 1 346 ? -46.175 -11.688 38.451 1.00 92.19 346 ASN A O 1
ATOM 2598 N N . GLU A 1 347 ? -48.041 -12.620 39.238 1.00 94.12 347 GLU A N 1
ATOM 2599 C CA . GLU A 1 347 ? -47.431 -13.933 39.502 1.00 94.12 347 GLU A CA 1
ATOM 2600 C C . GLU A 1 347 ? -46.953 -14.682 38.241 1.00 94.12 347 GLU A C 1
ATOM 2602 O O . GLU A 1 347 ? -46.257 -15.689 38.356 1.00 94.12 347 GLU A O 1
ATOM 2607 N N . SER A 1 348 ? -47.295 -14.205 37.039 1.00 93.38 348 SER A N 1
ATOM 2608 C CA . SER A 1 348 ? -46.958 -14.844 35.757 1.00 93.38 348 SER A CA 1
ATOM 2609 C C . SER A 1 348 ? -46.002 -14.035 34.872 1.00 93.38 348 SER A C 1
ATOM 2611 O O . SER A 1 348 ? -45.280 -14.603 34.045 1.00 93.38 348 SER A O 1
ATOM 2613 N N . GLU A 1 349 ? -45.975 -12.710 35.024 1.00 95.69 349 GLU A N 1
ATOM 2614 C CA . GLU A 1 349 ? -45.110 -11.834 34.239 1.00 95.69 349 GLU A CA 1
ATOM 2615 C C . GLU A 1 349 ? -44.796 -10.502 34.927 1.00 95.69 349 GLU A C 1
ATOM 2617 O O . GLU A 1 349 ? -45.590 -9.963 35.699 1.00 95.69 349 GLU A O 1
ATOM 2622 N N . ILE A 1 350 ? -43.640 -9.946 34.570 1.00 96.94 350 ILE A N 1
ATOM 2623 C CA . ILE A 1 350 ? -43.219 -8.583 34.894 1.00 96.94 350 ILE A CA 1
ATOM 2624 C C . ILE A 1 350 ? -42.953 -7.847 33.580 1.00 96.94 350 ILE A C 1
ATOM 2626 O O . ILE A 1 350 ? -42.281 -8.374 32.690 1.00 96.94 350 ILE A O 1
ATOM 2630 N N . LYS A 1 351 ? -43.480 -6.628 33.452 1.00 97.56 351 LYS A N 1
ATOM 2631 C CA . LYS A 1 351 ? -43.387 -5.799 32.248 1.00 97.56 351 LYS A CA 1
ATOM 2632 C C . LYS A 1 351 ? -42.753 -4.447 32.549 1.00 97.56 351 LYS A C 1
ATOM 2634 O O . LYS A 1 351 ? -43.198 -3.731 33.448 1.00 97.56 351 LYS A O 1
ATOM 2639 N N . VAL A 1 352 ? -41.781 -4.084 31.722 1.00 97.88 352 VAL A N 1
ATOM 2640 C CA . VAL A 1 352 ? -41.190 -2.747 31.618 1.00 97.88 352 VAL A CA 1
ATOM 2641 C C . VAL A 1 352 ? -41.366 -2.200 30.203 1.00 97.88 352 VAL A C 1
ATOM 2643 O O . VAL A 1 352 ? -41.596 -2.960 29.257 1.00 97.88 352 VAL A O 1
ATOM 2646 N N . GLU A 1 353 ? -41.278 -0.882 30.052 1.00 97.62 353 GLU A N 1
ATOM 2647 C CA . GLU A 1 353 ? -41.308 -0.231 28.746 1.00 97.62 353 GLU A CA 1
ATOM 2648 C C . GLU A 1 353 ? -40.125 -0.688 27.890 1.00 97.62 353 GLU A C 1
ATOM 2650 O O . GLU A 1 353 ? -38.962 -0.606 28.293 1.00 97.62 353 GLU A O 1
ATOM 2655 N N . LYS A 1 354 ? -40.437 -1.179 26.687 1.00 96.25 354 LYS A N 1
ATOM 2656 C CA . LYS A 1 354 ? -39.436 -1.562 25.697 1.00 96.25 354 LYS A CA 1
ATOM 2657 C C . LYS A 1 354 ? -39.000 -0.328 24.912 1.00 96.25 354 LYS A C 1
ATOM 2659 O O . LYS A 1 354 ? -39.824 0.317 24.271 1.00 96.25 354 LYS A O 1
ATOM 2664 N N . ILE A 1 355 ? -37.695 -0.103 24.868 1.00 96.75 355 ILE A N 1
ATOM 2665 C CA . ILE A 1 355 ? -37.037 0.911 24.053 1.00 96.75 355 ILE A CA 1
ATOM 2666 C C . ILE A 1 355 ? -36.177 0.191 23.013 1.00 96.75 355 ILE A C 1
ATOM 2668 O O . ILE A 1 355 ? -35.412 -0.724 23.331 1.00 96.75 355 ILE A O 1
ATOM 2672 N N . ASP A 1 356 ? -36.314 0.577 21.746 1.00 95.44 356 ASP A N 1
ATOM 2673 C CA . ASP A 1 356 ? -35.532 -0.026 20.670 1.00 95.44 356 ASP A CA 1
ATOM 2674 C C . ASP A 1 356 ? -34.035 0.272 20.841 1.00 95.44 356 ASP A C 1
ATOM 2676 O O . ASP A 1 356 ? -33.629 1.369 21.217 1.00 95.44 356 ASP A O 1
ATOM 2680 N N . GLY A 1 357 ? -33.206 -0.744 20.594 1.00 94.81 357 GLY A N 1
ATOM 2681 C CA . GLY A 1 357 ? -31.764 -0.688 20.850 1.00 94.81 357 GLY A CA 1
ATOM 2682 C C . GLY A 1 357 ? -31.346 -1.052 22.280 1.00 94.81 357 GLY A C 1
ATOM 2683 O O . GLY A 1 357 ? -30.148 -1.179 22.523 1.00 94.81 357 GLY A O 1
ATOM 2684 N N . GLN A 1 358 ? -32.285 -1.290 23.202 1.00 97.50 358 GLN A N 1
ATOM 2685 C CA . GLN A 1 358 ? -31.985 -1.763 24.557 1.00 97.50 358 GLN A CA 1
ATOM 2686 C C . GLN A 1 358 ? -32.216 -3.271 24.736 1.00 97.50 358 GLN A C 1
ATOM 2688 O O . GLN A 1 358 ? -32.955 -3.914 23.981 1.00 97.50 358 GLN A O 1
ATOM 2693 N N . GLU A 1 359 ? -31.552 -3.836 25.740 1.00 97.94 359 GLU A N 1
ATOM 2694 C CA . GLU A 1 359 ? -31.802 -5.171 26.285 1.00 97.94 359 GLU A CA 1
ATOM 2695 C C . GLU A 1 359 ? -31.922 -5.124 27.804 1.00 97.94 359 GLU A C 1
ATOM 2697 O O . GLU A 1 359 ? -31.332 -4.273 28.466 1.00 97.94 359 GLU A O 1
ATOM 2702 N N . TYR A 1 360 ? -32.671 -6.079 28.345 1.00 98.25 360 TYR A N 1
ATOM 2703 C CA . TYR A 1 360 ? -33.109 -6.093 29.730 1.00 98.25 360 TYR A CA 1
ATOM 2704 C C . TYR A 1 360 ? -32.701 -7.389 30.417 1.00 98.25 360 TYR A C 1
ATOM 2706 O O . TYR A 1 360 ? -32.680 -8.456 29.796 1.00 98.25 360 TYR A O 1
ATOM 2714 N N . ALA A 1 361 ? -32.431 -7.295 31.714 1.00 98.12 361 ALA A N 1
ATOM 2715 C CA . ALA A 1 361 ? -32.197 -8.442 32.574 1.00 98.12 361 ALA A CA 1
ATOM 2716 C C . ALA A 1 361 ? -32.898 -8.243 33.921 1.00 98.12 361 ALA A C 1
ATOM 2718 O O . ALA A 1 361 ? -33.069 -7.120 34.394 1.00 98.12 361 ALA A O 1
ATOM 2719 N N . ILE A 1 362 ? -33.300 -9.357 34.526 1.00 97.50 362 ILE A N 1
ATOM 2720 C CA . ILE A 1 362 ? -33.989 -9.411 35.820 1.00 97.50 362 ILE A CA 1
ATOM 2721 C C . ILE A 1 362 ? -33.277 -10.367 36.778 1.00 97.50 362 ILE A C 1
ATOM 2723 O O . ILE A 1 362 ? -32.814 -11.429 36.341 1.00 97.50 362 ILE A O 1
ATOM 2727 N N . SER A 1 363 ? -33.240 -10.018 38.062 1.00 97.31 363 SER A N 1
ATOM 2728 C CA . SER A 1 363 ? -32.890 -10.900 39.181 1.00 97.31 363 SER A CA 1
ATOM 2729 C C . SER A 1 363 ? -33.912 -10.759 40.315 1.00 97.31 363 SER A C 1
ATOM 2731 O O . SER A 1 363 ? -34.725 -9.829 40.343 1.00 97.31 363 SER A O 1
ATOM 2733 N N . LYS A 1 364 ? -33.911 -11.703 41.261 1.00 95.19 364 LYS A N 1
ATOM 2734 C CA . LYS A 1 364 ? -34.609 -11.492 42.532 1.00 95.19 364 LYS A CA 1
ATOM 2735 C C . LYS A 1 364 ? -33.891 -10.381 43.298 1.00 95.19 364 LYS A C 1
ATOM 2737 O O . LYS A 1 364 ? -32.665 -10.325 43.282 1.00 95.19 364 LYS A O 1
ATOM 2742 N N . SER A 1 365 ? -34.641 -9.503 43.959 1.00 94.31 365 SER A N 1
ATOM 2743 C CA . SER A 1 365 ? -34.044 -8.331 44.597 1.00 94.31 365 SER A CA 1
ATOM 2744 C C . SER A 1 365 ? -33.022 -8.726 45.663 1.00 94.31 365 SER A C 1
ATOM 2746 O O . SER A 1 365 ? -33.286 -9.596 46.499 1.00 94.31 365 SER A O 1
ATOM 2748 N N . GLY A 1 366 ? -31.847 -8.101 45.604 1.00 88.75 366 GLY A N 1
ATOM 2749 C CA . GLY A 1 366 ? -30.694 -8.445 46.443 1.00 88.75 366 GLY A CA 1
ATOM 2750 C C . GLY A 1 366 ? -29.847 -9.628 45.950 1.00 88.75 366 GLY A C 1
ATOM 2751 O O . GLY A 1 366 ? -28.885 -9.989 46.626 1.00 88.75 366 GLY A O 1
ATOM 2752 N N . GLU A 1 367 ? -30.166 -10.225 44.797 1.00 92.75 367 GLU A N 1
ATOM 2753 C CA . GLU A 1 367 ? -29.314 -11.210 44.124 1.00 92.75 367 GLU A CA 1
ATOM 2754 C C . GLU A 1 367 ? -28.581 -10.581 42.927 1.00 92.75 367 GLU A C 1
ATOM 2756 O O . GLU A 1 367 ? -29.195 -9.948 42.067 1.00 92.75 367 GLU A O 1
ATOM 2761 N N . ASP A 1 368 ? -27.276 -10.844 42.809 1.00 87.81 368 ASP A N 1
ATOM 2762 C CA . ASP A 1 368 ? -26.446 -10.369 41.685 1.00 87.81 368 ASP A CA 1
ATOM 2763 C C . ASP A 1 368 ? -26.546 -11.263 40.432 1.00 87.81 368 ASP A C 1
ATOM 2765 O O . ASP A 1 368 ? -25.907 -11.011 39.408 1.00 87.81 368 ASP A O 1
ATOM 2769 N N . ASN A 1 369 ? -27.338 -12.337 40.492 1.00 92.19 369 ASN A N 1
ATOM 2770 C CA . ASN A 1 369 ? -27.465 -13.308 39.409 1.00 92.19 369 ASN A CA 1
ATOM 2771 C C . ASN A 1 369 ? -28.587 -12.917 38.439 1.00 92.19 369 ASN A C 1
ATOM 2773 O O . ASN A 1 369 ? -29.671 -13.505 38.432 1.00 92.19 369 ASN A O 1
ATOM 2777 N N . TYR A 1 370 ? -28.323 -11.894 37.631 1.00 95.75 370 TYR A N 1
ATOM 2778 C CA . TYR A 1 370 ? -29.227 -11.479 36.566 1.00 95.75 370 TYR A CA 1
ATOM 2779 C C . TYR A 1 370 ? -29.369 -12.563 35.492 1.00 95.75 370 TYR A C 1
ATOM 2781 O O . TYR A 1 370 ? -28.426 -13.265 35.124 1.00 95.75 370 TYR A O 1
ATOM 2789 N N . SER A 1 371 ? -30.584 -12.682 34.968 1.00 95.38 371 SER A N 1
ATOM 2790 C CA . SER A 1 371 ? -30.901 -13.524 33.814 1.00 95.38 371 SER A CA 1
ATOM 2791 C C . SER A 1 371 ? -30.114 -13.125 32.558 1.00 95.38 371 SER A C 1
ATOM 2793 O O . SER A 1 371 ? -29.485 -12.069 32.479 1.00 95.38 371 SER A O 1
ATOM 2795 N N . LYS A 1 372 ? -30.158 -13.988 31.534 1.00 96.31 372 LYS A N 1
ATOM 2796 C CA . LYS A 1 372 ? -29.621 -13.646 30.213 1.00 96.31 372 LYS A CA 1
ATOM 2797 C C . LYS A 1 372 ? -30.343 -12.413 29.671 1.00 96.31 372 LYS A C 1
ATOM 2799 O O . LYS A 1 372 ? -31.569 -12.352 29.725 1.00 96.31 372 LYS A O 1
ATOM 2804 N N . TRP A 1 373 ? -29.571 -11.491 29.106 1.00 97.25 373 TRP A N 1
ATOM 2805 C CA . TRP A 1 373 ? -30.094 -10.308 28.435 1.00 97.25 373 TRP A CA 1
ATOM 2806 C C . TRP A 1 373 ? -31.096 -10.682 27.341 1.00 97.25 373 TRP A C 1
ATOM 2808 O O . TRP A 1 373 ? -30.879 -11.634 26.585 1.00 97.25 373 TRP A O 1
ATOM 2818 N N . GLN A 1 374 ? -32.196 -9.935 27.275 1.00 97.31 374 GLN A N 1
ATOM 2819 C CA . GLN A 1 374 ? -33.243 -10.118 26.277 1.00 97.31 374 GLN A CA 1
ATOM 2820 C C . GLN A 1 374 ? -33.747 -8.788 25.716 1.00 97.31 374 GLN A C 1
ATOM 2822 O O . GLN A 1 374 ? -33.829 -7.776 26.404 1.00 97.31 374 GLN A O 1
ATOM 2827 N N . ASP A 1 375 ? -34.180 -8.819 24.461 1.00 96.69 375 ASP A N 1
ATOM 2828 C CA . ASP A 1 375 ? -34.693 -7.658 23.721 1.00 96.69 375 ASP A CA 1
ATOM 2829 C C . ASP A 1 375 ? -36.102 -7.229 24.151 1.00 96.69 375 ASP A C 1
ATOM 2831 O O . ASP A 1 375 ? -36.612 -6.186 23.733 1.00 96.69 375 ASP A O 1
ATOM 2835 N N . SER A 1 376 ? -36.770 -8.083 24.925 1.00 95.50 376 SER A N 1
ATOM 2836 C CA . SER A 1 376 ? -38.129 -7.867 25.394 1.00 95.50 376 SER A CA 1
ATOM 2837 C C . SER A 1 376 ? -38.125 -7.245 26.786 1.00 95.50 376 SER A C 1
ATOM 2839 O O . SER A 1 376 ? -37.444 -7.734 27.684 1.00 95.50 376 SER A O 1
ATOM 2841 N N . GLY A 1 377 ? -38.978 -6.241 26.992 1.00 95.88 377 GLY A N 1
ATOM 2842 C CA . GLY A 1 377 ? -39.329 -5.743 28.324 1.00 95.88 377 GLY A CA 1
ATOM 2843 C C . GLY A 1 377 ? -40.302 -6.654 29.088 1.00 95.88 377 GLY A C 1
ATOM 2844 O O . GLY A 1 377 ? -40.855 -6.232 30.096 1.00 95.88 377 GLY A O 1
ATOM 2845 N N . ILE A 1 378 ? -40.575 -7.874 28.604 1.00 97.31 378 ILE A N 1
ATOM 2846 C CA . ILE A 1 378 ? -41.520 -8.819 29.213 1.00 97.31 378 ILE A CA 1
ATOM 2847 C C . ILE A 1 378 ? -40.753 -10.017 29.771 1.00 97.31 378 ILE A C 1
ATOM 2849 O O . ILE A 1 378 ? -40.174 -10.804 29.020 1.00 97.31 378 ILE A O 1
ATOM 2853 N N . PHE A 1 379 ? -40.804 -10.196 31.085 1.00 97.50 379 PHE A N 1
ATOM 2854 C CA . PHE A 1 379 ? -40.233 -11.342 31.782 1.00 97.50 379 PHE A CA 1
ATOM 2855 C C . PHE A 1 379 ? -41.359 -12.286 32.184 1.00 97.50 379 PHE A C 1
ATOM 2857 O O . PHE A 1 379 ? -42.201 -11.928 33.002 1.00 97.50 379 PHE A O 1
ATOM 2864 N N . LYS A 1 380 ? -41.401 -13.477 31.585 1.00 95.62 380 LYS A N 1
ATOM 2865 C CA . LYS A 1 380 ? -42.381 -14.516 31.925 1.00 95.62 380 LYS A CA 1
ATOM 2866 C C . LYS A 1 380 ? -41.785 -15.473 32.946 1.00 95.62 380 LYS A C 1
ATOM 2868 O O . LYS A 1 380 ? -40.640 -15.898 32.790 1.00 95.62 380 LYS A O 1
ATOM 2873 N N . GLY A 1 381 ? -42.570 -15.859 33.942 1.00 92.88 381 GLY A N 1
ATOM 2874 C CA . GLY A 1 381 ? -42.098 -16.725 35.013 1.00 92.88 381 GLY A CA 1
ATOM 2875 C C . GLY A 1 381 ? -43.202 -17.141 35.971 1.00 92.88 381 GLY A C 1
ATOM 2876 O O . GLY A 1 381 ? -44.383 -16.976 35.690 1.00 92.88 381 GLY A O 1
ATOM 2877 N N . ILE A 1 382 ? -42.790 -17.716 37.098 1.00 92.06 382 ILE A N 1
ATOM 2878 C CA . ILE A 1 382 ? -43.656 -17.965 38.249 1.00 92.06 382 ILE A CA 1
ATOM 2879 C C . ILE A 1 382 ? -43.085 -17.120 39.382 1.00 92.06 382 ILE A C 1
ATOM 2881 O O . ILE A 1 382 ? -42.009 -17.424 39.900 1.00 92.06 382 ILE A O 1
ATOM 2885 N N . TYR A 1 383 ? -43.788 -16.049 39.725 1.00 93.56 383 TYR A N 1
ATOM 2886 C CA . TYR A 1 383 ? -43.375 -15.074 40.725 1.00 93.56 383 TYR A CA 1
ATOM 2887 C C . TYR A 1 383 ? -44.272 -15.181 41.956 1.00 93.56 383 TYR A C 1
ATOM 2889 O O . TYR A 1 383 ? -45.460 -15.473 41.840 1.00 93.56 383 TYR A O 1
ATOM 2897 N N . LYS A 1 384 ? -43.715 -14.966 43.150 1.00 92.31 384 LYS A N 1
ATOM 2898 C CA . LYS A 1 384 ? -44.478 -15.084 44.399 1.00 92.31 384 LYS A CA 1
ATOM 2899 C C . LYS A 1 384 ? -44.966 -13.723 44.870 1.00 92.31 384 LYS A C 1
ATOM 2901 O O . LYS A 1 384 ? -44.182 -12.776 44.926 1.00 92.31 384 LYS A O 1
ATOM 2906 N N . ASN A 1 385 ? -46.230 -13.654 45.283 1.00 92.19 385 ASN A N 1
ATOM 2907 C CA . ASN A 1 385 ? -46.795 -12.463 45.908 1.00 92.19 385 ASN A CA 1
ATOM 2908 C C . ASN A 1 385 ? -45.923 -11.968 47.076 1.00 92.19 385 ASN A C 1
ATOM 2910 O O . ASN A 1 385 ? -45.490 -12.746 47.928 1.00 92.19 385 ASN A O 1
ATOM 2914 N N . GLY A 1 386 ? -45.666 -10.663 47.107 1.00 91.00 386 GLY A N 1
ATOM 2915 C CA . GLY A 1 386 ? -44.838 -10.019 48.119 1.00 91.00 386 GLY A CA 1
ATOM 2916 C C . GLY A 1 386 ? -43.331 -10.027 47.847 1.00 91.00 386 GLY A C 1
ATOM 2917 O O . GLY A 1 386 ? -42.634 -9.239 48.487 1.00 91.00 386 GLY A O 1
ATOM 2918 N N . GLU A 1 387 ? -42.824 -10.844 46.915 1.00 95.06 387 GLU A N 1
ATOM 2919 C CA . GLU A 1 387 ? -41.406 -10.817 46.530 1.00 95.06 387 GLU A CA 1
ATOM 2920 C C . GLU A 1 387 ? -41.082 -9.595 45.661 1.00 95.06 387 GLU A C 1
ATOM 2922 O O . GLU A 1 387 ? -41.934 -9.076 44.934 1.00 95.06 387 GLU A O 1
ATOM 2927 N N . THR A 1 388 ? -39.834 -9.135 45.750 1.00 96.75 388 THR A N 1
ATOM 2928 C CA . THR A 1 388 ? -39.307 -8.040 44.939 1.00 96.75 388 THR A CA 1
ATOM 2929 C C . THR A 1 388 ? -38.280 -8.535 43.929 1.00 96.75 388 THR A C 1
ATOM 2931 O O . THR A 1 388 ? -37.527 -9.477 44.191 1.00 96.75 388 THR A O 1
ATOM 2934 N N . TYR A 1 389 ? -38.241 -7.879 42.775 1.00 97.12 389 TYR A N 1
ATOM 2935 C CA . TYR A 1 389 ? -37.332 -8.178 41.673 1.00 97.12 389 TYR A CA 1
ATOM 2936 C C . TYR A 1 389 ? -36.665 -6.905 41.179 1.00 97.12 389 TYR A C 1
ATOM 2938 O O . TYR A 1 389 ? -37.317 -5.865 41.090 1.00 97.12 389 TYR A O 1
ATOM 2946 N N . ASP A 1 390 ? -35.387 -7.015 40.840 1.00 97.75 390 ASP A N 1
ATOM 2947 C CA . ASP A 1 390 ? -34.563 -5.918 40.350 1.00 97.75 390 ASP A CA 1
ATOM 2948 C C . ASP A 1 390 ? -34.379 -6.072 38.840 1.00 97.75 390 ASP A C 1
ATOM 2950 O O . ASP A 1 390 ? -34.044 -7.148 38.336 1.00 97.75 390 ASP A O 1
ATOM 2954 N N . ILE A 1 391 ? -34.647 -4.995 38.105 1.00 98.00 391 ILE A N 1
ATOM 2955 C CA . ILE A 1 391 ? -34.593 -4.965 36.644 1.00 98.00 391 ILE A CA 1
ATOM 2956 C C . ILE A 1 391 ? -33.612 -3.887 36.218 1.00 98.00 391 ILE A C 1
ATOM 2958 O O . ILE A 1 391 ? -33.672 -2.750 36.690 1.00 98.00 391 ILE A O 1
ATOM 2962 N N . ILE A 1 392 ? -32.744 -4.241 35.281 1.00 98.00 392 ILE A N 1
ATOM 2963 C CA . ILE A 1 392 ? -31.778 -3.338 34.660 1.00 98.00 392 ILE A CA 1
ATOM 2964 C C . ILE A 1 392 ? -31.934 -3.375 33.143 1.00 98.00 392 ILE A C 1
ATOM 2966 O O . ILE A 1 392 ? -32.411 -4.360 32.570 1.00 98.00 392 ILE A O 1
ATOM 2970 N N . THR A 1 393 ? -31.513 -2.297 32.491 1.00 98.25 393 THR A N 1
ATOM 2971 C CA . THR A 1 393 ? -31.431 -2.198 31.032 1.00 98.25 393 THR A CA 1
ATOM 2972 C C . THR A 1 393 ? -30.062 -1.684 30.604 1.00 98.25 393 THR A C 1
ATOM 2974 O O . THR A 1 393 ? -29.354 -1.044 31.380 1.00 98.25 393 THR A O 1
ATOM 2977 N N . ARG A 1 394 ? -29.656 -1.984 29.374 1.00 97.75 394 ARG A N 1
ATOM 2978 C CA . ARG A 1 394 ? -28.464 -1.410 28.743 1.00 97.75 394 ARG A CA 1
ATOM 2979 C C . ARG A 1 394 ? -28.682 -1.233 27.248 1.00 97.75 394 ARG A C 1
ATOM 2981 O O . ARG A 1 394 ? -29.479 -1.942 26.636 1.00 97.75 394 ARG A O 1
ATOM 2988 N N . THR A 1 395 ? -27.955 -0.299 26.652 1.00 97.38 395 THR A N 1
ATOM 2989 C CA . THR A 1 395 ? -27.951 -0.093 25.203 1.00 97.38 395 THR A CA 1
ATOM 2990 C C . THR A 1 395 ? -27.063 -1.153 24.554 1.00 97.38 395 THR A C 1
ATOM 2992 O O . THR A 1 395 ? -25.884 -1.264 24.898 1.00 97.38 395 THR A O 1
ATOM 2995 N N . LYS A 1 396 ? -27.606 -1.924 23.606 1.00 95.19 396 LYS A N 1
ATOM 2996 C CA . LYS A 1 396 ? -26.870 -2.962 22.865 1.00 95.19 396 LYS A CA 1
ATOM 2997 C C . LYS A 1 396 ? -25.759 -2.367 22.017 1.00 95.19 396 LYS A C 1
ATOM 2999 O O . LYS A 1 396 ? -25.846 -1.212 21.604 1.00 95.19 396 LYS A O 1
ATOM 3004 N N . ARG A 1 397 ? -24.766 -3.189 21.672 1.00 95.12 397 ARG A N 1
ATOM 3005 C CA . ARG A 1 397 ? -23.809 -2.872 20.607 1.00 95.12 397 ARG A CA 1
ATOM 3006 C C . ARG A 1 397 ? -24.531 -2.485 19.313 1.00 95.12 397 ARG A C 1
ATOM 3008 O O . ARG A 1 397 ? -25.510 -3.118 18.919 1.00 95.12 397 ARG A O 1
ATOM 3015 N N . ASN A 1 398 ? -24.009 -1.465 18.646 1.00 93.62 398 ASN A N 1
ATOM 3016 C CA . ASN A 1 398 ? -24.470 -1.008 17.339 1.00 93.62 398 ASN A CA 1
ATOM 3017 C C . ASN A 1 398 ? -23.274 -0.506 16.507 1.00 93.62 398 ASN A C 1
ATOM 3019 O O . ASN A 1 398 ? -22.124 -0.666 16.910 1.00 93.62 398 ASN A O 1
ATOM 3023 N N . GLU A 1 399 ? -23.539 0.113 15.358 1.00 93.19 399 GLU A N 1
ATOM 3024 C CA . GLU A 1 399 ? -22.496 0.621 14.457 1.00 93.19 399 GLU A CA 1
ATOM 3025 C C . GLU A 1 399 ? -21.647 1.766 15.047 1.00 93.19 399 GLU A C 1
ATOM 3027 O O . GLU A 1 399 ? -20.552 2.033 14.553 1.00 93.19 399 GLU A O 1
ATOM 3032 N N . TYR A 1 400 ? -22.117 2.417 16.115 1.00 91.25 400 TYR A N 1
ATOM 3033 C CA . TYR A 1 400 ? -21.483 3.582 16.736 1.00 91.25 400 TYR A CA 1
ATOM 3034 C C . TYR A 1 400 ? -20.683 3.249 18.001 1.00 91.25 400 TYR A C 1
ATOM 3036 O O . TYR A 1 400 ? -19.830 4.045 18.400 1.00 91.25 400 TYR A O 1
ATOM 3044 N N . GLY A 1 401 ? -20.933 2.104 18.643 1.00 93.94 401 GLY A N 1
ATOM 3045 C CA . GLY A 1 401 ? -20.263 1.763 19.894 1.00 93.94 401 GLY A CA 1
ATOM 3046 C C . GLY A 1 401 ? -20.599 0.390 20.462 1.00 93.94 401 GLY A C 1
ATOM 3047 O O . GLY A 1 401 ? -21.560 -0.278 20.066 1.00 93.94 401 GLY A O 1
ATOM 3048 N N . LEU A 1 402 ? -19.779 -0.010 21.434 1.00 96.12 402 LEU A N 1
ATOM 3049 C CA . LEU A 1 402 ? -19.969 -1.213 22.240 1.00 96.12 402 LEU A CA 1
ATOM 3050 C C . LEU A 1 402 ? -21.183 -1.086 23.157 1.00 96.12 402 LEU A C 1
ATOM 3052 O O . LEU A 1 402 ? -21.698 0.008 23.405 1.00 96.12 402 LEU A O 1
ATOM 3056 N N . THR A 1 403 ? -21.605 -2.224 23.696 1.00 95.69 403 THR A N 1
ATOM 3057 C CA . THR A 1 403 ? -22.658 -2.290 24.709 1.00 95.69 403 THR A CA 1
ATOM 3058 C C . THR A 1 403 ? -22.377 -1.330 25.875 1.00 95.69 403 THR A C 1
ATOM 3060 O O . THR A 1 403 ? -21.235 -1.198 26.321 1.00 95.69 403 THR A O 1
ATOM 3063 N N . SER A 1 404 ? -23.411 -0.636 26.359 1.00 96.00 404 SER A N 1
ATOM 3064 C CA . SER A 1 404 ? -23.277 0.285 27.494 1.00 96.00 404 SER A CA 1
ATOM 3065 C C . SER A 1 404 ? -23.097 -0.459 28.820 1.00 96.00 404 SER A C 1
ATOM 3067 O O . SER A 1 404 ? -23.397 -1.649 28.941 1.00 96.00 404 SER A O 1
ATOM 3069 N N . GLU A 1 405 ? -22.702 0.279 29.858 1.00 94.81 405 GLU A N 1
ATOM 3070 C CA . GLU A 1 405 ? -22.902 -0.179 31.236 1.00 94.81 405 GLU A CA 1
ATOM 3071 C C . GLU A 1 405 ? -24.407 -0.345 31.526 1.00 94.81 405 GLU A C 1
ATOM 3073 O O . GLU A 1 405 ? -25.254 0.245 30.839 1.00 94.81 405 GLU A O 1
ATOM 3078 N N . ALA A 1 406 ? -24.739 -1.150 32.536 1.00 96.38 406 ALA A N 1
ATOM 3079 C CA . ALA A 1 406 ? -26.117 -1.320 32.986 1.00 96.38 406 ALA A CA 1
ATOM 3080 C C . ALA A 1 406 ? -26.669 -0.033 33.620 1.00 96.38 406 ALA A C 1
ATOM 3082 O O . ALA A 1 406 ? -25.937 0.736 34.247 1.00 96.38 406 ALA A O 1
ATOM 3083 N N . SER A 1 407 ? -27.971 0.188 33.450 1.00 97.75 407 SER A N 1
ATOM 3084 C CA . SER A 1 407 ? -28.723 1.273 34.072 1.00 97.75 407 SER A CA 1
ATOM 3085 C C . SER A 1 407 ? -28.726 1.164 35.597 1.00 97.75 407 SER A C 1
ATOM 3087 O O . SER A 1 407 ? -28.369 0.141 36.185 1.00 97.75 407 SER A O 1
ATOM 3089 N N . SER A 1 408 ? -29.252 2.201 36.249 1.00 96.62 408 SER A N 1
ATOM 3090 C CA . SER A 1 408 ? -29.750 2.043 37.619 1.00 96.62 408 SER A CA 1
ATOM 3091 C C . SER A 1 408 ? -30.898 1.021 37.669 1.00 96.62 408 SER A C 1
ATOM 3093 O O . SER A 1 408 ? -31.572 0.780 36.663 1.00 96.62 408 SER A O 1
ATOM 3095 N N . ILE A 1 409 ? -31.099 0.418 38.840 1.00 97.19 409 ILE A N 1
ATOM 3096 C CA . ILE A 1 409 ? -32.082 -0.646 39.075 1.00 97.19 409 ILE A CA 1
ATOM 3097 C C . ILE A 1 409 ? -33.499 -0.069 39.188 1.00 97.19 409 ILE A C 1
ATOM 3099 O O . ILE A 1 409 ? -33.715 0.922 39.886 1.00 97.19 409 ILE A O 1
ATOM 3103 N N . THR A 1 410 ? -34.469 -0.754 38.582 1.00 97.62 410 THR A N 1
ATOM 3104 C CA . THR A 1 410 ? -35.898 -0.621 38.891 1.00 97.62 410 THR A CA 1
ATOM 3105 C C . THR A 1 410 ? -36.346 -1.822 39.715 1.00 97.62 410 THR A C 1
ATOM 3107 O O . THR A 1 410 ? -36.376 -2.943 39.208 1.00 97.62 410 THR A O 1
ATOM 3110 N N . THR A 1 411 ? -36.716 -1.591 40.976 1.00 96.94 411 THR A N 1
ATOM 3111 C CA . THR A 1 411 ? -37.242 -2.635 41.866 1.00 96.94 411 THR A CA 1
ATOM 3112 C C . THR A 1 411 ? -38.764 -2.688 41.785 1.00 96.94 411 THR A C 1
ATOM 3114 O O . THR A 1 411 ? -39.444 -1.676 41.960 1.00 96.94 411 THR A O 1
ATOM 3117 N N . VAL A 1 412 ? -39.310 -3.881 41.562 1.00 95.69 412 VAL A N 1
ATOM 3118 C CA . VAL A 1 412 ? -40.754 -4.121 41.453 1.00 95.69 412 VAL A CA 1
ATOM 3119 C C . VAL A 1 412 ? -41.194 -5.141 42.492 1.00 95.69 412 VAL A C 1
ATOM 3121 O O . VAL A 1 412 ? -40.493 -6.122 42.724 1.00 95.69 412 VAL A O 1
ATOM 3124 N N . LYS A 1 413 ? -42.354 -4.930 43.119 1.00 95.00 413 LYS A N 1
ATOM 3125 C CA . LYS A 1 413 ? -42.972 -5.892 44.041 1.00 95.00 413 LYS A CA 1
ATOM 3126 C C . LYS A 1 413 ? -44.111 -6.615 43.332 1.00 95.00 413 LYS A C 1
ATOM 3128 O O . LYS A 1 413 ? -44.937 -5.968 42.695 1.00 95.00 413 LYS A O 1
ATOM 3133 N N . ILE A 1 414 ? -44.175 -7.935 43.470 1.00 94.50 414 ILE A N 1
ATOM 3134 C CA . ILE A 1 414 ? -45.311 -8.720 42.981 1.00 94.50 414 ILE A CA 1
ATOM 3135 C C . ILE A 1 414 ? -46.506 -8.480 43.897 1.00 94.50 414 ILE A C 1
ATOM 3137 O O . ILE A 1 414 ? -46.401 -8.678 45.111 1.00 94.50 414 ILE A O 1
ATOM 3141 N N . ILE A 1 415 ? -47.627 -8.067 43.313 1.00 84.56 415 ILE A N 1
ATOM 3142 C CA . ILE A 1 415 ? -48.900 -7.869 44.006 1.00 84.56 415 ILE A CA 1
ATOM 3143 C C . ILE A 1 415 ? -49.977 -8.628 43.223 1.00 84.56 415 ILE A C 1
ATOM 3145 O O . ILE A 1 415 ? -49.993 -8.604 41.994 1.00 84.56 415 ILE A O 1
ATOM 3149 N N . THR A 1 416 ? -50.860 -9.329 43.927 1.00 74.62 416 THR A N 1
ATOM 3150 C CA . THR A 1 416 ? -52.065 -9.950 43.358 1.00 74.62 416 THR A CA 1
ATOM 3151 C C . THR A 1 416 ? -53.211 -8.935 43.313 1.00 74.62 416 THR A C 1
ATOM 3153 O O . THR A 1 416 ? -53.379 -8.197 44.282 1.00 74.62 416 THR A O 1
ATOM 3156 N N . ASP A 1 417 ? -54.034 -8.935 42.256 1.00 55.69 417 ASP A N 1
ATOM 3157 C CA . ASP A 1 417 ? -55.197 -8.038 42.025 1.00 55.69 417 ASP A CA 1
ATOM 3158 C C . ASP A 1 417 ? -56.352 -8.155 43.063 1.00 55.69 417 ASP A C 1
ATOM 3160 O O . ASP A 1 417 ? -57.522 -7.934 42.757 1.00 55.69 417 ASP A O 1
ATOM 3164 N N . THR A 1 418 ? -56.065 -8.492 44.321 1.00 47.69 418 THR A N 1
ATOM 3165 C CA . THR A 1 418 ? -57.044 -8.623 45.413 1.00 47.69 418 THR A CA 1
ATOM 3166 C C . THR A 1 418 ? -56.904 -7.584 46.529 1.00 47.69 418 THR A C 1
ATOM 3168 O O . THR A 1 418 ? -57.570 -7.717 47.549 1.00 47.69 418 THR A O 1
ATOM 3171 N N . GLU A 1 419 ? -56.129 -6.512 46.343 1.00 40.94 419 GLU A N 1
ATOM 3172 C CA . GLU A 1 419 ? -56.226 -5.302 47.181 1.00 40.94 419 GLU A CA 1
ATOM 3173 C C . GLU A 1 419 ? -56.845 -4.154 46.380 1.00 40.94 419 GLU A C 1
ATOM 3175 O O . GLU A 1 419 ? -56.196 -3.186 45.997 1.00 40.94 419 GLU A O 1
ATOM 3180 N N . ASN A 1 420 ? -58.139 -4.289 46.101 1.00 43.56 420 ASN A N 1
ATOM 3181 C CA . ASN A 1 420 ? -58.975 -3.192 45.637 1.00 43.56 420 ASN A CA 1
ATOM 3182 C C . ASN A 1 420 ? -60.264 -3.192 46.465 1.00 43.56 420 ASN A C 1
ATOM 3184 O O . ASN A 1 420 ? -61.320 -3.558 45.959 1.00 43.56 420 ASN A O 1
ATOM 3188 N N . ILE A 1 421 ? -60.156 -2.881 47.764 1.00 38.12 421 ILE A N 1
ATOM 3189 C CA . ILE A 1 421 ? -61.297 -2.601 48.648 1.00 38.12 421 ILE A CA 1
ATOM 3190 C C . ILE A 1 421 ? -60.915 -1.482 49.640 1.00 38.12 421 ILE A C 1
ATOM 3192 O O . ILE A 1 421 ? -59.976 -1.621 50.419 1.00 38.12 421 ILE A O 1
ATOM 3196 N N . ASP A 1 422 ? -61.712 -0.412 49.573 1.00 35.56 422 ASP A N 1
ATOM 3197 C CA . ASP A 1 422 ? -61.988 0.652 50.549 1.00 35.56 422 ASP A CA 1
ATOM 3198 C C . ASP A 1 422 ? -60.962 1.775 50.808 1.00 35.56 422 ASP A C 1
ATOM 3200 O O . ASP A 1 422 ? -60.111 1.721 51.692 1.00 35.56 422 ASP A O 1
ATOM 3204 N N . ASN A 1 423 ? -61.211 2.923 50.167 1.00 33.50 423 ASN A N 1
ATOM 3205 C CA . ASN A 1 423 ? -61.872 4.001 50.912 1.00 33.50 423 ASN A CA 1
ATOM 3206 C C . ASN A 1 423 ? -62.692 4.907 49.987 1.00 33.50 423 ASN A C 1
ATOM 3208 O O . ASN A 1 423 ? -62.169 5.735 49.240 1.00 33.50 423 ASN A O 1
ATOM 3212 N N . ASP A 1 424 ? -64.002 4.708 50.081 1.00 35.00 424 ASP A N 1
ATOM 3213 C CA . ASP A 1 424 ? -65.040 5.548 49.517 1.00 35.00 424 ASP A CA 1
ATOM 3214 C C . ASP A 1 424 ? -65.175 6.867 50.309 1.00 35.00 424 ASP A C 1
ATOM 3216 O O . ASP A 1 424 ? -64.872 6.972 51.498 1.00 35.00 424 ASP A O 1
ATOM 3220 N N . SER A 1 425 ? -65.626 7.873 49.576 1.00 36.28 425 SER A N 1
ATOM 3221 C CA . SER A 1 425 ? -66.099 9.210 49.938 1.00 36.28 425 SER A CA 1
ATOM 3222 C C . SER A 1 425 ? -66.618 9.467 51.374 1.00 36.28 425 SER A C 1
ATOM 3224 O O . SER A 1 425 ? -67.460 8.733 51.883 1.00 36.28 425 SER A O 1
ATOM 3226 N N . ASN A 1 426 ? -66.243 10.619 51.977 1.00 30.86 426 ASN A N 1
ATOM 3227 C CA . ASN A 1 426 ? -67.171 11.735 52.291 1.00 30.86 426 ASN A CA 1
ATOM 3228 C C . ASN A 1 426 ? -66.639 12.826 53.264 1.00 30.86 426 ASN A C 1
ATOM 3230 O O . ASN A 1 426 ? -66.406 12.586 54.441 1.00 30.86 426 ASN A O 1
ATOM 3234 N N . ASN A 1 427 ? -66.671 14.066 52.753 1.00 28.69 427 ASN A N 1
ATOM 3235 C CA . ASN A 1 427 ? -67.403 15.221 53.304 1.00 28.69 427 ASN A CA 1
ATOM 3236 C C . ASN A 1 427 ? -66.782 16.173 54.368 1.00 28.69 427 ASN A C 1
ATOM 3238 O O . ASN A 1 427 ? -66.688 15.879 55.555 1.00 28.69 427 ASN A O 1
ATOM 3242 N N . SER A 1 428 ? -66.645 17.425 53.906 1.00 29.91 428 SER A N 1
ATOM 3243 C CA . SER A 1 428 ? -67.080 18.690 54.534 1.00 29.91 428 SER A CA 1
ATOM 3244 C C . SER A 1 428 ? -66.110 19.582 55.332 1.00 29.91 428 SER A C 1
ATOM 3246 O O . SER A 1 428 ? -65.513 19.192 56.328 1.00 29.91 428 SER A O 1
ATOM 3248 N N . ASN A 1 429 ? -66.164 20.852 54.905 1.00 28.67 429 ASN A N 1
ATOM 3249 C CA . ASN A 1 429 ? -66.188 22.102 55.674 1.00 28.67 429 ASN A CA 1
ATOM 3250 C C . ASN A 1 429 ? -64.921 22.971 55.806 1.00 28.67 429 ASN A C 1
ATOM 3252 O O . ASN A 1 429 ? -64.028 22.746 56.611 1.00 28.67 429 ASN A O 1
ATOM 3256 N N . ASP A 1 430 ? -65.018 24.075 55.056 1.00 28.95 430 ASP A N 1
ATOM 3257 C CA . ASP A 1 430 ? -64.944 25.466 55.515 1.00 28.95 430 ASP A CA 1
ATOM 3258 C C . ASP A 1 430 ? -63.601 26.209 55.615 1.00 28.95 430 ASP A C 1
ATOM 3260 O O . ASP A 1 430 ? -62.867 26.155 56.593 1.00 28.95 430 ASP A O 1
ATOM 3264 N N . SER A 1 431 ? -63.491 27.147 54.666 1.00 28.67 431 SER A N 1
ATOM 3265 C CA . SER A 1 431 ? -63.300 28.587 54.891 1.00 28.67 431 SER A CA 1
ATOM 3266 C C . SER A 1 431 ? -61.891 29.149 55.149 1.00 28.67 431 SER A C 1
ATOM 3268 O O . SER A 1 431 ? -61.206 28.829 56.108 1.00 28.67 431 SER A O 1
ATOM 3270 N N . ASN A 1 432 ? -61.537 30.091 54.263 1.00 28.12 432 ASN A N 1
ATOM 3271 C CA . ASN A 1 432 ? -60.925 31.399 54.523 1.00 28.12 432 ASN A CA 1
ATOM 3272 C C . ASN A 1 432 ? -59.843 31.495 55.618 1.00 28.12 432 ASN A C 1
ATOM 3274 O O . ASN A 1 432 ? -60.151 31.472 56.802 1.00 28.12 432 ASN A O 1
ATOM 3278 N N . ASN A 1 433 ? -58.623 31.897 55.249 1.00 28.31 433 ASN A N 1
ATOM 3279 C CA . ASN A 1 433 ? -58.225 33.316 55.251 1.00 28.31 433 ASN A CA 1
ATOM 3280 C C . ASN A 1 433 ? -56.708 33.473 55.016 1.00 28.31 433 ASN A C 1
ATOM 3282 O O . ASN A 1 433 ? -55.877 32.716 55.508 1.00 28.31 433 ASN A O 1
ATOM 3286 N N . SER A 1 434 ? -56.384 34.513 54.261 1.00 28.08 434 SER A N 1
ATOM 3287 C CA . SER A 1 434 ? -55.070 35.064 53.946 1.00 28.08 434 SER A CA 1
ATOM 3288 C C . SER A 1 434 ? -54.287 35.598 55.152 1.00 28.08 434 SER A C 1
ATOM 3290 O O . SER A 1 434 ? -54.880 36.220 56.031 1.00 28.08 434 SER A O 1
ATOM 3292 N N . ASN A 1 435 ? -52.954 35.468 55.101 1.00 26.97 435 ASN A N 1
ATOM 3293 C CA . ASN A 1 435 ? -51.920 36.521 55.253 1.00 26.97 435 ASN A CA 1
ATOM 3294 C C . ASN A 1 435 ? -50.600 35.881 55.728 1.00 26.97 435 ASN A C 1
ATOM 3296 O O . ASN A 1 435 ? -50.551 35.248 56.772 1.00 26.97 435 ASN A O 1
ATOM 3300 N N . VAL A 1 436 ? -49.564 35.829 54.885 1.00 28.92 436 VAL A N 1
ATOM 3301 C CA . VAL A 1 436 ? -48.535 36.874 54.681 1.00 28.92 436 VAL A CA 1
ATOM 3302 C C . VAL A 1 436 ? -47.693 37.122 55.935 1.00 28.92 436 VAL A C 1
ATOM 3304 O O . VAL A 1 436 ? -48.115 37.871 56.807 1.00 28.92 436 VAL A O 1
ATOM 3307 N N . THR A 1 437 ? -46.441 36.643 55.901 1.00 26.38 437 THR A N 1
ATOM 3308 C CA . THR A 1 437 ? -45.281 37.483 56.247 1.00 26.38 437 THR A CA 1
ATOM 3309 C C . THR A 1 437 ? -44.056 37.078 55.424 1.00 26.38 437 THR A C 1
ATOM 3311 O O . THR A 1 437 ? -43.450 36.028 55.611 1.00 26.38 437 THR A O 1
ATOM 3314 N N . THR A 1 438 ? -43.707 37.952 54.487 1.00 29.56 438 THR A N 1
ATOM 3315 C CA . THR A 1 438 ? -42.416 38.081 53.801 1.00 29.56 438 THR A CA 1
ATOM 3316 C C . THR A 1 438 ? -41.348 38.672 54.722 1.00 29.56 438 THR A C 1
ATOM 3318 O O . THR A 1 438 ? -41.705 39.467 55.590 1.00 29.56 438 THR A O 1
ATOM 3321 N N . ASN A 1 439 ? -40.060 38.404 54.445 1.00 26.52 439 ASN A N 1
ATOM 3322 C CA . ASN A 1 439 ? -38.935 39.374 54.385 1.00 26.52 439 ASN A CA 1
ATOM 3323 C C . ASN A 1 439 ? -37.575 38.649 54.504 1.00 26.52 439 ASN A C 1
ATOM 3325 O O . ASN A 1 439 ? -37.466 37.708 55.274 1.00 26.52 439 ASN A O 1
ATOM 3329 N N . LYS A 1 440 ? -36.463 39.058 53.881 1.00 29.69 440 LYS A N 1
ATOM 3330 C CA . LYS A 1 440 ? -36.173 39.993 52.780 1.00 29.69 440 LYS A CA 1
ATOM 3331 C C . LYS A 1 440 ? -34.673 39.870 52.433 1.00 29.69 440 LYS A C 1
ATOM 3333 O O . LYS A 1 440 ? -33.855 39.721 53.328 1.00 29.69 440 LYS A O 1
ATOM 3338 N N . GLU A 1 441 ? -34.381 40.010 51.141 1.00 29.91 441 GLU A N 1
ATOM 3339 C CA . GLU A 1 441 ? -33.290 40.767 50.484 1.00 29.91 441 GLU A CA 1
ATOM 3340 C C . GLU A 1 441 ? -31.811 40.724 50.930 1.00 29.91 441 GLU A C 1
ATOM 3342 O O . GLU A 1 441 ? -31.439 41.117 52.029 1.00 29.91 441 GLU A O 1
ATOM 3347 N N . THR A 1 442 ? -30.936 40.552 49.924 1.00 27.47 442 THR A N 1
ATOM 3348 C CA . THR A 1 442 ? -29.928 41.560 49.481 1.00 27.47 442 THR A CA 1
ATOM 3349 C C . THR A 1 442 ? -29.408 41.175 48.073 1.00 27.47 442 THR A C 1
ATOM 3351 O O . THR A 1 442 ? -28.883 40.088 47.894 1.00 27.47 442 THR A O 1
ATOM 3354 N N . ILE A 1 443 ? -29.782 41.845 46.968 1.00 30.27 443 ILE A N 1
ATOM 3355 C CA . ILE A 1 443 ? -29.262 43.091 46.338 1.00 30.27 443 ILE A CA 1
ATOM 3356 C C . ILE A 1 443 ? -27.813 42.993 45.793 1.00 30.27 443 ILE A C 1
ATOM 3358 O O . ILE A 1 443 ? -26.887 43.063 46.591 1.00 30.27 443 ILE A O 1
ATOM 3362 N N . LYS A 1 444 ? -27.607 43.045 44.451 1.00 28.91 444 LYS A N 1
ATOM 3363 C CA . LYS A 1 444 ? -27.092 44.237 43.699 1.00 28.91 444 LYS A CA 1
ATOM 3364 C C . LYS A 1 444 ? -26.806 44.018 42.184 1.00 28.91 444 LYS A C 1
ATOM 3366 O O . LYS A 1 444 ? -25.941 43.239 41.823 1.00 28.91 444 LYS A O 1
ATOM 3371 N N . LYS A 1 445 ? -27.430 44.904 41.379 1.00 28.83 445 LYS A N 1
ATOM 3372 C CA . LYS A 1 445 ? -26.931 45.709 40.217 1.00 28.83 445 LYS A CA 1
ATOM 3373 C C . LYS A 1 445 ? -26.471 45.001 38.919 1.00 28.83 445 LYS A C 1
ATOM 3375 O O . LYS A 1 445 ? -25.503 44.266 38.916 1.00 28.83 445 LYS A O 1
ATOM 3380 N N . ARG A 1 446 ? -27.192 45.199 37.797 1.00 26.61 446 ARG A N 1
ATOM 3381 C CA . ARG A 1 446 ? -27.103 46.290 36.768 1.00 26.61 446 ARG A CA 1
ATOM 3382 C C . ARG A 1 446 ? -25.827 46.251 35.902 1.00 26.61 446 ARG A C 1
ATOM 3384 O O . ARG A 1 446 ? -24.790 46.690 36.377 1.00 26.61 446 ARG A O 1
ATOM 3391 N N . ASN A 1 447 ? -25.943 45.963 34.599 1.00 27.25 447 ASN A N 1
ATOM 3392 C CA . ASN A 1 447 ? -26.085 46.985 33.546 1.00 27.25 447 ASN A CA 1
ATOM 3393 C C . ASN A 1 447 ? -26.267 46.387 32.136 1.00 27.25 447 ASN A C 1
ATOM 3395 O O . ASN A 1 447 ? -25.987 45.227 31.877 1.00 27.25 447 ASN A O 1
ATOM 3399 N N . LYS A 1 448 ? -26.807 47.244 31.271 1.00 31.08 448 LYS A N 1
ATOM 3400 C CA . LYS A 1 448 ? -27.404 47.048 29.947 1.00 31.08 448 LYS A CA 1
ATOM 3401 C C . LYS A 1 448 ? -26.398 47.456 28.856 1.00 31.08 448 LYS A C 1
ATOM 3403 O O . LYS A 1 448 ? -25.820 48.528 29.000 1.00 31.08 448 LYS A O 1
ATOM 3408 N N . SER A 1 449 ? -26.304 46.727 27.742 1.00 27.95 449 SER A N 1
ATOM 3409 C CA . SER A 1 449 ? -26.116 47.332 26.407 1.00 27.95 449 SER A CA 1
ATOM 3410 C C . SER A 1 449 ? -26.464 46.354 25.281 1.00 27.95 449 SER A C 1
ATOM 3412 O O . SER A 1 449 ? -25.898 45.269 25.193 1.00 27.95 449 SER A O 1
ATOM 3414 N N . ASN A 1 450 ? -27.376 46.791 24.413 1.00 29.47 450 ASN A N 1
ATOM 3415 C CA . ASN A 1 450 ? -27.612 46.250 23.078 1.00 29.47 450 ASN A CA 1
ATOM 3416 C C . ASN A 1 450 ? -26.371 46.447 22.192 1.00 29.47 450 ASN A C 1
ATOM 3418 O O . ASN A 1 450 ? -25.751 47.507 22.274 1.00 29.47 450 ASN A O 1
ATOM 3422 N N . ASN A 1 451 ? -26.096 45.511 21.280 1.00 28.05 451 ASN A N 1
ATOM 3423 C CA . ASN A 1 451 ? -26.190 45.760 19.833 1.00 28.05 451 ASN A CA 1
ATOM 3424 C C . ASN A 1 451 ? -25.872 44.502 19.008 1.00 28.05 451 ASN A C 1
ATOM 3426 O O . ASN A 1 451 ? -25.001 43.712 19.356 1.00 28.05 451 ASN A O 1
ATOM 3430 N N . ASN A 1 452 ? -26.624 44.378 17.911 1.00 29.06 452 ASN A N 1
ATOM 3431 C CA . ASN A 1 452 ? -26.463 43.480 16.767 1.00 29.06 452 ASN A CA 1
ATOM 3432 C C . ASN A 1 452 ? -25.008 43.242 16.342 1.00 29.06 452 ASN A C 1
ATOM 3434 O O . ASN A 1 452 ? -24.263 44.212 16.253 1.00 29.06 452 ASN A O 1
ATOM 3438 N N . ILE A 1 453 ? -24.707 42.011 15.911 1.00 28.97 453 ILE A N 1
ATOM 3439 C CA . ILE A 1 453 ? -24.099 41.663 14.609 1.00 28.97 453 ILE A CA 1
ATOM 3440 C C . ILE A 1 453 ? -24.459 40.191 14.300 1.00 28.97 453 ILE A C 1
ATOM 3442 O O . ILE A 1 453 ? -24.436 39.337 15.183 1.00 28.97 453 ILE A O 1
ATOM 3446 N N . GLN A 1 454 ? -24.860 39.954 13.047 1.00 28.56 454 GLN A N 1
ATOM 3447 C CA . GLN A 1 454 ? -25.175 38.678 12.385 1.00 28.56 454 GLN A CA 1
ATOM 3448 C 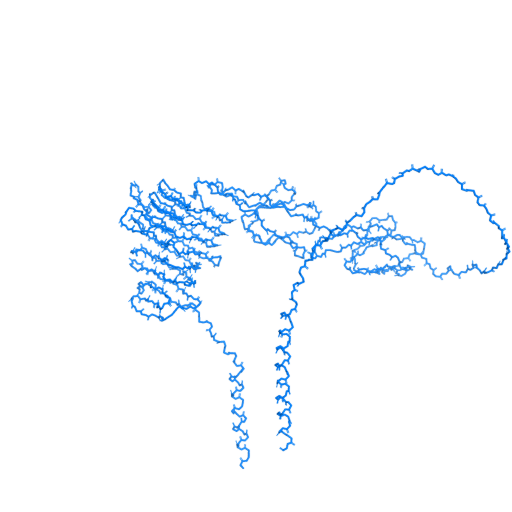C . GLN A 1 454 ? -24.240 37.504 12.725 1.00 28.56 454 GLN A C 1
ATOM 3450 O O . GLN A 1 454 ? -23.027 37.698 12.761 1.00 28.56 454 GLN A O 1
ATOM 3455 N N . PRO A 1 455 ? -24.758 36.264 12.729 1.00 31.39 455 PRO A N 1
ATOM 3456 C CA . PRO A 1 455 ? -24.037 35.123 12.197 1.00 31.39 455 PRO A CA 1
ATOM 3457 C C . PRO A 1 455 ? -24.425 34.876 10.732 1.00 31.39 455 PRO A C 1
ATOM 3459 O O . PRO A 1 455 ? -25.598 34.897 10.352 1.00 31.39 455 PRO A O 1
ATOM 3462 N N . GLU A 1 456 ? -23.394 34.684 9.919 1.00 29.52 456 GLU A N 1
ATOM 3463 C CA . GLU A 1 456 ? -23.452 34.310 8.514 1.00 29.52 456 GLU A CA 1
ATOM 3464 C C . GLU A 1 456 ? -24.196 32.986 8.298 1.00 29.52 456 GLU A C 1
ATOM 3466 O O . GLU A 1 456 ? -24.142 32.048 9.092 1.00 29.52 456 GLU A O 1
ATOM 3471 N N . ASN A 1 457 ? -24.910 32.962 7.181 1.00 32.38 457 ASN A N 1
ATOM 3472 C CA . ASN A 1 457 ? -25.708 31.872 6.651 1.00 32.38 457 ASN A CA 1
ATOM 3473 C C . ASN A 1 457 ? -24.784 30.812 6.014 1.00 32.38 457 ASN A C 1
ATOM 3475 O O . ASN A 1 457 ? -24.055 31.174 5.089 1.00 32.38 457 ASN A O 1
ATOM 3479 N N . PRO A 1 458 ? -24.803 29.528 6.414 1.00 33.78 458 PRO A N 1
ATOM 3480 C CA . PRO A 1 458 ? -24.207 28.485 5.596 1.00 33.78 458 PRO A CA 1
ATOM 3481 C C . PRO A 1 458 ? -25.166 28.137 4.452 1.00 33.78 458 PRO A C 1
ATOM 3483 O O . PRO A 1 458 ? -26.312 27.740 4.662 1.00 33.78 458 PRO A O 1
ATOM 3486 N N . GLU A 1 459 ? -24.668 28.330 3.234 1.00 31.62 459 GLU A N 1
ATOM 3487 C CA . GLU A 1 459 ? -25.321 28.036 1.965 1.00 31.62 459 GLU A CA 1
ATOM 3488 C C . GLU A 1 459 ? -26.039 26.679 1.972 1.00 31.62 459 GLU A C 1
ATOM 3490 O O . GLU A 1 459 ? -25.454 25.613 2.173 1.00 31.62 459 GLU A O 1
ATOM 3495 N N . THR A 1 460 ? -27.340 26.727 1.696 1.00 32.88 460 THR A N 1
ATOM 3496 C CA . THR A 1 460 ? -28.144 25.566 1.334 1.00 32.88 460 THR A CA 1
ATOM 3497 C C . THR A 1 460 ? -27.620 25.000 0.020 1.00 32.88 460 THR A C 1
ATOM 3499 O O . THR A 1 460 ? -27.805 25.595 -1.042 1.00 32.88 460 THR A O 1
ATOM 3502 N N . ARG A 1 461 ? -26.963 23.844 0.099 1.00 33.09 461 ARG A N 1
ATOM 3503 C CA . ARG A 1 461 ? -26.537 23.065 -1.060 1.00 33.09 461 ARG A CA 1
ATOM 3504 C C . ARG A 1 461 ? -27.777 22.603 -1.832 1.00 33.09 461 ARG A C 1
ATOM 3506 O O . ARG A 1 461 ? -28.686 21.988 -1.276 1.00 33.09 461 ARG A O 1
ATOM 3513 N N . ASP A 1 462 ? -27.801 22.987 -3.098 1.00 37.25 462 ASP A N 1
ATOM 3514 C CA . ASP A 1 462 ? -28.914 22.892 -4.032 1.00 37.25 462 ASP A CA 1
ATOM 3515 C C . ASP A 1 462 ? -29.383 21.436 -4.232 1.00 37.25 462 ASP A C 1
ATOM 3517 O O . ASP A 1 462 ? -28.616 20.556 -4.617 1.00 37.25 462 ASP A O 1
ATOM 3521 N N . ASN A 1 463 ? -30.662 21.176 -3.953 1.00 41.28 463 ASN A N 1
ATOM 3522 C CA . ASN A 1 463 ? -31.293 19.848 -3.975 1.00 41.28 463 ASN A CA 1
ATOM 3523 C C . ASN A 1 463 ? -31.923 19.532 -5.353 1.00 41.28 463 ASN A C 1
ATOM 3525 O O . ASN A 1 463 ? -32.892 18.774 -5.463 1.00 41.28 463 ASN A O 1
ATOM 3529 N N . ASN A 1 464 ? -31.404 20.155 -6.414 1.00 43.16 464 ASN A N 1
ATOM 3530 C CA . ASN A 1 464 ? -31.977 20.106 -7.760 1.00 43.16 464 ASN A CA 1
ATOM 3531 C C . ASN A 1 464 ? -31.445 18.965 -8.648 1.00 43.16 464 ASN A C 1
ATOM 3533 O O . ASN A 1 464 ? -32.102 18.622 -9.630 1.00 43.16 464 ASN A O 1
ATOM 3537 N N . ASP A 1 465 ? -30.363 18.276 -8.271 1.00 45.94 465 ASP A N 1
ATOM 3538 C CA . ASP A 1 465 ? -29.845 17.144 -9.061 1.00 45.94 465 ASP A CA 1
ATOM 3539 C C . ASP A 1 465 ? -30.595 15.821 -8.832 1.00 45.94 465 ASP A C 1
ATOM 3541 O O . ASP A 1 465 ? -30.632 14.960 -9.712 1.00 45.94 465 ASP A O 1
ATOM 3545 N N . MET A 1 466 ? -31.293 15.664 -7.702 1.00 37.09 466 MET A N 1
ATOM 3546 C CA . MET A 1 466 ? -32.048 14.434 -7.415 1.00 37.09 466 MET A CA 1
ATOM 3547 C C . MET A 1 466 ? -33.439 14.413 -8.080 1.00 37.09 466 MET A C 1
ATOM 3549 O O . MET A 1 466 ? -34.010 13.346 -8.313 1.00 37.09 466 MET A O 1
ATOM 3553 N N . LYS A 1 467 ? -33.979 15.582 -8.457 1.00 40.53 467 LYS A N 1
ATOM 3554 C CA . LYS A 1 467 ? -35.275 15.692 -9.154 1.00 40.53 467 LYS A CA 1
ATOM 3555 C C . LYS A 1 467 ? -35.178 15.390 -10.652 1.00 40.53 467 LYS A C 1
ATOM 3557 O O . LYS A 1 467 ? -36.126 14.840 -11.209 1.00 40.53 467 LYS A O 1
ATOM 3562 N N . ASN A 1 468 ? -34.037 15.657 -11.290 1.00 44.16 468 ASN A N 1
ATOM 3563 C CA . ASN A 1 468 ? -33.854 15.389 -12.722 1.00 44.16 468 ASN A CA 1
ATOM 3564 C C . ASN A 1 468 ? -33.693 13.893 -13.043 1.00 44.16 468 ASN A C 1
ATOM 3566 O O . ASN A 1 468 ? -34.187 13.437 -14.072 1.00 44.16 468 ASN A O 1
ATOM 3570 N N . TRP A 1 469 ? -33.113 13.096 -12.141 1.00 40.75 469 TRP A N 1
ATOM 3571 C CA . TRP A 1 469 ? -33.004 11.642 -12.327 1.00 40.75 469 TRP A CA 1
ATOM 3572 C C . TRP A 1 469 ? -34.339 10.906 -12.134 1.00 40.75 469 TRP A C 1
ATOM 3574 O O . TRP A 1 469 ? -34.646 9.970 -12.874 1.00 40.75 469 TRP A O 1
ATOM 3584 N N . ILE A 1 470 ? -35.185 11.373 -11.209 1.00 45.34 470 ILE A N 1
ATOM 3585 C CA . ILE A 1 470 ? -36.523 10.804 -10.985 1.00 45.34 470 ILE A CA 1
ATOM 3586 C C . ILE A 1 470 ? -37.470 11.142 -12.151 1.00 45.34 470 ILE A C 1
ATOM 3588 O O . ILE A 1 470 ? -38.273 10.301 -12.553 1.00 45.34 470 ILE A O 1
ATOM 3592 N N . LEU A 1 471 ? -37.337 12.317 -12.779 1.00 38.78 471 LEU A N 1
ATOM 3593 C CA . LEU A 1 471 ? -38.162 12.695 -13.936 1.00 38.78 471 LEU A CA 1
ATOM 3594 C C . LEU A 1 471 ? -37.818 11.891 -15.210 1.00 38.78 471 LEU A C 1
ATOM 3596 O O . LEU A 1 471 ? -38.708 11.553 -15.995 1.00 38.78 471 LEU A O 1
ATOM 3600 N N . ILE A 1 472 ? -36.547 11.514 -15.392 1.00 47.59 472 ILE A N 1
ATOM 3601 C CA . ILE A 1 472 ? -36.093 10.690 -16.528 1.00 47.59 472 ILE A CA 1
ATOM 3602 C C . ILE A 1 472 ? -36.569 9.231 -16.383 1.00 47.59 472 ILE A C 1
ATOM 3604 O O . ILE A 1 472 ? -37.009 8.625 -17.367 1.00 47.59 472 ILE A O 1
ATOM 3608 N N . LEU A 1 473 ? -36.591 8.693 -15.159 1.00 41.84 473 LEU A N 1
ATOM 3609 C CA . LEU A 1 473 ? -37.101 7.344 -14.873 1.00 41.84 473 LEU A CA 1
ATOM 3610 C C . LEU A 1 473 ? -38.633 7.236 -14.997 1.00 41.84 473 LEU A C 1
ATOM 3612 O O . LEU A 1 473 ? -39.141 6.206 -15.437 1.00 41.84 473 LEU A O 1
ATOM 3616 N N . PHE A 1 474 ? -39.384 8.303 -14.702 1.00 44.00 474 PHE A N 1
ATOM 3617 C CA . PHE A 1 474 ? -40.843 8.296 -14.881 1.00 44.00 474 PHE A CA 1
ATOM 3618 C C . PHE A 1 474 ? -41.287 8.466 -16.345 1.00 44.00 474 PHE A C 1
ATOM 3620 O O . PHE A 1 474 ? -42.290 7.873 -16.747 1.00 44.00 474 PHE A O 1
ATOM 3627 N N . SER A 1 475 ? -40.541 9.205 -17.177 1.00 45.91 475 SER A N 1
ATOM 3628 C CA . SER A 1 475 ? -40.904 9.386 -18.597 1.00 45.91 475 SER A CA 1
ATOM 3629 C C . SER A 1 475 ? -40.727 8.112 -19.439 1.00 45.91 475 SER A C 1
ATOM 3631 O O . SER A 1 475 ? -41.523 7.836 -20.339 1.00 45.91 475 SER A O 1
ATOM 3633 N N . SER A 1 476 ? -39.730 7.292 -19.099 1.00 46.22 476 SER A N 1
ATOM 3634 C CA . SER A 1 476 ? -39.421 6.033 -19.786 1.00 46.22 476 SER A CA 1
ATOM 3635 C C . SER A 1 476 ? -40.413 4.918 -19.430 1.00 46.22 476 SER A C 1
ATOM 3637 O O . SER A 1 476 ? -40.839 4.172 -20.315 1.00 46.22 476 SER A O 1
ATOM 3639 N N . LEU A 1 477 ? -40.890 4.867 -18.180 1.00 43.47 477 LEU A N 1
ATOM 3640 C CA . LEU A 1 477 ? -41.940 3.928 -17.767 1.00 43.47 477 LEU A CA 1
ATOM 3641 C C . LEU A 1 477 ? -43.306 4.253 -18.402 1.00 43.47 477 LEU A C 1
ATOM 3643 O O . LEU A 1 477 ? -44.052 3.346 -18.777 1.00 43.47 477 LEU A O 1
ATOM 3647 N N . PHE A 1 478 ? -43.620 5.541 -18.581 1.00 47.94 478 PHE A N 1
ATOM 3648 C CA . PHE A 1 478 ? -44.878 5.973 -19.199 1.00 47.94 478 PHE A CA 1
ATOM 3649 C C . PHE A 1 478 ? -44.923 5.662 -20.705 1.00 47.94 478 PHE A C 1
ATOM 3651 O O . PHE A 1 478 ? -45.965 5.267 -21.232 1.00 47.94 478 PHE A O 1
ATOM 3658 N N . PHE A 1 479 ? -43.780 5.748 -21.396 1.00 45.53 479 PHE A N 1
ATOM 3659 C CA . PHE A 1 479 ? -43.674 5.380 -22.813 1.00 45.53 479 PHE A CA 1
ATOM 3660 C C . PHE A 1 479 ? -43.874 3.876 -23.048 1.00 45.53 479 PHE A C 1
ATOM 3662 O O . PHE A 1 479 ? -44.559 3.483 -23.994 1.00 45.53 479 PHE A O 1
ATOM 3669 N N . ILE A 1 480 ? -43.349 3.033 -22.154 1.00 50.66 480 ILE A N 1
ATOM 3670 C CA . ILE A 1 480 ? -43.529 1.575 -22.220 1.00 50.66 480 ILE A CA 1
ATOM 3671 C C . ILE A 1 480 ? -45.002 1.199 -21.979 1.00 50.66 480 ILE A C 1
ATOM 3673 O O . ILE A 1 480 ? -45.549 0.359 -22.696 1.00 50.66 480 ILE A O 1
ATOM 3677 N N . LEU A 1 481 ? -45.694 1.877 -21.056 1.00 46.75 481 LEU A N 1
ATOM 3678 C CA . LEU A 1 481 ? -47.109 1.612 -20.772 1.00 46.75 481 LEU A CA 1
ATOM 3679 C C . LEU A 1 481 ? -48.047 2.038 -21.922 1.00 46.75 481 LEU A C 1
ATOM 3681 O O . LEU A 1 481 ? -49.027 1.344 -22.206 1.00 46.75 481 LEU A O 1
ATOM 3685 N N . ILE A 1 482 ? -47.727 3.129 -22.634 1.00 57.31 482 ILE A N 1
ATOM 3686 C CA . ILE A 1 482 ? -48.467 3.587 -23.830 1.00 57.31 482 ILE A CA 1
ATOM 3687 C C . ILE A 1 482 ? -48.283 2.622 -25.012 1.00 57.31 482 ILE A C 1
ATOM 3689 O O . ILE A 1 482 ? -49.228 2.370 -25.765 1.00 57.31 482 ILE A O 1
ATOM 3693 N N . ILE A 1 483 ? -47.089 2.047 -25.176 1.00 54.25 483 ILE A N 1
ATOM 3694 C CA . ILE A 1 483 ? -46.824 1.056 -26.229 1.00 54.25 483 ILE A CA 1
ATOM 3695 C C . ILE A 1 483 ? -47.594 -0.243 -25.944 1.00 54.25 483 ILE A C 1
ATOM 3697 O O . ILE A 1 483 ? -48.246 -0.775 -26.843 1.00 54.25 483 ILE A O 1
ATOM 3701 N N . ILE A 1 484 ? -47.618 -0.702 -24.689 1.00 52.06 484 ILE A N 1
ATOM 3702 C CA . ILE A 1 484 ? -48.355 -1.914 -24.292 1.00 52.06 484 ILE A CA 1
ATOM 3703 C C . ILE A 1 484 ? -49.873 -1.730 -24.464 1.00 52.06 484 ILE A C 1
ATOM 3705 O O . ILE A 1 484 ? -50.543 -2.611 -25.005 1.00 52.06 484 ILE A O 1
ATOM 3709 N N . THR A 1 485 ? -50.427 -0.569 -24.097 1.00 46.62 485 THR A N 1
ATOM 3710 C CA . THR A 1 485 ? -51.869 -0.294 -24.268 1.00 46.62 485 THR A CA 1
ATOM 3711 C C . THR A 1 485 ? -52.283 -0.101 -25.729 1.00 46.62 485 THR A C 1
ATOM 3713 O O . THR A 1 485 ? -53.394 -0.489 -26.097 1.00 46.62 485 THR A O 1
ATOM 3716 N N . ARG A 1 486 ? -51.408 0.417 -26.606 1.00 43.22 486 ARG A N 1
ATOM 3717 C CA . ARG A 1 486 ? -51.688 0.476 -28.054 1.00 43.22 486 ARG A CA 1
ATOM 3718 C C . ARG A 1 486 ? -51.640 -0.895 -28.731 1.00 43.22 486 ARG A C 1
ATOM 3720 O O . ARG A 1 486 ? -52.481 -1.147 -29.587 1.00 43.22 486 ARG A O 1
ATOM 3727 N N . ILE A 1 487 ? -50.737 -1.788 -28.318 1.00 49.34 487 ILE A N 1
ATOM 3728 C CA . ILE A 1 487 ? -50.636 -3.157 -28.863 1.00 49.34 487 ILE A CA 1
ATOM 3729 C C . ILE A 1 487 ? -51.843 -4.024 -28.455 1.00 49.34 487 ILE A C 1
ATOM 3731 O O . ILE A 1 487 ? -52.313 -4.850 -29.239 1.00 49.34 487 ILE A O 1
ATOM 3735 N N . GLN A 1 488 ? -52.404 -3.809 -27.261 1.00 44.28 488 GLN A N 1
ATOM 3736 C CA . GLN A 1 488 ? -53.614 -4.517 -26.821 1.00 44.28 488 GLN A CA 1
ATOM 3737 C C . GLN A 1 488 ? -54.899 -4.034 -27.514 1.00 44.28 488 GLN A C 1
ATOM 3739 O O . GLN A 1 488 ? -55.878 -4.777 -27.568 1.00 44.28 488 GLN A O 1
ATOM 3744 N N . LYS A 1 489 ? -54.916 -2.809 -28.061 1.00 38.59 489 LYS A N 1
ATOM 3745 C CA . LYS A 1 489 ? -56.096 -2.262 -28.749 1.00 38.59 489 LYS A CA 1
ATOM 3746 C C . LYS A 1 489 ? -56.189 -2.702 -30.216 1.00 38.59 489 LYS A C 1
ATOM 3748 O O . LYS A 1 489 ? -57.292 -2.877 -30.710 1.00 38.59 489 LYS A O 1
ATOM 3753 N N . THR A 1 490 ? -55.065 -2.958 -30.887 1.00 42.81 490 THR A N 1
ATOM 3754 C CA . THR A 1 490 ? -55.023 -3.450 -32.282 1.00 42.81 490 THR A CA 1
ATOM 3755 C C . THR A 1 490 ? -55.191 -4.963 -32.430 1.00 42.81 490 THR A C 1
ATOM 3757 O O . THR A 1 490 ? -55.294 -5.455 -33.546 1.00 42.81 490 THR A O 1
ATOM 3760 N N . THR A 1 491 ? -55.238 -5.718 -31.331 1.00 40.59 491 THR A N 1
ATOM 3761 C CA . THR A 1 491 ? -55.491 -7.174 -31.332 1.00 40.59 491 THR A CA 1
ATOM 3762 C C . THR A 1 491 ? -56.952 -7.539 -31.039 1.00 40.59 491 THR A C 1
ATOM 3764 O O . THR A 1 491 ? -57.278 -8.721 -30.934 1.00 40.59 491 THR A O 1
ATOM 3767 N N . LYS A 1 492 ? -57.839 -6.541 -30.920 1.00 41.19 492 LYS A N 1
ATOM 3768 C CA . LYS A 1 492 ? -59.282 -6.714 -30.673 1.00 41.19 492 LYS A CA 1
ATOM 3769 C C . LYS A 1 492 ? -60.200 -6.168 -31.782 1.00 41.19 492 LYS A C 1
ATOM 3771 O O . LYS A 1 492 ? -61.407 -6.135 -31.561 1.00 41.19 492 LYS A O 1
ATOM 3776 N N . GLU A 1 493 ? -59.661 -5.810 -32.948 1.00 38.66 493 GLU A N 1
ATOM 3777 C CA . GLU A 1 493 ? -60.435 -5.539 -34.176 1.00 38.66 493 GLU A CA 1
ATOM 3778 C C . GLU A 1 493 ? -60.076 -6.523 -35.291 1.00 38.66 493 GLU A C 1
ATOM 3780 O O . GLU A 1 493 ? -58.862 -6.778 -35.484 1.00 38.66 493 GLU A O 1
#

Radius of gyration: 38.17 Å; chains: 1; bounding box: 103×66×104 Å

Foldseek 3Di:
DPVVVVVVVVVVVVVVVVVVPPPPPVVLPAAAEEEQVQAAWEAEQQFTDGNNHTPDRGARPNAHEYAYEDAEYAYHYYYQEEHEYEDANAYHAHYDQRAEFAAEEYEYAYHAEYEFEYQAAAQHASHEAWAHYEYAHDQNHPYEYEFYWHQPPPDPRFIWASHYFGADPDPDDTGHHHEYHYQEHAYAFEIEAQYESAHGTHLYEYAEYEYNEYEYRFAYYHQQFSHAGGHNYGYNDDHAYQDYHYDPRGADPDAAAHAEQPWDAFLVQQKIASDDQQKWKDLQAPPDTDGDNDRIDHDDLVSLVNDQWIKMKRPDDPRHHHIYPIDIDGADEDDADAEWAFDDAAQFKGATDQDPQKWKWKDFPPDPDTDPTDNGRIDTDGHDAFTKMWMWMWGDGDRPHHIHDIHDIDIDGHHDPPPPDDDDDDDDDYDDDDDDDDDDDDDDDDDDDDDDDDDDDDDDDDPPVVVVVVVVVVVVVVVVVVVVVVVVVVVPD

Secondary structure (DSSP, 8-state):
-HHHHHHHHHHHHHHHHHHHHS-------PPEEEEGGGS-EEEESS-EEETTEEEESS--TT-EEEE-EESS--EEEE-SS-EEEEEES-EE-SSSSSEEEEESEEEEEEESEEEEEESS--SS-SEEE-TT-EEEE-TT--SEEEEEE-TT--SSPPPPPSEE---STTS-S---EEEEEE-SSEEEEEE-TT--SEEPPTT-EEEEEEEEEEEEEEE--TTS-SEE--TT-EESS-EEEEEEEE-TT---SSPEEPPPP--EEETTTTEEES--TTEEEESSTTS--EE--SS-EE--HHHHTT-SEEEEEEPPPTTTEEPPPPEEEEPPBPPPPPPPPEEEE-SSEEEE---TTEEEEEEETT---PPPPBS-SEEES---TT-EEEEEEEEPPBTTBBPPPPPPPEEEE---TT------------------------------------PPPP------HHHHHHHHHHHHHHHHHHHHHHHHHTT--

Organism: NCBI:txid445971

Sequence (493 aa):
MNNKISKTLCVFIVISIIFCIYPTTALAKEQTLLDISKGSINITDTQITQDNIVIEDKLNPNGYQITGESNSNSLIIETSKDVNITFKDLKILHGSDKVAINSGKTIISLQGDNEIGYRGDSQIASIYVAPNATIEFSEKSTGNLNVYCATNSVGNGNAAAAIGAHHKYLGRNLLDAGTIIINGGHITARAGYGSAGIGGGNGTKVKKIIINGGYIDAQGGKRSQGIGSGKDSYVEQDIIITNGIFSEGNTVKDKIKLSVPTATLSYNDLSLINTSSNWKYSLDDGKSFITSITDKIEFSEEHLNKLKNLMIVNIGDNRVTEDSDTQTIAIIKNATPDAPQFISANESEIKVEKIDGQEYAISKSGEDNYSKWQDSGIFKGIYKNGETYDIITRTKRNEYGLTSEASSITTVKIITDTENIDNDSNNSNDSNNSNVTTNKETIKKRNKSNNNIQPENPETRDNNDMKNWILILFSSLFFILIIITRIQKTTKE

pLDDT: mean 77.92, std 22.22, range [26.38, 98.69]